Protein AF-0000000077495238 (afdb_homodimer)

Nearest PDB structures (foldseek):
  3nce-assembly1_A  TM=8.001E-01  e=3.849E-03  Homo sapiens
  3ncb-assembly1_A  TM=7.893E-01  e=9.617E-03  Homo sapiens
  3ncf-assembly1_A  TM=7.846E-01  e=1.007E-02  Homo sapiens
  3ncc-assembly1_A  TM=7.851E-01  e=1.325E-02  Homo sapiens
  1lki-assembly1_A  TM=7.209E-01  e=7.208E-02  Mus musculus

Structure (mmCIF, N/CA/C/O backbone):
data_AF-0000000077495238-model_v1
#
loop_
_entity.id
_entity.type
_entity.pdbx_description
1 polymer 'Hypp1913 protein'
#
loop_
_atom_site.group_PDB
_atom_site.id
_atom_site.type_symbol
_atom_site.label_atom_id
_atom_site.label_alt_id
_atom_site.label_comp_id
_atom_site.label_asym_id
_atom_site.label_entity_id
_atom_site.label_seq_id
_atom_site.pdbx_PDB_ins_code
_atom_site.Cartn_x
_atom_site.Cartn_y
_atom_site.Cartn_z
_atom_site.occupancy
_atom_site.B_iso_or_equiv
_atom_site.auth_seq_id
_atom_site.auth_comp_id
_atom_site.auth_asym_id
_atom_site.auth_atom_id
_atom_site.pdbx_PDB_model_num
ATOM 1 N N . MET A 1 1 ? 34.312 19.016 69.312 1 27.81 1 MET A N 1
ATOM 2 C CA . MET A 1 1 ? 33.688 20.344 69.438 1 27.81 1 MET A CA 1
ATOM 3 C C . MET A 1 1 ? 32.656 20.547 68.312 1 27.81 1 MET A C 1
ATOM 5 O O . MET A 1 1 ? 33.031 20.703 67.125 1 27.81 1 MET A O 1
ATOM 9 N N . MET A 1 2 ? 31.438 19.922 68.438 1 29.41 2 MET A N 1
ATOM 10 C CA . MET A 1 2 ? 30.234 19.672 67.688 1 29.41 2 MET A CA 1
ATOM 11 C C . MET A 1 2 ? 29.484 20.969 67.375 1 29.41 2 MET A C 1
ATOM 13 O O . MET A 1 2 ? 29.031 21.641 68.312 1 29.41 2 MET A O 1
ATOM 17 N N . VAL A 1 3 ? 29.859 21.781 66.312 1 31.69 3 VAL A N 1
ATOM 18 C CA . VAL A 1 3 ? 29.406 23.109 65.875 1 31.69 3 VAL A CA 1
ATOM 19 C C . VAL A 1 3 ? 27.906 23.109 65.625 1 31.69 3 VAL A C 1
ATOM 21 O O . VAL A 1 3 ? 27.406 22.406 64.75 1 31.69 3 VAL A O 1
ATOM 24 N N . GLU A 1 4 ? 27.078 23.219 66.688 1 33.56 4 GLU A N 1
ATOM 25 C CA . GLU A 1 4 ? 25.625 23.25 66.688 1 33.56 4 GLU A CA 1
ATOM 26 C C . GLU A 1 4 ? 25.109 24.469 65.938 1 33.56 4 GLU A C 1
ATOM 28 O O . GLU A 1 4 ? 25.312 25.609 66.375 1 33.56 4 GLU A O 1
ATOM 33 N N . MET A 1 5 ? 25.234 24.5 64.562 1 31.75 5 MET A N 1
ATOM 34 C CA . MET A 1 5 ? 24.781 25.625 63.75 1 31.75 5 MET A CA 1
ATOM 35 C C . MET A 1 5 ? 23.297 25.906 63.969 1 31.75 5 MET A C 1
ATOM 37 O O . MET A 1 5 ? 22.469 25.016 63.812 1 31.75 5 MET A O 1
ATOM 41 N N . ILE A 1 6 ? 22.953 26.766 64.938 1 35.47 6 ILE A N 1
ATOM 42 C CA . ILE A 1 6 ? 21.625 27.266 65.312 1 35.47 6 ILE A CA 1
ATOM 43 C C . ILE A 1 6 ? 21 27.969 64.125 1 35.47 6 ILE A C 1
ATOM 45 O O . ILE A 1 6 ? 21.531 28.969 63.594 1 35.47 6 ILE A O 1
ATOM 49 N N . GLY A 1 7 ? 20.406 27.219 63.156 1 30.25 7 GLY A N 1
ATOM 50 C CA . GLY A 1 7 ? 19.719 27.703 61.969 1 30.25 7 GLY A CA 1
ATOM 51 C C . GLY A 1 7 ? 18.562 28.641 62.281 1 30.25 7 GLY A C 1
ATOM 52 O O . GLY A 1 7 ? 17.625 28.25 63 1 30.25 7 GLY A O 1
ATOM 53 N N . PHE A 1 8 ? 18.812 29.969 62.406 1 31.28 8 PHE A N 1
ATOM 54 C CA . PHE A 1 8 ? 17.859 31.047 62.688 1 31.28 8 PHE A CA 1
ATOM 55 C C . PHE A 1 8 ? 16.781 31.109 61.625 1 31.28 8 PHE A C 1
ATOM 57 O O . PHE A 1 8 ? 17.078 31.328 60.469 1 31.28 8 PHE A O 1
ATOM 64 N N . ALA A 1 9 ? 15.609 30.406 61.812 1 30.98 9 ALA A N 1
ATOM 65 C CA . ALA A 1 9 ? 14.422 30.422 60.969 1 30.98 9 ALA A CA 1
ATOM 66 C C . ALA A 1 9 ? 13.727 31.781 61 1 30.98 9 ALA A C 1
ATOM 68 O O . ALA A 1 9 ? 13.18 32.188 62.031 1 30.98 9 ALA A O 1
ATOM 69 N N . VAL A 1 10 ? 14.25 32.812 60.312 1 31.95 10 VAL A N 1
ATOM 70 C CA . VAL A 1 10 ? 13.578 34.094 60.219 1 31.95 10 VAL A CA 1
ATOM 71 C C . VAL A 1 10 ? 12.188 33.938 59.625 1 31.95 10 VAL A C 1
ATOM 73 O O . VAL A 1 10 ? 12.047 33.469 58.5 1 31.95 10 VAL A O 1
ATOM 76 N N . MET A 1 11 ? 11.148 33.844 60.406 1 31.25 11 MET A N 1
ATOM 77 C CA . MET A 1 11 ? 9.734 33.844 60.062 1 31.25 11 MET A CA 1
ATOM 78 C C . MET A 1 11 ? 9.32 35.156 59.406 1 31.25 11 MET A C 1
ATOM 80 O O . MET A 1 11 ? 9.305 36.188 60.062 1 31.25 11 MET A O 1
ATOM 84 N N . PHE A 1 12 ? 9.703 35.406 58.125 1 30.3 12 PHE A N 1
ATOM 85 C CA . PHE A 1 12 ? 9.195 36.562 57.406 1 30.3 12 PHE A CA 1
ATOM 86 C C . PHE A 1 12 ? 7.672 36.594 57.406 1 30.3 12 PHE A C 1
ATOM 88 O O . PHE A 1 12 ? 7.035 35.656 56.906 1 30.3 12 PHE A O 1
ATOM 95 N N . LEU A 1 13 ? 7.082 37.25 58.375 1 31.36 13 LEU A N 1
ATOM 96 C CA . LEU A 1 13 ? 5.656 37.531 58.438 1 31.36 13 LEU A CA 1
ATOM 97 C C . LEU A 1 13 ? 5.215 38.375 57.219 1 31.36 13 LEU A C 1
ATOM 99 O O . LEU A 1 13 ? 5.504 39.562 57.156 1 31.36 13 LEU A O 1
ATOM 103 N N . LEU A 1 14 ? 5.266 37.781 56 1 31.92 14 LEU A N 1
ATOM 104 C CA . LEU A 1 14 ? 4.695 38.469 54.844 1 31.92 14 LEU A CA 1
ATOM 105 C C . LEU A 1 14 ? 3.232 38.844 55.094 1 31.92 14 LEU A C 1
ATOM 107 O O . LEU A 1 14 ? 2.402 37.938 55.312 1 31.92 14 LEU A O 1
ATOM 111 N N . THR A 1 15 ? 2.975 39.969 55.719 1 35.66 15 THR A N 1
ATOM 112 C CA . THR A 1 15 ? 1.635 40.562 55.781 1 35.66 15 THR A CA 1
ATOM 113 C C . THR A 1 15 ? 1.04 40.688 54.406 1 35.66 15 THR A C 1
ATOM 115 O O . THR A 1 15 ? 1.587 41.406 53.562 1 35.66 15 THR A O 1
ATOM 118 N N . LEU A 1 16 ? 0.363 39.688 53.875 1 32.47 16 LEU A N 1
ATOM 119 C CA . LEU A 1 16 ? -0.484 39.688 52.688 1 32.47 16 LEU A CA 1
ATOM 120 C C . LEU A 1 16 ? -1.543 40.781 52.812 1 32.47 16 LEU A C 1
ATOM 122 O O . LEU A 1 16 ? -2.471 40.688 53.594 1 32.47 16 LEU A O 1
ATOM 126 N N . HIS A 1 17 ? -1.098 42.062 52.75 1 37.94 17 HIS A N 1
ATOM 127 C CA . HIS A 1 17 ? -2.135 43.062 52.531 1 37.94 17 HIS A CA 1
ATOM 128 C C . HIS A 1 17 ? -3.072 42.656 51.375 1 37.94 17 HIS A C 1
ATOM 130 O O . HIS A 1 17 ? -2.619 42.219 50.312 1 37.94 17 HIS A O 1
ATOM 136 N N . GLY A 1 18 ? -4.285 42.25 51.625 1 33.03 18 GLY A N 1
ATOM 137 C CA . GLY A 1 18 ? -5.43 41.906 50.812 1 33.03 18 GLY A CA 1
ATOM 138 C C . GLY A 1 18 ? -5.758 43 49.781 1 33.03 18 GLY A C 1
ATOM 139 O O . GLY A 1 18 ? -6.332 44.031 50.125 1 33.03 18 GLY A O 1
ATOM 140 N N . CYS A 1 19 ? -4.832 43.438 48.938 1 37.56 19 CYS A N 1
ATOM 141 C CA . CYS A 1 19 ? -5.312 44.344 47.906 1 37.56 19 CYS A CA 1
ATOM 142 C C . CYS A 1 19 ? -6.559 43.781 47.219 1 37.56 19 CYS A C 1
ATOM 144 O O . CYS A 1 19 ? -6.539 42.688 46.719 1 37.56 19 CYS A O 1
ATOM 146 N N . SER A 1 20 ? -7.711 44.219 47.625 1 34.72 20 SER A N 1
ATOM 147 C CA . SER A 1 20 ? -8.969 44 46.906 1 34.72 20 SER A CA 1
ATOM 148 C C . SER A 1 20 ? -8.836 44.375 45.438 1 34.72 20 SER A C 1
ATOM 150 O O . SER A 1 20 ? -8.773 45.562 45.094 1 34.72 20 SER A O 1
ATOM 152 N N . ALA A 1 21 ? -7.887 43.75 44.688 1 41.25 21 ALA A N 1
ATOM 153 C CA . ALA A 1 21 ? -7.926 44 43.25 1 41.25 21 ALA A CA 1
ATOM 154 C C . ALA A 1 21 ? -9.367 44 42.75 1 41.25 21 ALA A C 1
ATOM 156 O O . ALA A 1 21 ? -10.156 43.125 43.094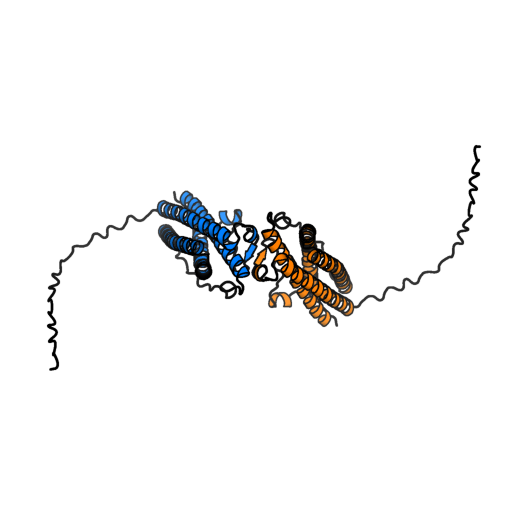 1 41.25 21 ALA A O 1
ATOM 157 N N . GLY A 1 22 ? -9.922 45.156 42.406 1 46.03 22 GLY A N 1
ATOM 158 C CA . GLY A 1 22 ? -11.188 45.312 41.719 1 46.03 22 GLY A CA 1
ATOM 159 C C . GLY A 1 22 ? -11.383 44.312 40.594 1 46.03 22 GLY A C 1
ATOM 160 O O . GLY A 1 22 ? -10.445 43.594 40.219 1 46.03 22 GLY A O 1
ATOM 161 N N . PRO A 1 23 ? -12.68 44.031 40.125 1 40.94 23 PRO A N 1
ATOM 162 C CA . PRO A 1 23 ? -12.953 43 39.094 1 40.94 23 PRO A CA 1
ATOM 163 C C . PRO A 1 23 ? -12.117 43.219 37.844 1 40.94 23 PRO A C 1
ATOM 165 O O . PRO A 1 23 ? -11.938 44.344 37.406 1 40.94 23 PRO A O 1
ATOM 168 N N . VAL A 1 24 ? -10.961 42.625 37.625 1 47.09 24 VAL A N 1
ATOM 169 C CA . VAL A 1 24 ? -10.336 42.594 36.312 1 47.09 24 VAL A CA 1
ATOM 170 C C . VAL A 1 24 ? -11.414 42.469 35.219 1 47.09 24 VAL A C 1
ATOM 172 O O . VAL A 1 24 ? -12.242 41.562 35.25 1 47.09 24 VAL A O 1
ATOM 175 N N . PRO A 1 25 ? -11.867 43.625 34.656 1 43.41 25 PRO A N 1
ATOM 176 C CA . PRO A 1 25 ? -12.797 43.375 33.562 1 43.41 25 PRO A CA 1
ATOM 177 C C . PRO A 1 25 ? -12.383 42.156 32.688 1 43.41 25 PRO A C 1
ATOM 179 O O . PRO A 1 25 ? -11.211 42.031 32.344 1 43.41 25 PRO A O 1
ATOM 182 N N . THR A 1 26 ? -12.953 41.031 32.906 1 42.41 26 THR A N 1
ATOM 183 C CA . THR A 1 26 ? -12.836 39.906 31.953 1 42.41 26 THR A CA 1
ATOM 184 C C . THR A 1 26 ? -12.914 40.438 30.516 1 42.41 26 THR A C 1
ATOM 186 O O . THR A 1 26 ? -14 40.75 30.031 1 42.41 26 THR A O 1
ATOM 189 N N . THR A 1 27 ? -12.234 41.469 30.109 1 43.16 27 THR A N 1
ATOM 190 C CA . THR A 1 27 ? -12.242 41.75 28.688 1 43.16 27 THR A CA 1
ATOM 191 C C . THR A 1 27 ? -12.328 40.469 27.859 1 43.16 27 THR A C 1
ATOM 193 O O . THR A 1 27 ? -11.414 39.656 27.906 1 43.16 27 THR A O 1
ATOM 196 N N . GLU A 1 28 ? -13.445 39.844 27.688 1 46.03 28 GLU A N 1
ATOM 197 C CA . GLU A 1 28 ? -13.711 38.719 26.797 1 46.03 28 GLU A CA 1
ATOM 198 C C . GLU A 1 28 ? -12.891 38.812 25.516 1 46.03 28 GLU A C 1
ATOM 200 O O . GLU A 1 28 ? -12.867 39.844 24.859 1 46.03 28 GLU A O 1
ATOM 205 N N . ALA A 1 29 ? -11.656 38.281 25.484 1 52.34 29 ALA A N 1
ATOM 206 C CA . ALA A 1 29 ? -10.93 38.188 24.219 1 52.34 29 ALA A CA 1
ATOM 207 C C . ALA A 1 29 ? -11.891 38.188 23.047 1 52.34 29 ALA A C 1
ATOM 209 O O . ALA A 1 29 ? -12.891 37.469 23.047 1 52.34 29 ALA A O 1
ATOM 210 N N . PRO A 1 30 ? -12.008 39.25 22.234 1 57.56 30 PRO A N 1
ATOM 211 C CA . PRO A 1 30 ? -12.961 39.281 21.125 1 57.56 30 PRO A CA 1
ATOM 212 C C . PRO A 1 30 ? -13.125 37.938 20.438 1 57.56 30 PRO A C 1
ATOM 214 O O . PRO A 1 30 ? -12.141 37.25 20.203 1 57.56 30 PRO A O 1
ATOM 217 N N . GLN A 1 31 ? -14.312 37.312 20.531 1 73.19 31 GLN A N 1
ATOM 218 C CA . GLN A 1 31 ? -14.68 36 19.984 1 73.19 31 GLN A CA 1
ATOM 219 C C . GLN A 1 31 ? -14.375 35.938 18.484 1 73.19 31 GLN A C 1
ATOM 221 O O . GLN A 1 31 ? -14.805 36.781 17.719 1 73.19 31 GLN A O 1
ATOM 226 N N . GLN A 1 32 ? -13.289 35.281 17.969 1 89.19 32 GLN A N 1
ATOM 227 C CA . GLN A 1 32 ? -12.961 35.094 16.562 1 89.19 32 GLN A CA 1
ATOM 228 C C . GLN A 1 32 ? -14.188 34.625 15.781 1 89.19 32 GLN A C 1
ATOM 230 O O . GLN A 1 32 ? -14.961 33.781 16.25 1 89.19 32 GLN A O 1
ATOM 235 N N . THR A 1 33 ? -14.477 35.344 14.68 1 95.44 33 THR A N 1
ATOM 236 C CA . THR A 1 33 ? -15.516 34.875 13.773 1 95.44 33 THR A CA 1
ATOM 237 C C . THR A 1 33 ? -15.117 33.531 13.125 1 95.44 33 THR A C 1
ATOM 239 O O . THR A 1 33 ? -13.938 33.188 13.109 1 95.44 33 THR A O 1
ATOM 242 N N . PRO A 1 34 ? -16.109 32.875 12.648 1 96.38 34 PRO A N 1
ATOM 243 C CA . PRO A 1 34 ? -15.781 31.641 11.938 1 96.38 34 PRO A CA 1
ATOM 244 C C . PRO A 1 34 ? -14.797 31.859 10.797 1 96.38 34 PRO A C 1
ATOM 246 O O . PRO A 1 34 ? -13.852 31.078 10.633 1 96.38 34 PRO A O 1
ATOM 249 N N . PHE A 1 35 ? -14.977 32.875 10.078 1 97.38 35 PHE A N 1
ATOM 250 C CA . PHE A 1 35 ? -14.078 33.188 8.977 1 97.38 35 PHE A CA 1
ATOM 251 C C . PHE A 1 35 ? -12.656 33.375 9.477 1 97.38 35 PHE A C 1
ATOM 253 O O . PHE A 1 35 ? -11.703 32.812 8.922 1 97.38 35 PHE A O 1
ATOM 260 N N . GLN A 1 36 ? -12.516 34.125 10.547 1 97.5 36 GLN A N 1
ATOM 261 C CA . GLN A 1 36 ? -11.195 34.438 11.102 1 97.5 36 GLN A CA 1
ATOM 262 C C . GLN A 1 36 ? -10.523 33.156 11.633 1 97.5 36 GLN A C 1
ATOM 264 O O . GLN A 1 36 ? -9.328 32.969 11.438 1 97.5 36 GLN A O 1
ATOM 269 N N . ALA A 1 37 ? -11.258 32.375 12.312 1 97.75 37 ALA A N 1
ATOM 270 C CA . ALA A 1 37 ? -10.734 31.141 12.867 1 97.75 37 ALA A CA 1
ATOM 271 C C . ALA A 1 37 ? -10.258 30.203 11.758 1 97.75 37 ALA A C 1
ATOM 273 O O . ALA A 1 37 ? -9.195 29.594 11.875 1 97.75 37 ALA A O 1
ATOM 274 N N . LEU A 1 38 ? -10.992 30.156 10.703 1 98.31 38 LEU A N 1
ATOM 275 C CA . LEU A 1 38 ? -10.664 29.297 9.578 1 98.31 38 LEU A CA 1
ATOM 276 C C . LEU A 1 38 ? -9.445 29.812 8.828 1 98.31 38 LEU A C 1
ATOM 278 O O . LEU A 1 38 ? -8.586 29.031 8.406 1 98.31 38 LEU A O 1
ATOM 282 N N . MET A 1 39 ? -9.383 31.078 8.695 1 98.38 39 MET A N 1
ATOM 283 C CA . MET A 1 39 ? -8.234 31.672 8.023 1 98.38 39 MET A CA 1
ATOM 284 C C . MET A 1 39 ? -6.953 31.469 8.828 1 98.38 39 MET A C 1
ATOM 286 O O . MET A 1 39 ? -5.883 31.25 8.258 1 98.38 39 MET A O 1
ATOM 290 N N . ASN A 1 40 ? -7.129 31.578 10.094 1 98.19 40 ASN A N 1
ATOM 291 C CA . ASN A 1 40 ? -5.98 31.297 10.945 1 98.19 40 ASN A CA 1
ATOM 292 C C . ASN A 1 40 ? -5.512 29.859 10.805 1 98.19 40 ASN A C 1
ATOM 294 O O . ASN A 1 40 ? -4.316 29.594 10.68 1 98.19 40 ASN A O 1
ATOM 298 N N . ALA A 1 41 ? -6.441 28.922 10.828 1 98.56 41 ALA A N 1
ATOM 299 C CA . ALA A 1 41 ? -6.113 27.516 10.656 1 98.56 41 ALA A CA 1
ATOM 300 C C . ALA A 1 41 ? -5.445 27.266 9.305 1 98.56 41 ALA A C 1
ATOM 302 O O . ALA A 1 41 ? -4.492 26.5 9.203 1 98.56 41 ALA A O 1
ATOM 303 N N . ARG A 1 42 ? -5.926 27.906 8.328 1 98.75 42 ARG A N 1
ATOM 304 C CA . ARG A 1 42 ? -5.363 27.797 6.988 1 98.75 42 ARG A CA 1
ATOM 305 C C . ARG A 1 42 ? -3.902 28.234 6.969 1 98.75 42 ARG A C 1
ATOM 307 O O . ARG A 1 42 ? -3.055 27.562 6.383 1 98.75 42 ARG A O 1
ATOM 314 N N . THR A 1 43 ? -3.67 29.328 7.59 1 98.75 43 THR A N 1
ATOM 315 C CA . THR A 1 43 ? -2.318 29.875 7.633 1 98.75 43 THR A CA 1
ATOM 316 C C . THR A 1 43 ? -1.379 28.938 8.383 1 98.75 43 THR A C 1
ATOM 318 O O . THR A 1 43 ? -0.249 28.703 7.949 1 98.75 43 THR A O 1
ATOM 321 N N . ILE A 1 44 ? -1.851 28.453 9.453 1 98.81 44 ILE A N 1
ATOM 322 C CA . ILE A 1 44 ? -1.043 27.531 10.242 1 98.81 44 ILE A CA 1
ATOM 323 C C . ILE A 1 44 ? -0.799 26.25 9.461 1 98.81 44 ILE A C 1
ATOM 325 O O . ILE A 1 44 ? 0.308 25.703 9.469 1 98.81 44 ILE A O 1
ATOM 329 N N . ALA A 1 45 ? -1.814 25.766 8.766 1 98.88 45 ALA A N 1
ATOM 330 C CA . ALA A 1 45 ? -1.658 24.562 7.953 1 98.88 45 ALA A CA 1
ATOM 331 C C . ALA A 1 45 ? -0.577 24.75 6.891 1 98.88 45 ALA A C 1
ATOM 333 O O . ALA A 1 45 ? 0.193 23.844 6.609 1 98.88 45 ALA A O 1
ATOM 334 N N . ALA A 1 46 ? -0.53 25.922 6.316 1 98.81 46 ALA A N 1
ATOM 335 C CA . ALA A 1 46 ? 0.498 26.219 5.32 1 98.81 46 ALA A CA 1
ATOM 336 C C . ALA A 1 46 ? 1.894 26.125 5.934 1 98.81 46 ALA A C 1
ATOM 338 O O . ALA A 1 46 ? 2.826 25.625 5.301 1 98.81 46 ALA A O 1
ATOM 339 N N . ARG A 1 47 ? 2.023 26.578 7.113 1 98.69 47 ARG A N 1
ATOM 340 C CA . ARG A 1 47 ? 3.311 26.516 7.801 1 98.69 47 ARG A CA 1
ATOM 341 C C . ARG A 1 47 ? 3.689 25.094 8.148 1 98.69 47 ARG A C 1
ATOM 343 O O . ARG A 1 47 ? 4.855 24.703 8.023 1 98.69 47 ARG A O 1
ATOM 350 N N . VAL A 1 48 ? 2.729 24.359 8.625 1 98.88 48 VAL A N 1
ATOM 351 C CA . VAL A 1 48 ? 2.984 22.969 8.945 1 98.88 48 VAL A CA 1
ATOM 352 C C . VAL A 1 48 ? 3.387 22.219 7.68 1 98.88 48 VAL A C 1
ATOM 354 O O . VAL A 1 48 ? 4.281 21.359 7.715 1 98.88 48 VAL A O 1
ATOM 357 N N . TYR A 1 49 ? 2.721 22.531 6.57 1 98.81 49 TYR A N 1
ATOM 358 C CA . TYR A 1 49 ? 3.051 21.891 5.301 1 98.81 49 TYR A CA 1
ATOM 359 C C . TYR A 1 49 ? 4.504 22.141 4.922 1 98.81 49 TYR A C 1
ATOM 361 O O . TYR A 1 49 ? 5.203 21.234 4.465 1 98.81 49 TYR A O 1
ATOM 369 N N . GLU A 1 50 ? 4.914 23.328 5.117 1 98.81 50 GLU A N 1
ATOM 370 C CA . GLU A 1 50 ? 6.297 23.688 4.805 1 98.81 50 GLU A CA 1
ATOM 371 C C . GLU A 1 50 ? 7.277 22.891 5.656 1 98.81 50 GLU A C 1
ATOM 373 O O . GLU A 1 50 ? 8.289 22.391 5.152 1 98.81 50 GLU A O 1
ATOM 378 N N . ARG A 1 51 ? 6.977 22.766 6.914 1 98.81 51 ARG A N 1
ATOM 379 C CA . ARG A 1 51 ? 7.848 22 7.809 1 98.81 51 ARG A CA 1
ATOM 380 C C . ARG A 1 51 ? 7.824 20.516 7.465 1 98.81 51 ARG A C 1
ATOM 382 O O . ARG A 1 51 ? 8.859 19.859 7.496 1 98.81 51 ARG A O 1
ATOM 389 N N . ALA A 1 52 ? 6.648 20.031 7.188 1 98.81 52 ALA A N 1
ATOM 390 C CA . ALA A 1 52 ? 6.516 18.625 6.812 1 98.81 52 ALA A CA 1
ATOM 391 C C . ALA A 1 52 ? 7.277 18.328 5.523 1 98.81 52 ALA A C 1
ATOM 393 O O . ALA A 1 52 ? 7.922 17.281 5.402 1 98.81 52 ALA A O 1
ATOM 394 N N . SER A 1 53 ? 7.188 19.25 4.582 1 98.75 53 SER A N 1
ATOM 395 C CA . SER A 1 53 ? 7.891 19.094 3.312 1 98.75 53 SER A CA 1
ATOM 396 C C . SER A 1 53 ? 9.398 19.094 3.512 1 98.75 53 SER A C 1
ATOM 398 O O . SER A 1 53 ? 10.117 18.297 2.896 1 98.75 53 SER A O 1
ATOM 400 N N . ASP A 1 54 ? 9.805 19.938 4.352 1 98.62 54 ASP A N 1
ATOM 401 C CA . ASP A 1 54 ? 11.227 20.016 4.664 1 98.62 54 ASP A CA 1
ATOM 402 C C . ASP A 1 54 ? 11.703 18.719 5.332 1 98.62 54 ASP A C 1
ATOM 404 O O . ASP A 1 54 ? 12.797 18.234 5.039 1 98.62 54 ASP A O 1
ATOM 408 N N . ALA A 1 55 ? 10.938 18.25 6.273 1 98.88 55 ALA A N 1
ATOM 409 C CA . ALA A 1 55 ? 11.273 16.984 6.949 1 98.88 55 ALA A CA 1
ATOM 410 C C . ALA A 1 55 ? 11.344 15.836 5.961 1 98.88 55 ALA A C 1
ATOM 412 O O . ALA A 1 55 ? 12.273 15.023 6.004 1 98.88 55 ALA A O 1
ATOM 413 N N . TYR A 1 56 ? 10.391 15.773 5.074 1 98.81 56 TYR A N 1
ATOM 414 C CA . TYR A 1 56 ? 10.344 14.727 4.066 1 98.81 56 TYR A CA 1
ATOM 415 C C . TYR A 1 56 ? 11.57 14.781 3.16 1 98.81 56 TYR A C 1
ATOM 417 O O . TYR A 1 56 ? 12.234 13.766 2.938 1 98.81 56 TYR A O 1
ATOM 425 N N . ASP A 1 57 ? 11.867 15.969 2.672 1 98.75 57 ASP A N 1
ATOM 426 C CA . ASP A 1 57 ? 12.984 16.141 1.747 1 98.75 57 ASP A CA 1
ATOM 427 C C . ASP A 1 57 ? 14.312 15.789 2.418 1 98.75 57 ASP A C 1
ATOM 429 O O . ASP A 1 57 ? 15.18 15.164 1.805 1 98.75 57 ASP A O 1
ATOM 433 N N . THR A 1 58 ? 14.422 16.219 3.604 1 98.88 58 THR A N 1
ATOM 434 C CA . THR A 1 58 ? 15.633 15.922 4.355 1 98.88 58 THR A CA 1
ATOM 435 C C . THR A 1 58 ? 15.773 14.422 4.586 1 98.88 58 THR A C 1
ATOM 437 O O . THR A 1 58 ? 16.859 13.867 4.473 1 98.88 58 THR A O 1
ATOM 440 N N . PHE A 1 59 ? 14.688 13.812 4.957 1 98.88 59 PHE A N 1
ATOM 441 C CA . PHE A 1 59 ? 14.695 12.375 5.168 1 98.88 59 PHE A CA 1
ATOM 442 C C . PHE A 1 59 ? 15.141 11.641 3.91 1 98.88 59 PHE A C 1
ATOM 444 O O . PHE A 1 59 ? 15.977 10.734 3.975 1 98.88 59 PHE A O 1
ATOM 451 N N . ILE A 1 60 ? 14.531 12.008 2.748 1 98.75 60 ILE A N 1
ATOM 452 C CA . ILE A 1 60 ? 14.867 11.367 1.48 1 98.75 60 ILE A CA 1
ATOM 453 C C . ILE A 1 60 ? 16.359 11.523 1.2 1 98.75 60 ILE A C 1
ATOM 455 O O . ILE A 1 60 ? 17.016 10.586 0.739 1 98.75 60 ILE A O 1
ATOM 459 N N . GLN A 1 61 ? 16.859 12.672 1.481 1 98.44 61 GLN A N 1
ATOM 460 C CA . GLN A 1 61 ? 18.281 12.93 1.261 1 98.44 61 GLN A CA 1
ATOM 461 C C . GLN A 1 61 ? 19.141 12.078 2.188 1 98.44 61 GLN A C 1
ATOM 463 O O . GLN A 1 61 ? 20.094 11.422 1.738 1 98.44 61 GLN A O 1
ATOM 468 N N . GLU A 1 62 ? 18.797 12.039 3.424 1 98.25 62 GLU A N 1
ATOM 469 C CA . GLU A 1 62 ? 19.641 11.359 4.402 1 98.25 62 GLU A CA 1
ATOM 470 C C . GLU A 1 62 ? 19.484 9.844 4.309 1 98.25 62 GLU A C 1
ATOM 472 O O . GLU A 1 62 ? 20.453 9.102 4.5 1 98.25 62 GLU A O 1
ATOM 477 N N . GLU A 1 63 ? 18.266 9.398 4.074 1 98.12 63 GLU A N 1
ATOM 478 C CA . GLU A 1 63 ? 17.984 7.969 4.113 1 98.12 63 GLU A CA 1
ATOM 479 C C . GLU A 1 63 ? 18.312 7.301 2.783 1 98.12 63 GLU A C 1
ATOM 481 O O . GLU A 1 63 ? 18.875 6.203 2.758 1 98.12 63 GLU A O 1
ATOM 486 N N . PHE A 1 64 ? 17.938 8.016 1.699 1 97.62 64 PHE A N 1
ATOM 487 C CA . PHE A 1 64 ? 18 7.348 0.406 1 97.62 64 PHE A CA 1
ATOM 488 C C . PHE A 1 64 ? 18.922 8.094 -0.548 1 97.62 64 PHE A C 1
ATOM 490 O O . PHE A 1 64 ? 18.906 7.855 -1.757 1 97.62 64 PHE A O 1
ATOM 497 N N . GLY A 1 65 ? 19.703 9.062 -0.05 1 97.25 65 GLY A N 1
ATOM 498 C CA . GLY A 1 65 ? 20.656 9.797 -0.881 1 97.25 65 GLY A CA 1
ATOM 499 C C . GLY A 1 65 ? 19.969 10.633 -1.948 1 97.25 65 GLY A C 1
ATOM 500 O O . GLY A 1 65 ? 20.5 10.781 -3.055 1 97.25 65 GLY A O 1
ATOM 501 N N . GLY A 1 66 ? 18.734 11.008 -1.702 1 97.81 66 GLY A N 1
ATOM 502 C CA . GLY A 1 66 ? 18.016 11.844 -2.643 1 97.81 66 GLY A CA 1
ATOM 503 C C . GLY A 1 66 ? 17.125 11.055 -3.582 1 97.81 66 GLY A C 1
ATOM 504 O O . GLY A 1 66 ? 16.391 11.633 -4.391 1 97.81 66 GLY A O 1
ATOM 505 N N . ASP A 1 67 ? 17.094 9.75 -3.453 1 97.56 67 ASP A N 1
ATOM 506 C CA . ASP A 1 67 ? 16.266 8.898 -4.312 1 97.56 67 ASP A CA 1
ATOM 507 C C . ASP A 1 67 ? 14.844 8.781 -3.768 1 97.56 67 ASP A C 1
ATOM 509 O O . ASP A 1 67 ? 14.562 7.898 -2.953 1 97.56 67 ASP A O 1
ATOM 513 N N . SER A 1 68 ? 13.969 9.469 -4.32 1 96.75 68 SER A N 1
ATOM 514 C CA . SER A 1 68 ? 12.586 9.492 -3.855 1 96.75 68 SER A CA 1
ATOM 515 C C . SER A 1 68 ? 11.797 8.305 -4.398 1 96.75 68 SER A C 1
ATOM 517 O O . SER A 1 68 ? 10.633 8.102 -4.043 1 96.75 68 SER A O 1
ATOM 519 N N . GLY A 1 69 ? 12.469 7.508 -5.191 1 96.94 69 GLY A N 1
ATOM 520 C CA . GLY A 1 69 ? 11.812 6.34 -5.758 1 96.94 69 GLY A CA 1
ATOM 521 C C . GLY A 1 69 ? 11.367 5.34 -4.707 1 96.94 69 GLY A C 1
ATOM 522 O O . GLY A 1 69 ? 10.406 4.602 -4.914 1 96.94 69 GLY A O 1
ATOM 523 N N . TYR A 1 70 ? 11.969 5.309 -3.582 1 97.56 70 TYR A N 1
ATOM 524 C CA . TYR A 1 70 ? 11.633 4.414 -2.482 1 97.56 70 TYR A CA 1
ATOM 525 C C . TYR A 1 70 ? 10.383 4.891 -1.755 1 97.56 70 TYR A C 1
ATOM 527 O O . TYR A 1 70 ? 9.883 4.207 -0.859 1 97.56 70 TYR A O 1
ATOM 535 N N . CYS A 1 71 ? 9.906 6.043 -2.232 1 97.56 71 CYS A N 1
ATOM 536 C CA . CYS A 1 71 ? 8.805 6.641 -1.488 1 97.56 71 CYS A CA 1
ATOM 537 C C . CYS A 1 71 ? 7.758 7.223 -2.434 1 97.56 71 CYS A C 1
ATOM 539 O O . CYS A 1 71 ? 7.125 8.234 -2.119 1 97.56 71 CYS A O 1
ATOM 541 N N . VAL A 1 72 ? 7.621 6.578 -3.539 1 96.12 72 VAL A N 1
ATOM 542 C CA . VAL A 1 72 ? 6.629 7.066 -4.488 1 96.12 72 VAL A CA 1
ATOM 543 C C . VAL A 1 72 ? 5.227 6.84 -3.926 1 96.12 72 VAL A C 1
ATOM 545 O O . VAL A 1 72 ? 5.043 6.059 -2.99 1 96.12 72 VAL A O 1
ATOM 548 N N . GLU A 1 73 ? 4.238 7.473 -4.473 1 93.56 73 GLU A N 1
ATOM 549 C CA . GLU A 1 73 ? 2.887 7.508 -3.918 1 93.56 73 GLU A CA 1
ATOM 550 C C . GLU A 1 73 ? 2.236 6.129 -3.961 1 93.56 73 GLU A C 1
ATOM 552 O O . GLU A 1 73 ? 1.362 5.82 -3.146 1 93.56 73 GLU A O 1
ATOM 557 N N . ASP A 1 74 ? 2.711 5.301 -4.793 1 94.44 74 ASP A N 1
ATOM 558 C CA . ASP A 1 74 ? 2.119 3.977 -4.973 1 94.44 74 ASP A CA 1
ATOM 559 C C . ASP A 1 74 ? 2.521 3.037 -3.84 1 94.44 74 ASP A C 1
ATOM 561 O O . ASP A 1 74 ? 1.847 2.037 -3.586 1 94.44 74 ASP A O 1
ATOM 565 N N . ILE A 1 75 ? 3.639 3.361 -3.227 1 96.12 75 ILE A N 1
ATOM 566 C CA . ILE A 1 75 ? 4.086 2.561 -2.09 1 96.12 75 ILE A CA 1
ATOM 567 C C . ILE A 1 75 ? 3.273 2.928 -0.85 1 96.12 75 ILE A C 1
ATOM 569 O O . ILE A 1 75 ? 3.211 4.098 -0.464 1 96.12 75 ILE A O 1
ATOM 573 N N . THR A 1 76 ? 2.666 1.981 -0.273 1 95 76 THR A N 1
ATOM 574 C CA . THR A 1 76 ? 1.889 2.227 0.936 1 95 76 THR A CA 1
ATOM 575 C C . THR A 1 76 ? 2.26 1.229 2.029 1 95 76 THR A C 1
ATOM 577 O O . THR A 1 76 ? 2.996 0.273 1.78 1 95 76 THR A O 1
ATOM 580 N N . TRP A 1 77 ? 1.842 1.575 3.174 1 93.81 77 TRP A N 1
ATOM 581 C CA . TRP A 1 77 ? 1.987 0.694 4.328 1 93.81 77 TRP A CA 1
ATOM 582 C C . TRP A 1 77 ? 0.63 0.175 4.793 1 93.81 77 TRP A C 1
ATOM 584 O O . TRP A 1 77 ? -0.307 0.954 4.984 1 93.81 77 TRP A O 1
ATOM 594 N N . ASP A 1 78 ? 0.438 -1.07 4.922 1 88.62 78 ASP A N 1
ATOM 595 C CA . ASP A 1 78 ? -0.829 -1.773 5.098 1 88.62 78 ASP A CA 1
ATOM 596 C C . ASP A 1 78 ? -1.656 -1.145 6.215 1 88.62 78 ASP A C 1
ATOM 598 O O . ASP A 1 78 ? -2.867 -0.963 6.074 1 88.62 78 ASP A O 1
ATOM 602 N N . GLU A 1 79 ? -1.134 -0.787 7.293 1 85.56 79 GLU A N 1
ATOM 603 C CA . GLU A 1 79 ? -1.891 -0.3 8.445 1 85.56 79 GLU A CA 1
ATOM 604 C C . GLU A 1 79 ? -2.168 1.195 8.328 1 85.56 79 GLU A C 1
ATOM 606 O O . GLU A 1 79 ? -2.996 1.737 9.062 1 85.56 79 GLU A O 1
ATOM 611 N N . LEU A 1 80 ? -1.528 1.78 7.34 1 88.88 80 LEU A N 1
ATOM 612 C CA . LEU A 1 80 ? -1.781 3.203 7.141 1 88.88 80 LEU A CA 1
ATOM 613 C C . LEU A 1 80 ? -2.945 3.422 6.184 1 88.88 80 LEU A C 1
ATOM 615 O O . LEU A 1 80 ? -3.078 2.705 5.188 1 88.88 80 LEU A O 1
ATOM 619 N N . PHE A 1 81 ? -3.801 4.207 6.535 1 85.19 81 PHE A N 1
ATOM 620 C CA . PHE A 1 81 ? -4.938 4.523 5.676 1 85.19 81 PHE A CA 1
ATOM 621 C C . PHE A 1 81 ? -4.543 5.531 4.602 1 85.19 81 PHE A C 1
ATOM 623 O O . PHE A 1 81 ? -3.561 6.254 4.754 1 85.19 81 PHE A O 1
ATOM 630 N N . SER A 1 82 ? -5.309 5.516 3.621 1 85.19 82 SER A N 1
ATOM 631 C CA . SER A 1 82 ? -5.07 6.5 2.568 1 85.19 82 SER A CA 1
ATOM 632 C C . SER A 1 82 ? -5.488 7.895 3.01 1 85.19 82 SER A C 1
ATOM 634 O O . SER A 1 82 ? -6.57 8.078 3.574 1 85.19 82 SER A O 1
ATOM 636 N N . VAL A 1 83 ? -4.598 8.742 2.77 1 91.81 83 VAL A N 1
ATOM 637 C CA . VAL A 1 83 ? -4.898 10.125 3.145 1 91.81 83 VAL A CA 1
ATOM 638 C C . VAL A 1 83 ? -5.477 10.875 1.947 1 91.81 83 VAL A C 1
ATOM 640 O O . VAL A 1 83 ? -5.922 12.016 2.078 1 91.81 83 VAL A O 1
ATOM 643 N N . ARG A 1 84 ? -5.484 10.172 0.895 1 88.38 84 ARG A N 1
ATOM 644 C CA . ARG A 1 84 ? -6.066 10.758 -0.309 1 88.38 84 ARG A CA 1
ATOM 645 C C . ARG A 1 84 ? -7.559 10.453 -0.402 1 88.38 84 ARG A C 1
ATOM 647 O O . ARG A 1 84 ? -7.988 9.336 -0.098 1 88.38 84 ARG A O 1
ATOM 654 N N . ILE A 1 85 ? -8.266 11.492 -0.688 1 89.69 85 ILE A N 1
ATOM 655 C CA . ILE A 1 85 ? -9.703 11.375 -0.898 1 89.69 85 ILE A CA 1
ATOM 656 C C . ILE A 1 85 ? -10.055 11.781 -2.328 1 89.69 85 ILE A C 1
ATOM 658 O O . ILE A 1 85 ? -9.617 12.828 -2.803 1 89.69 85 ILE A O 1
ATOM 662 N N . PRO A 1 86 ? -10.789 10.891 -2.949 1 90.38 86 PRO A N 1
ATOM 663 C CA . PRO A 1 86 ? -11.219 11.297 -4.289 1 90.38 86 PRO A CA 1
ATOM 664 C C . PRO A 1 86 ? -11.938 12.648 -4.289 1 90.38 86 PRO A C 1
ATOM 666 O O . PRO A 1 86 ? -12.688 12.953 -3.357 1 90.38 86 PRO A O 1
ATOM 669 N N . THR A 1 87 ? -11.758 13.32 -5.328 1 91.56 87 THR A N 1
ATOM 670 C CA . THR A 1 87 ? -12.219 14.703 -5.434 1 91.56 87 THR A CA 1
ATOM 671 C C . THR A 1 87 ? -13.719 14.789 -5.191 1 91.56 87 THR A C 1
ATOM 673 O O . THR A 1 87 ? -14.188 15.672 -4.477 1 91.56 87 THR A O 1
ATOM 676 N N . LEU A 1 88 ? -14.461 13.859 -5.785 1 93.12 88 LEU A N 1
ATOM 677 C CA . LEU A 1 88 ? -15.914 13.906 -5.645 1 93.12 88 LEU A CA 1
ATOM 678 C C . LEU A 1 88 ? -16.328 13.648 -4.199 1 93.12 88 LEU A C 1
ATOM 680 O O . LEU A 1 88 ? -17.25 14.297 -3.689 1 93.12 88 LEU A O 1
ATOM 684 N N . GLU A 1 89 ? -15.734 12.758 -3.609 1 94.12 89 GLU A N 1
ATOM 685 C CA . GLU A 1 89 ? -16 12.484 -2.201 1 94.12 89 GLU A CA 1
ATOM 686 C C . GLU A 1 89 ? -15.641 13.68 -1.328 1 94.12 89 GLU A C 1
ATOM 688 O O . GLU A 1 89 ? -16.391 14.047 -0.419 1 94.12 89 GLU A O 1
ATOM 693 N N . TRP A 1 90 ? -14.539 14.273 -1.593 1 94.19 90 TRP A N 1
ATOM 694 C CA . TRP A 1 90 ? -14.055 15.43 -0.839 1 94.19 90 TRP A CA 1
ATOM 695 C C . TRP A 1 90 ? -15.031 16.594 -0.938 1 94.19 90 TRP A C 1
ATOM 697 O O . TRP A 1 90 ? -15.32 17.25 0.062 1 94.19 90 TRP A O 1
ATOM 707 N N . ARG A 1 91 ? -15.547 16.781 -2.086 1 92.75 91 ARG A N 1
ATOM 708 C CA . ARG A 1 91 ? -16.469 17.891 -2.309 1 92.75 91 ARG A CA 1
ATOM 709 C C . ARG A 1 91 ? -17.781 17.672 -1.568 1 92.75 91 ARG A C 1
ATOM 711 O O . ARG A 1 91 ? -18.422 18.625 -1.12 1 92.75 91 ARG A O 1
ATOM 718 N N . ASN A 1 92 ? -18.125 16.453 -1.371 1 95.31 92 ASN A N 1
ATOM 719 C CA . ASN A 1 92 ? -19.438 16.141 -0.81 1 95.31 92 ASN A CA 1
ATOM 720 C C . ASN A 1 92 ? -19.375 16 0.708 1 95.31 92 ASN A C 1
ATOM 722 O O . ASN A 1 92 ? -20.406 15.805 1.358 1 95.31 92 ASN A O 1
ATOM 726 N N . LEU A 1 93 ? -18.25 16.125 1.247 1 95.56 93 LEU A N 1
ATOM 727 C CA . LEU A 1 93 ? -18.141 16.062 2.701 1 95.56 93 LEU A CA 1
ATOM 728 C C . LEU A 1 93 ? -18.859 17.234 3.352 1 95.56 93 LEU A C 1
ATOM 730 O O . LEU A 1 93 ? -18.719 18.375 2.898 1 95.56 93 LEU A O 1
ATOM 734 N N . GLY A 1 94 ? -19.625 16.906 4.395 1 96 94 GLY A N 1
ATOM 735 C CA . GLY A 1 94 ? -20.188 17.984 5.203 1 96 94 GLY A CA 1
ATOM 736 C C . GLY A 1 94 ? -19.125 18.781 5.934 1 96 94 GLY A C 1
ATOM 737 O O . GLY A 1 94 ? -18.031 18.281 6.199 1 96 94 GLY A O 1
ATOM 738 N N . ASP A 1 95 ? -19.469 20.031 6.289 1 96.44 95 ASP A N 1
ATOM 739 C CA . ASP A 1 95 ? -18.5 20.922 6.906 1 96.44 95 ASP A CA 1
ATOM 740 C C . ASP A 1 95 ? -17.984 20.344 8.227 1 96.44 95 ASP A C 1
ATOM 742 O O . ASP A 1 95 ? -16.781 20.344 8.477 1 96.44 95 ASP A O 1
ATOM 746 N N . GLU A 1 96 ? -18.875 19.859 9.023 1 95.44 96 GLU A N 1
ATOM 747 C CA . GLU A 1 96 ? -18.469 19.297 10.312 1 95.44 96 GLU A CA 1
ATOM 748 C C . GLU A 1 96 ? -17.688 18 10.133 1 95.44 96 GLU A C 1
ATOM 750 O O . GLU A 1 96 ? -16.672 17.781 10.812 1 95.44 96 GLU A O 1
ATOM 755 N N . GLU A 1 97 ? -18.125 17.203 9.227 1 94.25 97 GLU A N 1
ATOM 756 C CA . GLU A 1 97 ? -17.438 15.938 8.953 1 94.25 97 GLU A CA 1
ATOM 757 C C . GLU A 1 97 ? -16.031 16.172 8.453 1 94.25 97 GLU A C 1
ATOM 759 O O . GLU A 1 97 ? -15.102 15.438 8.805 1 94.25 97 GLU A O 1
ATOM 764 N N . ARG A 1 98 ? -15.891 17.172 7.688 1 95.31 98 ARG A N 1
ATOM 765 C CA . ARG A 1 98 ? -14.602 17.547 7.121 1 95.31 98 ARG A CA 1
ATOM 766 C C . ARG A 1 98 ? -13.586 17.859 8.219 1 95.31 98 ARG A C 1
ATOM 768 O O . ARG A 1 98 ? -12.484 17.312 8.227 1 95.31 98 ARG A O 1
ATOM 775 N N . LEU A 1 99 ? -13.969 18.609 9.141 1 95.19 99 LEU A N 1
ATOM 776 C CA . LEU A 1 99 ? -13.062 19 10.219 1 95.19 99 LEU A CA 1
ATOM 777 C C . LEU A 1 99 ? -12.82 17.844 11.18 1 95.19 99 LEU A C 1
ATOM 779 O O . LEU A 1 99 ? -11.711 17.672 11.688 1 95.19 99 LEU A O 1
ATOM 783 N N . GLN A 1 100 ? -13.82 17.062 11.367 1 92.81 100 GLN A N 1
ATOM 784 C CA . GLN A 1 100 ? -13.703 15.93 12.273 1 92.81 100 GLN A CA 1
ATOM 785 C C . GLN A 1 100 ? -12.75 14.883 11.703 1 92.81 100 GLN A C 1
ATOM 787 O O . GLN A 1 100 ? -11.906 14.344 12.43 1 92.81 100 GLN A O 1
ATOM 792 N N . ARG A 1 101 ? -12.906 14.617 10.461 1 92.75 101 ARG A N 1
ATOM 793 C CA . ARG A 1 101 ? -12.031 13.648 9.812 1 92.75 101 ARG A CA 1
ATOM 794 C C . ARG A 1 101 ? -10.586 14.141 9.789 1 92.75 101 ARG A C 1
ATOM 796 O O . ARG A 1 101 ? -9.664 13.367 10.023 1 92.75 101 ARG A O 1
ATOM 803 N N . LEU A 1 102 ? -10.477 15.398 9.477 1 95.62 102 LEU A N 1
ATOM 804 C CA . LEU A 1 102 ? -9.141 15.977 9.461 1 95.62 102 LEU A CA 1
ATOM 805 C C . LEU A 1 102 ? -8.484 15.867 10.836 1 95.62 102 LEU A C 1
ATOM 807 O O . LEU A 1 102 ? -7.328 15.453 10.953 1 95.62 102 LEU A O 1
ATOM 811 N N . ARG A 1 103 ? -9.156 16.234 11.828 1 94.81 103 ARG A N 1
ATOM 812 C CA . ARG A 1 103 ? -8.625 16.203 13.188 1 94.81 103 ARG A CA 1
ATOM 813 C C . ARG A 1 103 ? -8.25 14.781 13.586 1 94.81 103 ARG A C 1
ATOM 815 O O . ARG A 1 103 ? -7.18 14.547 14.141 1 94.81 103 ARG A O 1
ATOM 822 N N . ARG A 1 104 ? -9.117 13.938 13.344 1 92.44 104 ARG A N 1
ATOM 823 C CA . ARG A 1 104 ? -8.867 12.531 13.672 1 92.44 104 ARG A CA 1
ATOM 824 C C . ARG A 1 104 ? -7.617 12.023 12.969 1 92.44 104 ARG A C 1
ATOM 826 O O . ARG A 1 104 ? -6.766 11.383 13.586 1 92.44 104 ARG A O 1
ATOM 833 N N . ASP A 1 105 ? -7.574 12.242 11.68 1 93.62 105 ASP A N 1
ATOM 834 C CA . ASP A 1 105 ? -6.438 11.766 10.898 1 93.62 105 ASP A CA 1
ATOM 835 C C . ASP A 1 105 ? -5.133 12.375 11.398 1 93.62 105 ASP A C 1
ATOM 837 O O . ASP A 1 105 ? -4.117 11.68 11.508 1 93.62 105 ASP A O 1
ATOM 841 N N . LEU A 1 106 ? -5.195 13.625 11.688 1 96.06 106 LEU A N 1
ATOM 842 C CA . LEU A 1 106 ? -3.992 14.289 12.18 1 96.06 106 LEU A CA 1
ATOM 843 C C . LEU A 1 106 ? -3.582 13.742 13.539 1 96.06 106 LEU A C 1
ATOM 845 O O . LEU A 1 106 ? -2.391 13.625 13.836 1 96.06 106 LEU A O 1
ATOM 849 N N . GLN A 1 107 ? -4.504 13.438 14.328 1 93.25 107 GLN A N 1
ATOM 850 C CA . GLN A 1 107 ? -4.203 12.836 15.625 1 93.25 107 GLN A CA 1
ATOM 851 C C . GLN A 1 107 ? -3.5 11.492 15.453 1 93.25 107 GLN A C 1
ATOM 853 O O . GLN A 1 107 ? -2.564 11.18 16.188 1 93.25 107 GLN A O 1
ATOM 858 N N . LEU A 1 108 ? -3.975 10.742 14.578 1 92.25 108 LEU A N 1
ATOM 859 C CA . LEU A 1 108 ? -3.332 9.461 14.305 1 92.25 108 LEU A CA 1
ATOM 860 C C . LEU A 1 108 ? -1.904 9.664 13.812 1 92.25 108 LEU A C 1
ATOM 862 O O . LEU A 1 108 ? -0.997 8.922 14.203 1 92.25 108 LEU A O 1
ATOM 866 N N . PHE A 1 109 ? -1.737 10.641 13.016 1 94.69 109 PHE A N 1
ATOM 867 C CA . PHE A 1 109 ? -0.412 10.883 12.461 1 94.69 109 PHE A CA 1
ATOM 868 C C . PHE A 1 109 ? 0.539 11.414 13.523 1 94.69 109 PHE A C 1
ATOM 870 O O . PHE A 1 109 ? 1.759 11.297 13.391 1 94.69 109 PHE A O 1
ATOM 877 N N . GLU A 1 110 ? 0.026 12.008 14.555 1 93.5 110 GLU A N 1
ATOM 878 C CA . GLU A 1 110 ? 0.901 12.367 15.664 1 93.5 110 GLU A CA 1
ATOM 879 C C . GLU A 1 110 ? 1.599 11.133 16.23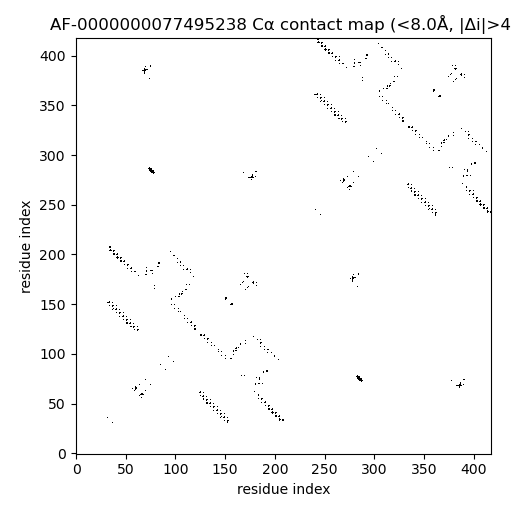4 1 93.5 110 GLU A C 1
ATOM 881 O O . GLU A 1 110 ? 2.791 11.18 16.547 1 93.5 110 GLU A O 1
ATOM 886 N N . LEU A 1 111 ? 0.83 10.125 16.328 1 91.94 111 LEU A N 1
ATOM 887 C CA . LEU A 1 111 ? 1.384 8.883 16.859 1 91.94 111 LEU A CA 1
ATOM 888 C C . LEU A 1 111 ? 2.457 8.328 15.93 1 91.94 111 LEU A C 1
ATOM 890 O O . LEU A 1 111 ? 3.508 7.871 16.391 1 91.94 111 LEU A O 1
ATOM 894 N N . PHE A 1 112 ? 2.205 8.359 14.656 1 94.06 112 PHE A N 1
ATOM 895 C CA . PHE A 1 112 ? 3.152 7.824 13.68 1 94.06 112 PHE A CA 1
ATOM 896 C C . PHE A 1 112 ? 4.426 8.664 13.648 1 94.06 112 PHE A C 1
ATOM 898 O O . PHE A 1 112 ? 5.527 8.125 13.531 1 94.06 112 PHE A O 1
ATOM 905 N N . LEU A 1 113 ? 4.207 9.922 13.727 1 96.31 113 LEU A N 1
ATOM 906 C CA . LEU A 1 113 ? 5.355 10.82 13.695 1 96.31 113 LEU A CA 1
ATOM 907 C C . LEU A 1 113 ? 6.238 10.617 14.922 1 96.31 113 LEU A C 1
ATOM 909 O O . LEU A 1 113 ? 7.461 10.758 14.836 1 96.31 113 LEU A O 1
ATOM 913 N N . ASP A 1 114 ? 5.648 10.312 15.992 1 94.56 114 ASP A N 1
ATOM 914 C CA . ASP A 1 114 ? 6.426 10 17.188 1 94.56 114 ASP A CA 1
ATOM 915 C C . ASP A 1 114 ? 7.352 8.805 16.953 1 94.56 114 ASP A C 1
ATOM 917 O O . ASP A 1 114 ? 8.5 8.797 17.406 1 94.56 114 ASP A O 1
ATOM 921 N N . GLU A 1 115 ? 6.801 7.805 16.312 1 94.88 115 GLU A N 1
ATOM 922 C CA . GLU A 1 115 ? 7.617 6.637 15.992 1 94.88 115 GLU A CA 1
ATOM 923 C C . GLU A 1 115 ? 8.75 6.996 15.031 1 94.88 115 GLU A C 1
ATOM 925 O O . GLU A 1 115 ? 9.867 6.504 15.172 1 94.88 115 GLU A O 1
ATOM 930 N N . VAL A 1 116 ? 8.422 7.793 14.055 1 97.12 116 VAL A N 1
ATOM 931 C CA . VAL A 1 116 ? 9.445 8.234 13.109 1 97.12 116 VAL A CA 1
ATOM 932 C C . VAL A 1 116 ? 10.539 8.992 13.859 1 97.12 116 VAL A C 1
ATOM 934 O O . VAL A 1 116 ? 11.727 8.789 13.609 1 97.12 116 VAL A O 1
ATOM 937 N N . LEU A 1 117 ? 10.109 9.898 14.703 1 97.44 117 LEU A N 1
ATOM 938 C CA . LEU A 1 117 ? 11.062 10.688 15.469 1 97.44 117 LEU A CA 1
ATOM 939 C C . LEU A 1 117 ? 11.992 9.789 16.281 1 97.44 117 LEU A C 1
ATOM 941 O O . LEU A 1 117 ? 13.203 10 16.297 1 97.44 117 LEU A O 1
ATOM 945 N N . LEU A 1 118 ? 11.461 8.789 16.953 1 95.62 118 LEU A N 1
ATOM 946 C CA . LEU A 1 118 ? 12.25 7.836 17.734 1 95.62 118 LEU A CA 1
ATOM 947 C C . LEU A 1 118 ? 13.258 7.121 16.844 1 95.62 118 LEU A C 1
ATOM 949 O O . LEU A 1 118 ? 14.43 6.969 17.219 1 95.62 118 LEU A O 1
ATOM 953 N N . ASP A 1 119 ? 12.82 6.738 15.703 1 96.81 119 ASP A N 1
ATOM 954 C CA . ASP A 1 119 ? 13.688 6.023 14.773 1 96.81 119 ASP A CA 1
ATOM 955 C C . ASP A 1 119 ? 14.844 6.91 14.305 1 96.81 119 ASP A C 1
ATOM 957 O O . ASP A 1 119 ? 15.984 6.457 14.234 1 96.81 119 ASP A O 1
ATOM 961 N N . GLU A 1 120 ? 14.477 8.117 14 1 97.44 120 GLU A N 1
ATOM 962 C CA . GLU A 1 120 ? 15.461 9 13.391 1 97.44 120 GLU A CA 1
ATOM 963 C C . GLU A 1 120 ? 16.438 9.539 14.43 1 97.44 120 GLU A C 1
ATOM 965 O O . GLU A 1 120 ? 17.609 9.805 14.109 1 97.44 120 GLU A O 1
ATOM 970 N N . GLN A 1 121 ? 16.016 9.672 15.609 1 95.88 121 GLN A N 1
ATOM 971 C CA . GLN A 1 121 ? 16.906 10.094 16.703 1 95.88 121 GLN A CA 1
ATOM 972 C C . GLN A 1 121 ? 17.953 9.023 17 1 95.88 121 GLN A C 1
ATOM 974 O O . GLN A 1 121 ? 19.078 9.336 17.375 1 95.88 121 GLN A O 1
ATOM 979 N N . ASP A 1 122 ? 17.625 7.766 16.828 1 91 122 ASP A N 1
ATOM 980 C CA . ASP A 1 122 ? 18.5 6.633 17.125 1 91 122 ASP A CA 1
ATOM 981 C C . ASP A 1 122 ? 19.453 6.332 15.969 1 91 122 ASP A C 1
ATOM 983 O O . ASP A 1 122 ? 20.438 5.613 16.141 1 91 122 ASP A O 1
ATOM 987 N N . LYS A 1 123 ? 19.172 6.945 14.891 1 93.69 123 LYS A N 1
ATOM 988 C CA . LYS A 1 123 ? 19.938 6.582 13.695 1 93.69 123 LYS A CA 1
ATOM 989 C C . LYS A 1 123 ? 21.094 7.543 13.477 1 93.69 123 LYS A C 1
ATOM 991 O O . LYS A 1 123 ? 20.906 8.758 13.391 1 93.69 123 LYS A O 1
ATOM 996 N N . GLU A 1 124 ? 22.203 6.93 13.406 1 92.25 124 GLU A N 1
ATOM 997 C CA . GLU A 1 124 ? 23.406 7.723 13.172 1 92.25 124 GLU A CA 1
ATOM 998 C C . GLU A 1 124 ? 23.312 8.508 11.867 1 92.25 124 GLU A C 1
ATOM 1000 O O . GLU A 1 124 ? 22.922 7.953 10.836 1 92.25 124 GLU A O 1
ATOM 1005 N N . GLY A 1 125 ? 23.578 9.836 11.867 1 93.5 125 GLY A N 1
ATOM 1006 C CA . GLY A 1 125 ? 23.609 10.656 10.664 1 93.5 125 GLY A CA 1
ATOM 1007 C C . GLY A 1 125 ? 22.25 11.219 10.305 1 93.5 125 GLY A C 1
ATOM 1008 O O . GLY A 1 125 ? 22.094 11.875 9.266 1 93.5 125 GLY A O 1
ATOM 1009 N N . HIS A 1 126 ? 21.328 10.945 11.102 1 96.31 126 HIS A N 1
ATOM 1010 C CA . HIS A 1 126 ? 19.984 11.383 10.758 1 96.31 126 HIS A CA 1
ATOM 1011 C C . HIS A 1 126 ? 19.5 12.461 11.719 1 96.31 126 HIS A C 1
ATOM 1013 O O . HIS A 1 126 ? 18.297 12.57 11.969 1 96.31 126 HIS A O 1
ATOM 1019 N N . THR A 1 127 ? 20.328 13.297 12.234 1 95.94 127 THR A N 1
ATOM 1020 C CA . THR A 1 127 ? 20.016 14.336 13.203 1 95.94 127 THR A CA 1
ATOM 1021 C C . THR A 1 127 ? 19.141 15.422 12.57 1 95.94 127 THR A C 1
ATOM 1023 O O . THR A 1 127 ? 18.234 15.945 13.219 1 95.94 127 THR A O 1
ATOM 1026 N N . ASP A 1 128 ? 19.469 15.766 11.336 1 98.12 128 ASP A N 1
ATOM 1027 C CA . ASP A 1 128 ? 18.688 16.812 10.68 1 98.12 128 ASP A CA 1
ATOM 1028 C C . ASP A 1 128 ? 17.234 16.375 10.492 1 98.12 128 ASP A C 1
ATOM 1030 O O . ASP A 1 128 ? 16.312 17.156 10.734 1 98.12 128 ASP A O 1
ATOM 1034 N N . THR A 1 129 ? 17.094 15.141 10.047 1 98.62 129 THR A N 1
ATOM 1035 C CA . THR A 1 129 ? 15.734 14.625 9.898 1 98.62 129 THR A CA 1
ATOM 1036 C C . THR A 1 129 ? 15 14.633 11.234 1 98.62 129 THR A C 1
ATOM 1038 O O . THR A 1 129 ? 13.852 15.078 11.312 1 98.62 129 THR 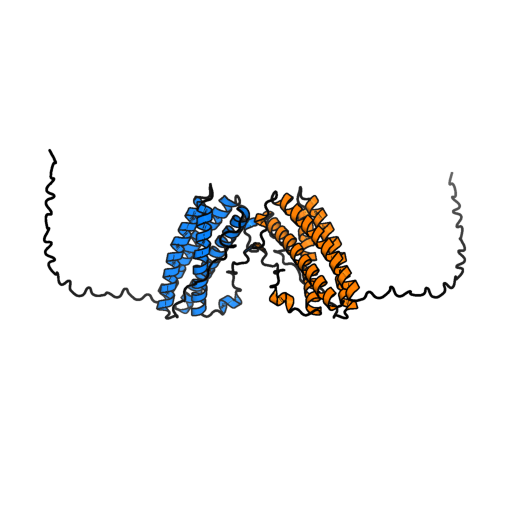A O 1
ATOM 1041 N N . ALA A 1 130 ? 15.609 14.188 12.266 1 98.62 130 ALA A N 1
ATOM 1042 C CA . ALA A 1 130 ? 14.992 14.148 13.586 1 98.62 130 ALA A CA 1
ATOM 1043 C C . ALA A 1 130 ? 14.547 15.539 14.031 1 98.62 130 ALA A C 1
ATOM 1045 O O . ALA A 1 130 ? 13.422 15.719 14.508 1 98.62 130 ALA A O 1
ATOM 1046 N N . ASN A 1 131 ? 15.383 16.469 13.812 1 98.44 131 ASN A N 1
ATOM 1047 C CA . ASN A 1 131 ? 15.07 17.844 14.188 1 98.44 131 ASN A CA 1
ATOM 1048 C C . ASN A 1 131 ? 13.875 18.375 13.398 1 98.44 131 ASN A C 1
ATOM 1050 O O . ASN A 1 131 ? 13.008 19.047 13.961 1 98.44 131 ASN A O 1
ATOM 1054 N N . LYS A 1 132 ? 13.922 18.109 12.164 1 98.75 132 LYS A N 1
ATOM 1055 C CA . LYS A 1 132 ? 12.859 18.625 11.305 1 98.75 132 LYS A CA 1
ATOM 1056 C C . LYS A 1 132 ? 11.523 17.953 11.617 1 98.75 132 LYS A C 1
ATOM 1058 O O . LYS A 1 132 ? 10.477 18.594 11.547 1 98.75 132 LYS A O 1
ATOM 1063 N N . VAL A 1 133 ? 11.555 16.672 11.898 1 98.81 133 VAL A N 1
ATOM 1064 C CA . VAL A 1 133 ? 10.336 15.977 12.289 1 98.81 133 VAL A CA 1
ATOM 1065 C C . VAL A 1 133 ? 9.812 16.547 13.602 1 98.81 133 VAL A C 1
ATOM 1067 O O . VAL A 1 133 ? 8.609 16.766 13.758 1 98.81 133 VAL A O 1
ATOM 1070 N N . GLU A 1 134 ? 10.68 16.781 14.508 1 98.31 134 GLU A N 1
ATOM 1071 C CA . GLU A 1 134 ? 10.289 17.391 15.773 1 98.31 134 GLU A CA 1
ATOM 1072 C C . GLU A 1 134 ? 9.648 18.75 15.555 1 98.31 134 GLU A C 1
ATOM 1074 O O . GLU A 1 134 ? 8.625 19.078 16.172 1 98.31 134 GLU A O 1
ATOM 1079 N N . GLU A 1 135 ? 10.219 19.5 14.75 1 98.31 135 GLU A N 1
ATOM 1080 C CA . GLU A 1 135 ? 9.672 20.828 14.445 1 98.31 135 GLU A CA 1
ATOM 1081 C C . GLU A 1 135 ? 8.289 20.719 13.812 1 98.31 135 GLU A C 1
ATOM 1083 O O . GLU A 1 135 ? 7.383 21.469 14.172 1 98.31 135 GLU A O 1
ATOM 1088 N N . ALA A 1 136 ? 8.188 19.828 12.859 1 98.5 136 ALA A N 1
ATOM 1089 C CA . ALA A 1 136 ? 6.891 19.625 12.219 1 98.5 136 ALA A CA 1
ATOM 1090 C C . ALA A 1 136 ? 5.832 19.219 13.234 1 98.5 136 ALA A C 1
ATOM 1092 O O . ALA A 1 136 ? 4.695 19.688 13.188 1 98.5 136 ALA A O 1
ATOM 1093 N N . THR A 1 137 ? 6.199 18.391 14.172 1 97.81 137 THR A N 1
ATOM 1094 C CA . THR A 1 137 ? 5.277 17.906 15.195 1 97.81 137 THR A CA 1
ATOM 1095 C C . THR A 1 137 ? 4.855 19.047 16.125 1 97.81 137 THR A C 1
ATOM 1097 O O . THR A 1 137 ? 3.695 19.125 16.531 1 97.81 137 THR A O 1
ATOM 1100 N N . ASN A 1 138 ? 5.773 19.875 16.438 1 97 138 ASN A N 1
ATOM 1101 C CA . ASN A 1 138 ? 5.453 21.047 17.266 1 97 138 ASN A CA 1
ATOM 1102 C C . ASN A 1 138 ? 4.457 21.969 16.562 1 97 138 ASN A C 1
ATOM 1104 O O . ASN A 1 138 ? 3.547 22.5 17.203 1 97 138 ASN A O 1
ATOM 1108 N N . HIS A 1 139 ? 4.68 22.125 15.359 1 97.62 139 HIS A N 1
ATOM 1109 C CA . HIS A 1 139 ? 3.758 22.969 14.602 1 97.62 139 HIS A CA 1
ATOM 1110 C C . HIS A 1 139 ? 2.408 22.281 14.422 1 97.62 139 HIS A C 1
ATOM 1112 O O . HIS A 1 139 ? 1.372 22.953 14.352 1 97.62 139 HIS A O 1
ATOM 1118 N N . LEU A 1 140 ? 2.445 20.984 14.328 1 98.25 140 LEU A N 1
ATOM 1119 C CA . LEU A 1 140 ? 1.198 20.234 14.25 1 98.25 140 LEU A CA 1
ATOM 1120 C C . LEU A 1 140 ? 0.334 20.5 15.477 1 98.25 140 LEU A C 1
ATOM 1122 O O . LEU A 1 140 ? -0.89 20.594 15.375 1 98.25 140 LEU A O 1
ATOM 1126 N N . ASP A 1 141 ? 0.947 20.641 16.656 1 96.62 141 ASP A N 1
ATOM 1127 C CA . ASP A 1 141 ? 0.221 20.969 17.875 1 96.62 141 ASP A CA 1
ATOM 1128 C C . ASP A 1 141 ? -0.54 22.281 17.734 1 96.62 141 ASP A C 1
ATOM 1130 O O . ASP A 1 141 ? -1.674 22.406 18.203 1 96.62 141 ASP A O 1
ATOM 1134 N N . THR A 1 142 ? 0.118 23.188 17.125 1 97.75 142 THR A N 1
ATOM 1135 C CA . THR A 1 142 ? -0.505 24.5 16.906 1 97.75 142 THR A CA 1
ATOM 1136 C C . THR A 1 142 ? -1.693 24.375 15.961 1 97.75 142 THR A C 1
ATOM 1138 O O . THR A 1 142 ? -2.719 25.031 16.141 1 97.75 142 THR A O 1
ATOM 1141 N N . LEU A 1 143 ? -1.547 23.531 14.977 1 98.44 143 LEU A N 1
ATOM 1142 C CA . LEU A 1 143 ? -2.639 23.328 14.031 1 98.44 143 LEU A CA 1
ATOM 1143 C C . LEU A 1 143 ? -3.824 22.656 14.711 1 98.44 143 LEU A C 1
ATOM 1145 O O . LEU A 1 143 ? -4.977 23.031 14.477 1 98.44 143 LEU A O 1
ATOM 1149 N N . MET A 1 144 ? -3.523 21.719 15.523 1 96.31 144 MET A N 1
ATOM 1150 C CA . MET A 1 144 ? -4.578 21.016 16.25 1 96.31 144 MET A CA 1
ATOM 1151 C C . MET A 1 144 ? -5.355 21.984 17.141 1 96.31 144 MET A C 1
ATOM 1153 O O . MET A 1 144 ? -6.582 21.891 17.234 1 96.31 144 MET A O 1
ATOM 1157 N N . ALA A 1 145 ? -4.656 22.844 17.719 1 95.88 145 ALA A N 1
ATOM 1158 C CA . ALA A 1 145 ? -5.309 23.875 18.531 1 95.88 145 ALA A CA 1
ATOM 1159 C C . ALA A 1 145 ? -6.176 24.781 17.672 1 95.88 145 ALA A C 1
ATOM 1161 O O . ALA A 1 145 ? -7.281 25.156 18.078 1 95.88 145 ALA A O 1
ATOM 1162 N N . ALA A 1 146 ? -5.652 25.125 16.531 1 97.19 146 ALA A N 1
ATOM 1163 C CA . ALA A 1 146 ? -6.41 25.984 15.625 1 97.19 146 ALA A CA 1
ATOM 1164 C C . ALA A 1 146 ? -7.68 25.281 15.141 1 97.19 146 ALA A C 1
ATOM 1166 O O . ALA A 1 146 ? -8.727 25.922 14.992 1 97.19 146 ALA A O 1
ATOM 1167 N N . ILE A 1 147 ? -7.625 24.031 14.891 1 96.81 147 ILE A N 1
ATOM 1168 C CA . ILE A 1 147 ? -8.781 23.25 14.461 1 96.81 147 ILE A CA 1
ATOM 1169 C C . ILE A 1 147 ? -9.828 23.219 15.57 1 96.81 147 ILE A C 1
ATOM 1171 O O . ILE A 1 147 ? -11.023 23.344 15.312 1 96.81 147 ILE A O 1
ATOM 1175 N N . ALA A 1 148 ? -9.344 23.094 16.766 1 93.88 148 ALA A N 1
ATOM 1176 C CA . ALA A 1 148 ? -10.25 23.094 17.906 1 93.88 148 ALA A CA 1
ATOM 1177 C C . ALA A 1 148 ? -10.992 24.422 18.031 1 93.88 148 ALA A C 1
ATOM 1179 O O . ALA A 1 148 ? -12.195 24.438 18.297 1 93.88 148 ALA A O 1
ATOM 1180 N N . VAL A 1 149 ? -10.312 25.5 17.875 1 95.38 149 VAL A N 1
ATOM 1181 C CA . VAL A 1 149 ? -10.914 26.828 17.922 1 95.38 149 VAL A CA 1
ATOM 1182 C C . VAL A 1 149 ? -11.961 26.969 16.812 1 95.38 149 VAL A C 1
ATOM 1184 O O . VAL A 1 149 ? -13.062 27.453 17.047 1 95.38 149 VAL A O 1
ATOM 1187 N N . ALA A 1 150 ? -11.57 26.5 15.594 1 96.31 150 ALA A N 1
ATOM 1188 C CA . ALA A 1 150 ? -12.508 26.578 14.477 1 96.31 150 ALA A CA 1
ATOM 1189 C C . ALA A 1 150 ? -13.758 25.75 14.75 1 96.31 150 ALA A C 1
ATOM 1191 O O . ALA A 1 150 ? -14.875 26.188 14.469 1 96.31 150 ALA A O 1
ATOM 1192 N N . ASN A 1 151 ? -13.547 24.625 15.25 1 95 151 ASN A N 1
ATOM 1193 C CA . ASN A 1 151 ? -14.664 23.766 15.617 1 95 151 ASN A CA 1
ATOM 1194 C C . ASN A 1 151 ? -15.602 24.453 16.609 1 95 151 ASN A C 1
ATOM 1196 O O . ASN A 1 151 ? -16.828 24.391 16.453 1 95 151 ASN A O 1
ATOM 1200 N N . ASP A 1 152 ? -15.062 25.078 17.547 1 94.12 152 ASP A N 1
ATOM 1201 C CA . ASP A 1 152 ? -15.836 25.734 18.594 1 94.12 152 ASP A CA 1
ATOM 1202 C C . ASP A 1 152 ? -16.625 26.922 18.031 1 94.12 152 ASP A C 1
ATOM 1204 O O . ASP A 1 152 ? -17.828 27.047 18.297 1 94.12 152 ASP A O 1
ATOM 1208 N N . VAL A 1 153 ? -16 27.703 17.281 1 95.31 153 VAL A N 1
ATOM 1209 C CA . VAL A 1 153 ? -16.625 28.922 16.781 1 95.31 153 VAL A CA 1
ATOM 1210 C C . VAL A 1 153 ? -17.719 28.578 15.789 1 95.31 153 VAL A C 1
ATOM 1212 O O . VAL A 1 153 ? -18.703 29.297 15.648 1 95.31 153 VAL A O 1
ATOM 1215 N N . LEU A 1 154 ? -17.578 27.453 15.148 1 95.56 154 LEU A N 1
ATOM 1216 C CA . LEU A 1 154 ? -18.562 27.016 14.172 1 95.56 154 LEU A CA 1
ATOM 1217 C C . LEU A 1 154 ? -19.703 26.266 14.852 1 95.56 154 LEU A C 1
ATOM 1219 O O . LEU A 1 154 ? -20.734 25.984 14.227 1 95.56 154 LEU A O 1
ATOM 1223 N N . GLY A 1 155 ? -19.516 25.953 16.109 1 94.25 155 GLY A N 1
ATOM 1224 C CA . GLY A 1 155 ? -20.547 25.266 16.875 1 94.25 155 GLY A CA 1
ATOM 1225 C C . GLY A 1 155 ? -20.656 23.797 16.547 1 94.25 155 GLY A C 1
ATOM 1226 O O . GLY A 1 155 ? -21.734 23.203 16.656 1 94.25 155 GLY A O 1
ATOM 1227 N N . PHE A 1 156 ? -19.562 23.25 16.094 1 93.81 156 PHE A N 1
ATOM 1228 C CA . PHE A 1 156 ? -19.562 21.828 15.758 1 93.81 156 PHE A CA 1
ATOM 1229 C C . PHE A 1 156 ? -19.375 20.969 17 1 93.81 156 PHE A C 1
ATOM 1231 O O . PHE A 1 156 ? -18.969 21.484 18.062 1 93.81 156 PHE A O 1
ATOM 1238 N N . THR A 1 157 ? -19.734 19.75 16.891 1 89.5 157 THR A N 1
ATOM 1239 C CA . THR A 1 157 ? -19.609 18.828 18.016 1 89.5 157 THR A CA 1
ATOM 1240 C C . THR A 1 157 ? -18.141 18.609 18.359 1 89.5 157 THR A C 1
ATOM 1242 O O . THR A 1 157 ? -17.297 18.469 17.469 1 89.5 157 THR A O 1
ATOM 1245 N N . ALA A 1 158 ? -17.859 18.547 19.562 1 81.38 158 ALA A N 1
ATOM 1246 C CA . ALA A 1 158 ? -16.484 18.281 20.016 1 81.38 158 ALA A CA 1
ATOM 1247 C C . ALA A 1 158 ? -16.016 16.906 19.547 1 81.38 158 ALA A C 1
ATOM 1249 O O . ALA A 1 158 ? -16.734 15.914 19.672 1 81.38 158 ALA A O 1
ATOM 1250 N N . PRO A 1 159 ? -14.859 16.953 19.047 1 74.81 159 PRO A N 1
ATOM 1251 C CA . PRO A 1 159 ? -14.375 15.656 18.531 1 74.81 159 PRO A CA 1
ATOM 1252 C C . PRO A 1 159 ? -14.016 14.688 19.656 1 74.81 159 PRO A C 1
ATOM 1254 O O . PRO A 1 159 ? -13.68 15.109 20.766 1 74.81 159 PRO A O 1
ATOM 1257 N N . THR A 1 160 ? -14.172 13.453 19.281 1 78.62 160 THR A N 1
ATOM 1258 C CA . THR A 1 160 ? -13.688 12.414 20.188 1 78.62 160 THR A CA 1
ATOM 1259 C C . THR A 1 160 ? -12.227 12.078 19.891 1 78.62 160 THR A C 1
ATOM 1261 O O . THR A 1 160 ? -11.82 12.016 18.734 1 78.62 160 THR A O 1
ATOM 1264 N N . ASP A 1 161 ? -11.477 11.945 20.922 1 76.94 161 ASP A N 1
ATOM 1265 C CA . ASP A 1 161 ? -10.062 11.641 20.734 1 76.94 161 ASP A CA 1
ATOM 1266 C C . ASP A 1 161 ? -9.867 10.211 20.234 1 76.94 161 ASP A C 1
ATOM 1268 O O . ASP A 1 161 ? -10.656 9.32 20.547 1 76.94 161 ASP A O 1
ATOM 1272 N N . VAL A 1 162 ? -8.875 10.18 19.406 1 74.88 162 VAL A N 1
ATOM 1273 C CA . VAL A 1 162 ? -8.5 8.875 18.859 1 74.88 162 VAL A CA 1
ATOM 1274 C C . VAL A 1 162 ? -7.832 8.039 19.969 1 74.88 162 VAL A C 1
ATOM 1276 O O . VAL A 1 162 ? -6.949 8.523 20.672 1 74.88 162 VAL A O 1
ATOM 1279 N N . THR A 1 163 ? -8.367 6.914 20.094 1 71.75 163 THR A N 1
ATOM 1280 C CA . THR A 1 163 ? -7.773 5.984 21.047 1 71.75 163 THR A CA 1
ATOM 1281 C C . THR A 1 163 ? -7.113 4.816 20.312 1 71.75 163 THR A C 1
ATOM 1283 O O . THR A 1 163 ? -6.699 3.838 20.953 1 71.75 163 THR A O 1
ATOM 1286 N N . GLU A 1 164 ? -6.961 5.035 19.125 1 69.94 164 GLU A N 1
ATOM 1287 C CA . GLU A 1 164 ? -6.375 3.947 18.359 1 69.94 164 GLU A CA 1
ATOM 1288 C C . GLU A 1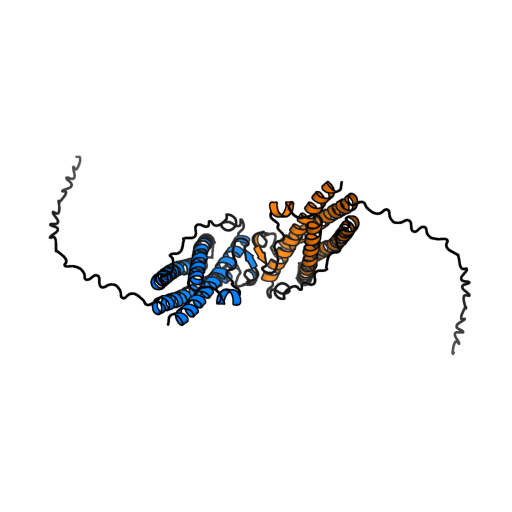 164 ? -4.902 3.744 18.703 1 69.94 164 GLU A C 1
ATOM 1290 O O . GLU A 1 164 ? -4.18 4.711 18.938 1 69.94 164 GLU A O 1
ATOM 1295 N N . ILE A 1 165 ? -4.578 2.51 18.812 1 71.5 165 ILE A N 1
ATOM 1296 C CA . ILE A 1 165 ? -3.201 2.131 19.109 1 71.5 165 ILE A CA 1
ATOM 1297 C C . ILE A 1 165 ? -2.508 1.65 17.844 1 71.5 165 ILE A C 1
ATOM 1299 O O . ILE A 1 165 ? -3.109 0.948 17.031 1 71.5 165 ILE A O 1
ATOM 1303 N N . MET A 1 166 ? -1.392 2.109 17.672 1 79.62 166 MET A N 1
ATOM 1304 C CA . MET A 1 166 ? -0.557 1.649 16.562 1 79.62 166 MET A CA 1
ATOM 1305 C C . MET A 1 166 ? -0.197 0.177 16.719 1 79.62 166 MET A C 1
ATOM 1307 O O . MET A 1 166 ? 0.111 -0.27 17.828 1 79.62 166 MET A O 1
ATOM 1311 N N . SER A 1 167 ? -0.291 -0.503 15.734 1 79.31 167 SER A N 1
ATOM 1312 C CA . SER A 1 167 ? 0.114 -1.904 15.773 1 79.31 167 SER A CA 1
ATOM 1313 C C . SER A 1 167 ? 1.615 -2.039 16.016 1 79.31 167 SER A C 1
ATOM 1315 O O . SER A 1 167 ? 2.369 -1.084 15.812 1 79.31 167 SER A O 1
ATOM 1317 N N . THR A 1 168 ? 1.913 -3.207 16.391 1 79 168 THR A N 1
ATOM 1318 C CA . THR A 1 168 ? 3.324 -3.5 16.625 1 79 168 THR A CA 1
ATOM 1319 C C . THR A 1 168 ? 4.117 -3.387 15.32 1 79 168 THR A C 1
ATOM 1321 O O . THR A 1 168 ? 5.238 -2.873 15.312 1 79 168 THR A O 1
ATOM 1324 N N . SER A 1 169 ? 3.529 -3.807 14.227 1 77.56 169 SER A N 1
ATOM 1325 C CA . SER A 1 169 ? 4.242 -3.791 12.953 1 77.56 169 SER A CA 1
ATOM 1326 C C . SER A 1 169 ? 4.488 -2.363 12.477 1 77.56 169 SER A C 1
ATOM 1328 O O . SER A 1 169 ? 5.504 -2.084 11.844 1 77.56 169 SER A O 1
ATOM 1330 N N . LEU A 1 170 ? 3.615 -1.66 12.797 1 84.44 170 LEU A N 1
ATOM 1331 C CA . LEU A 1 170 ? 3.795 -0.26 12.422 1 84.44 170 LEU A CA 1
ATOM 1332 C C . LEU A 1 170 ? 4.789 0.425 13.359 1 84.44 170 LEU A C 1
ATOM 1334 O O . LEU A 1 170 ? 5.555 1.289 12.922 1 84.44 170 LEU A O 1
ATOM 1338 N N . ARG A 1 171 ? 4.789 -0.026 14.578 1 86.06 171 ARG A N 1
ATOM 1339 C CA . ARG A 1 171 ? 5.699 0.591 15.539 1 86.06 171 ARG A CA 1
ATOM 1340 C C . ARG A 1 171 ? 7.129 0.103 15.336 1 86.06 171 ARG A C 1
ATOM 1342 O O . ARG A 1 171 ? 8.078 0.888 15.406 1 86.06 171 ARG A O 1
ATOM 1349 N N . ASP A 1 172 ? 7.219 -1.218 15.023 1 88.56 172 ASP A N 1
ATOM 1350 C CA . ASP A 1 172 ? 8.531 -1.819 14.836 1 88.56 172 ASP A CA 1
ATOM 1351 C C . ASP A 1 172 ? 8.516 -2.846 13.703 1 88.56 172 ASP A C 1
ATOM 1353 O O . ASP A 1 172 ? 8.344 -4.043 13.945 1 88.56 172 ASP A O 1
ATOM 1357 N N . PRO A 1 173 ? 8.906 -2.393 12.531 1 88.25 173 PRO A N 1
ATOM 1358 C CA . PRO A 1 173 ? 8.852 -3.301 11.383 1 88.25 173 PRO A CA 1
ATOM 1359 C C . PRO A 1 173 ? 9.984 -4.328 11.391 1 88.25 173 PRO A C 1
ATOM 1361 O O . PRO A 1 173 ? 9.992 -5.242 10.562 1 88.25 173 PRO A O 1
ATOM 1364 N N . GLY A 1 174 ? 10.914 -4.27 12.258 1 86.06 174 GLY A N 1
ATOM 1365 C CA . GLY A 1 174 ? 11.867 -5.34 12.477 1 86.06 174 GLY A CA 1
ATOM 1366 C C . GLY A 1 174 ? 13.219 -5.078 11.828 1 86.06 174 GLY A C 1
ATOM 1367 O O . GLY A 1 174 ? 14.25 -5.535 12.328 1 86.06 174 GLY A O 1
ATOM 1368 N N . THR A 1 175 ? 13.234 -4.438 10.625 1 93.06 175 THR A N 1
ATOM 1369 C CA . THR A 1 175 ? 14.508 -4.164 9.961 1 93.06 175 THR A CA 1
ATOM 1370 C C . THR A 1 175 ? 14.664 -2.67 9.695 1 93.06 175 THR A C 1
ATOM 1372 O O . THR A 1 175 ? 13.68 -1.933 9.656 1 93.06 175 THR A O 1
ATOM 1375 N N . GLU A 1 176 ? 15.898 -2.246 9.5 1 94.5 176 GLU A N 1
ATOM 1376 C CA . GLU A 1 176 ? 16.188 -0.842 9.211 1 94.5 176 GLU A CA 1
ATOM 1377 C C . GLU A 1 176 ? 15.57 -0.415 7.883 1 94.5 176 GLU A C 1
ATOM 1379 O O . GLU A 1 176 ? 15.078 0.708 7.75 1 94.5 176 GLU A O 1
ATOM 1384 N N . SER A 1 177 ? 15.664 -1.304 6.918 1 96.88 177 SER A N 1
ATOM 1385 C CA . SER A 1 177 ? 15.133 -0.969 5.602 1 96.88 177 SER A CA 1
ATOM 1386 C C . SER A 1 177 ? 13.609 -0.859 5.633 1 96.88 177 SER A C 1
ATOM 1388 O O . SER A 1 177 ? 13.039 0.046 5.027 1 96.88 177 SER A O 1
ATOM 1390 N N . ALA A 1 178 ? 12.977 -1.713 6.34 1 96.81 178 ALA A N 1
ATOM 1391 C CA . ALA A 1 178 ? 11.531 -1.618 6.504 1 96.81 178 ALA A CA 1
ATOM 1392 C C . ALA A 1 178 ? 11.141 -0.336 7.234 1 96.81 178 ALA A C 1
ATOM 1394 O O . ALA A 1 178 ? 10.172 0.333 6.859 1 96.81 178 ALA A O 1
ATOM 1395 N N . ARG A 1 179 ? 11.883 -0.025 8.203 1 96.44 179 ARG A N 1
ATOM 1396 C CA . ARG A 1 179 ? 11.648 1.203 8.961 1 96.44 179 ARG A CA 1
ATOM 1397 C C . ARG A 1 179 ? 11.797 2.43 8.062 1 96.44 179 ARG A C 1
ATOM 1399 O O . ARG A 1 179 ? 11.039 3.391 8.188 1 96.44 179 ARG A O 1
ATOM 1406 N N . ALA A 1 180 ? 12.758 2.334 7.246 1 97.69 180 ALA A N 1
ATOM 1407 C CA . ALA A 1 180 ? 12.992 3.455 6.34 1 97.69 180 ALA A CA 1
ATOM 1408 C C . ALA A 1 180 ? 11.797 3.674 5.418 1 97.69 180 ALA A C 1
ATOM 1410 O O . ALA A 1 180 ? 11.383 4.812 5.188 1 97.69 180 ALA A O 1
ATOM 1411 N N . ILE A 1 181 ? 11.273 2.59 4.891 1 98.06 181 ILE A N 1
ATOM 1412 C CA . ILE A 1 181 ? 10.125 2.709 3.998 1 98.06 181 ILE A CA 1
ATOM 1413 C C . ILE A 1 181 ? 8.914 3.193 4.785 1 98.06 181 ILE A C 1
ATOM 1415 O O . ILE A 1 181 ? 8.195 4.09 4.34 1 98.06 181 ILE A O 1
ATOM 1419 N N . ARG A 1 182 ? 8.672 2.664 5.93 1 97.38 182 ARG A N 1
ATOM 1420 C CA . ARG A 1 182 ? 7.562 3.094 6.777 1 97.38 182 ARG A CA 1
ATOM 1421 C C . ARG A 1 182 ? 7.656 4.582 7.09 1 97.38 182 ARG A C 1
ATOM 1423 O O . ARG A 1 182 ? 6.676 5.316 6.949 1 97.38 182 ARG A O 1
ATOM 1430 N N . ASP A 1 183 ? 8.828 4.961 7.504 1 98.19 183 ASP A N 1
ATOM 1431 C CA . ASP A 1 183 ? 9.031 6.355 7.883 1 98.19 183 ASP A CA 1
ATOM 1432 C C . ASP A 1 183 ? 8.797 7.289 6.699 1 98.19 183 ASP A C 1
ATOM 1434 O O . ASP A 1 183 ? 8.219 8.367 6.852 1 98.19 183 ASP A O 1
ATOM 1438 N N . CYS A 1 184 ? 9.266 6.891 5.586 1 98 184 CYS A N 1
ATOM 1439 C CA . CYS A 1 184 ? 9.062 7.703 4.395 1 98 184 CYS A CA 1
ATOM 1440 C C . CYS A 1 184 ? 7.582 7.859 4.078 1 98 184 CYS A C 1
ATOM 1442 O O . CYS A 1 184 ? 7.113 8.961 3.803 1 98 184 CYS A O 1
ATOM 1444 N N . VAL A 1 185 ? 6.895 6.766 4.094 1 97.69 185 VAL A N 1
ATOM 1445 C CA . VAL A 1 185 ? 5.469 6.773 3.785 1 97.69 185 VAL A CA 1
ATOM 1446 C C . VAL A 1 185 ? 4.727 7.656 4.785 1 97.69 185 VAL A C 1
ATOM 1448 O O . VAL A 1 185 ? 3.848 8.43 4.406 1 97.69 185 VAL A O 1
ATOM 1451 N N . VAL A 1 186 ? 5.078 7.555 6.023 1 97.69 186 VAL A N 1
ATOM 1452 C CA . VAL A 1 186 ? 4.441 8.352 7.07 1 97.69 186 VAL A CA 1
ATOM 1453 C C . VAL A 1 186 ? 4.68 9.836 6.805 1 97.69 186 VAL A C 1
ATOM 1455 O O . VAL A 1 186 ? 3.742 10.641 6.844 1 97.69 186 VAL A O 1
ATOM 1458 N N . LEU A 1 187 ? 5.879 10.172 6.539 1 98.75 187 LEU A N 1
ATOM 1459 C CA . LEU A 1 187 ? 6.203 11.578 6.312 1 98.75 187 LEU A CA 1
ATOM 1460 C C . LEU A 1 187 ? 5.512 12.094 5.055 1 98.75 187 LEU A C 1
ATOM 1462 O O . LEU A 1 187 ? 4.984 13.211 5.051 1 98.75 187 LEU A O 1
ATOM 1466 N N . ARG A 1 188 ? 5.527 11.312 4.051 1 98.5 188 ARG A N 1
ATOM 1467 C CA . ARG A 1 188 ? 4.867 11.688 2.805 1 98.5 188 ARG A CA 1
ATOM 1468 C C . ARG A 1 188 ? 3.371 11.898 3.02 1 98.5 188 ARG A C 1
ATOM 1470 O O . ARG A 1 188 ? 2.811 12.898 2.568 1 98.5 188 ARG A O 1
ATOM 1477 N N . ASP A 1 189 ? 2.758 10.938 3.695 1 98.06 189 ASP A N 1
ATOM 1478 C CA . ASP A 1 189 ? 1.31 10.992 3.875 1 98.06 189 ASP A CA 1
ATOM 1479 C C . ASP A 1 189 ? 0.918 12.094 4.859 1 98.06 189 ASP A C 1
ATOM 1481 O O . ASP A 1 189 ? -0.148 12.695 4.73 1 98.06 189 ASP A O 1
ATOM 1485 N N . PHE A 1 190 ? 1.827 12.359 5.789 1 98.5 190 PHE A N 1
ATOM 1486 C CA . PHE A 1 190 ? 1.585 13.484 6.684 1 98.5 190 PHE A CA 1
ATOM 1487 C C . PHE A 1 190 ? 1.525 14.789 5.902 1 98.5 190 PHE A C 1
ATOM 1489 O O . PHE A 1 190 ? 0.601 15.586 6.086 1 98.5 190 PHE A O 1
ATOM 1496 N N . LYS A 1 191 ? 2.441 14.961 5.102 1 98.38 191 LYS A N 1
ATOM 1497 C CA . LYS A 1 191 ? 2.471 16.141 4.234 1 98.38 191 LYS A CA 1
ATOM 1498 C C . LYS A 1 191 ? 1.187 16.25 3.418 1 98.38 191 LYS A C 1
ATOM 1500 O O . LYS A 1 191 ? 0.588 17.328 3.334 1 98.38 191 LYS A O 1
ATOM 1505 N N . THR A 1 192 ? 0.785 15.203 2.869 1 97.88 192 THR A N 1
ATOM 1506 C CA . THR A 1 192 ? -0.417 15.148 2.045 1 97.88 192 THR A CA 1
ATOM 1507 C C . THR A 1 192 ? -1.656 15.469 2.873 1 97.88 192 THR A C 1
ATOM 1509 O O . THR A 1 192 ? -2.555 16.172 2.406 1 97.88 192 THR A O 1
ATOM 1512 N N . LEU A 1 193 ? -1.707 14.938 4.023 1 98.06 193 LEU A N 1
ATOM 1513 C CA . LEU A 1 193 ? -2.836 15.172 4.918 1 98.06 193 LEU A CA 1
ATOM 1514 C C . LEU A 1 193 ? -2.936 16.656 5.293 1 98.06 193 LEU A C 1
ATOM 1516 O O . LEU A 1 193 ? -4.031 17.219 5.324 1 98.06 193 LEU A O 1
ATOM 1520 N N . VAL A 1 194 ? -1.814 17.25 5.578 1 98.69 194 VAL A N 1
ATOM 1521 C CA . VAL A 1 194 ? -1.796 18.672 5.938 1 98.69 194 VAL A CA 1
ATOM 1522 C C . VAL A 1 194 ? -2.258 19.5 4.746 1 98.69 194 VAL A C 1
ATOM 1524 O O . VAL A 1 194 ? -2.982 20.484 4.914 1 98.69 194 VAL A O 1
ATOM 1527 N N . GLU A 1 195 ? -1.82 19.125 3.611 1 97.94 195 GLU A N 1
ATOM 1528 C CA . GLU A 1 195 ? -2.273 19.797 2.404 1 97.94 195 GLU A CA 1
ATOM 1529 C C . GLU A 1 195 ? -3.789 19.703 2.252 1 97.94 195 GLU A C 1
ATOM 1531 O O . GLU A 1 195 ? -4.438 20.672 1.835 1 97.94 195 GLU A O 1
ATOM 1536 N N . ARG A 1 196 ? -4.277 18.578 2.49 1 97.25 196 ARG A N 1
ATOM 1537 C CA . ARG A 1 196 ? -5.727 18.422 2.465 1 97.25 196 ARG A CA 1
ATOM 1538 C C . ARG A 1 196 ? -6.395 19.359 3.467 1 97.25 196 ARG A C 1
ATOM 1540 O O . ARG A 1 196 ? -7.414 19.984 3.16 1 97.25 196 ARG A O 1
ATOM 1547 N N . GLY A 1 197 ? -5.844 19.422 4.648 1 98 197 GLY A N 1
ATOM 1548 C CA . GLY A 1 197 ? -6.352 20.359 5.637 1 98 197 GLY A CA 1
ATOM 1549 C C . GLY A 1 197 ? -6.367 21.797 5.152 1 98 197 GLY A C 1
ATOM 1550 O O . GLY A 1 197 ? -7.348 22.516 5.348 1 98 197 GLY A O 1
ATOM 1551 N N . HIS A 1 198 ? -5.277 22.141 4.57 1 98.56 198 HIS A N 1
ATOM 1552 C CA . HIS A 1 198 ? -5.188 23.484 4.016 1 98.56 198 HIS A CA 1
ATOM 1553 C C . HIS A 1 198 ? -6.324 23.75 3.031 1 98.56 198 HIS A C 1
ATOM 1555 O O . HIS A 1 198 ? -6.949 24.812 3.072 1 98.56 198 HIS A O 1
ATOM 1561 N N . ARG A 1 199 ? -6.586 22.828 2.201 1 97 199 ARG A N 1
ATOM 1562 C CA . ARG A 1 199 ? -7.668 22.938 1.234 1 97 199 ARG A CA 1
ATOM 1563 C C . ARG A 1 199 ? -9.023 23 1.935 1 97 199 ARG A C 1
ATOM 1565 O O . ARG A 1 199 ? -9.906 23.766 1.521 1 97 199 ARG A O 1
ATOM 1572 N N . ASP A 1 200 ? -9.172 22.172 2.904 1 97.88 200 ASP A N 1
ATOM 1573 C CA . ASP A 1 200 ? -10.414 22.172 3.672 1 97.88 200 ASP A CA 1
ATOM 1574 C C . ASP A 1 200 ? -10.688 23.547 4.281 1 97.88 200 ASP A C 1
ATOM 1576 O O . ASP A 1 200 ? -11.805 24.047 4.195 1 97.88 200 ASP A O 1
ATOM 1580 N N . PHE A 1 201 ? -9.719 24.156 4.852 1 98.5 201 PHE A N 1
ATOM 1581 C CA . PHE A 1 201 ? -9.875 25.469 5.477 1 98.5 201 PHE A CA 1
ATOM 1582 C C . PHE A 1 201 ? -10.18 26.531 4.43 1 98.5 201 PHE A C 1
ATOM 1584 O O . PHE A 1 201 ? -10.953 27.453 4.688 1 98.5 201 PHE A O 1
ATOM 1591 N N . THR A 1 202 ? -9.531 26.391 3.312 1 97.75 202 THR A N 1
ATOM 1592 C CA . THR A 1 202 ? -9.797 27.312 2.219 1 97.75 202 THR A CA 1
ATOM 1593 C C . THR A 1 202 ? -11.258 27.234 1.791 1 97.75 202 THR A C 1
ATOM 1595 O O . THR A 1 202 ? -11.922 28.266 1.647 1 97.75 202 THR A O 1
ATOM 1598 N N . LEU A 1 203 ? -11.711 26.078 1.625 1 97.38 203 LEU A N 1
ATOM 1599 C CA . LEU A 1 203 ? -13.102 25.875 1.227 1 97.38 203 LEU A CA 1
ATOM 1600 C C . LEU A 1 203 ? -14.055 26.422 2.277 1 97.38 203 LEU A C 1
ATOM 1602 O O . LEU A 1 203 ? -14.992 27.156 1.948 1 97.38 203 LEU A O 1
ATOM 1606 N N . LEU A 1 204 ? -13.836 26.078 3.496 1 97.56 204 LEU A N 1
ATOM 1607 C CA . LEU A 1 204 ? -14.727 26.484 4.578 1 97.56 204 LEU A CA 1
ATOM 1608 C C . LEU A 1 204 ? -14.68 28 4.777 1 97.56 204 LEU A C 1
ATOM 1610 O O . LEU A 1 204 ? -15.703 28.609 5.094 1 97.56 204 LEU A O 1
ATOM 1614 N N . SER A 1 205 ? -13.492 28.547 4.656 1 97.12 205 SER A N 1
ATOM 1615 C CA . SER A 1 205 ? -13.383 29.984 4.836 1 97.12 205 SER A CA 1
ATOM 1616 C C . SER A 1 205 ? -14.211 30.75 3.801 1 97.12 205 SER A C 1
ATOM 1618 O O . SER A 1 205 ? -14.75 31.812 4.09 1 97.12 205 SER A O 1
ATOM 1620 N N . ARG A 1 206 ? -14.312 30.219 2.645 1 96.06 206 ARG A N 1
ATOM 1621 C CA . ARG A 1 206 ? -15.133 30.828 1.607 1 96.06 206 ARG A CA 1
ATOM 1622 C C . ARG A 1 206 ? -16.625 30.719 1.947 1 96.06 206 ARG A C 1
ATOM 1624 O O . ARG A 1 206 ? -17.406 31.625 1.648 1 96.06 206 ARG A O 1
ATOM 1631 N N . ARG A 1 207 ? -16.984 29.719 2.605 1 95.69 207 ARG A N 1
ATOM 1632 C CA . ARG A 1 207 ? -18.391 29.469 2.941 1 95.69 207 ARG A CA 1
ATOM 1633 C C . ARG A 1 207 ? -18.828 30.328 4.113 1 95.69 207 ARG A C 1
ATOM 1635 O O . ARG A 1 207 ? -20.016 30.625 4.258 1 95.69 207 ARG A O 1
ATOM 1642 N N . TYR A 1 208 ? -17.938 30.672 4.926 1 94.19 208 TYR A N 1
ATOM 1643 C CA . TYR A 1 208 ? -18.297 31.391 6.137 1 94.19 208 TYR A CA 1
ATOM 1644 C C . TYR A 1 208 ? -17.797 32.844 6.082 1 94.19 208 TYR A C 1
ATOM 1646 O O . TYR A 1 208 ? -17.594 33.469 7.121 1 94.19 208 TYR A O 1
ATOM 1654 N N . SER A 1 209 ? -17.469 33.25 4.891 1 87.56 209 SER A N 1
ATOM 1655 C CA . SER A 1 209 ? -17.062 34.625 4.707 1 87.56 209 SER A CA 1
ATOM 1656 C C . SER A 1 209 ? -18.25 35.594 4.797 1 87.56 209 SER A C 1
ATOM 1658 O O . SER A 1 209 ? -19.391 35.188 4.512 1 87.56 209 SER A O 1
ATOM 1660 N N . MET B 1 1 ? 30.188 -23.906 -73.312 1 28.53 1 MET B N 1
ATOM 1661 C CA . MET B 1 1 ? 29.672 -25.266 -73.312 1 28.53 1 MET B CA 1
ATOM 1662 C C . MET B 1 1 ? 28.484 -25.406 -72.375 1 28.53 1 MET B C 1
ATOM 1664 O O . MET B 1 1 ? 28.625 -25.219 -71.125 1 28.53 1 MET B O 1
ATOM 1668 N N . MET B 1 2 ? 27.25 -25.078 -72.875 1 31.5 2 MET B N 1
ATOM 1669 C CA . MET B 1 2 ? 25.875 -24.875 -72.438 1 31.5 2 MET B CA 1
ATOM 1670 C C . MET B 1 2 ? 25.234 -26.188 -72 1 31.5 2 MET B C 1
ATOM 1672 O O . MET B 1 2 ? 24.953 -27.062 -72.812 1 31.5 2 MET B O 1
ATOM 1676 N N . VAL B 1 3 ? 25.766 -26.812 -70.812 1 33.28 3 VAL B N 1
ATOM 1677 C CA . VAL B 1 3 ? 25.328 -28.094 -70.312 1 33.28 3 VAL B CA 1
ATOM 1678 C C . VAL B 1 3 ? 23.828 -28.062 -70.062 1 33.28 3 VAL B C 1
ATOM 1680 O O . VAL B 1 3 ? 23.344 -27.203 -69.312 1 33.28 3 VAL B O 1
ATOM 1683 N N . GLU B 1 4 ? 23.016 -28.438 -71.062 1 33.66 4 GLU B N 1
ATOM 1684 C CA . GLU B 1 4 ? 21.562 -28.609 -71.062 1 33.66 4 GLU B CA 1
ATOM 1685 C C . GLU B 1 4 ? 21.109 -29.578 -70 1 33.66 4 GLU B C 1
ATOM 1687 O O . GLU B 1 4 ? 21.453 -30.75 -70 1 33.66 4 GLU B O 1
ATOM 1692 N N . MET B 1 5 ? 21.062 -29.125 -68.688 1 29.88 5 MET B N 1
ATOM 1693 C CA . MET B 1 5 ? 20.625 -29.875 -67.5 1 29.88 5 MET B CA 1
ATOM 1694 C C . MET B 1 5 ? 19.203 -30.391 -67.688 1 29.88 5 MET B C 1
ATOM 1696 O O . MET B 1 5 ? 18.281 -29.594 -67.875 1 29.88 5 MET B O 1
ATOM 1700 N N . ILE B 1 6 ? 19.016 -31.5 -68.438 1 34.69 6 ILE B N 1
ATOM 1701 C CA . ILE B 1 6 ? 17.75 -32.188 -68.688 1 34.69 6 ILE B CA 1
ATOM 1702 C C . ILE B 1 6 ? 17.141 -32.594 -67.312 1 34.69 6 ILE B C 1
ATOM 1704 O O . ILE B 1 6 ? 17.734 -33.344 -66.562 1 34.69 6 ILE B O 1
ATOM 1708 N N . GLY B 1 7 ? 16.453 -31.672 -66.625 1 29.52 7 GLY B N 1
ATOM 1709 C CA . GLY B 1 7 ? 15.734 -31.844 -65.375 1 29.52 7 GLY B CA 1
ATOM 1710 C C . GLY B 1 7 ? 14.664 -32.906 -65.438 1 29.52 7 GLY B C 1
ATOM 1711 O O . GLY B 1 7 ? 13.703 -32.812 -66.25 1 29.52 7 GLY B O 1
ATOM 1712 N N . PHE B 1 8 ? 15.062 -34.219 -65.375 1 31.36 8 PHE B N 1
ATOM 1713 C CA . PHE B 1 8 ? 14.172 -35.344 -65.375 1 31.36 8 PHE B CA 1
ATOM 1714 C C . PHE B 1 8 ? 13.133 -35.281 -64.25 1 31.36 8 PHE B C 1
ATOM 1716 O O . PHE B 1 8 ? 13.484 -35.156 -63.094 1 31.36 8 PHE B O 1
ATOM 1723 N N . ALA B 1 9 ? 11.883 -34.75 -64.562 1 31.16 9 ALA B N 1
ATOM 1724 C CA . ALA B 1 9 ? 10.695 -34.688 -63.719 1 31.16 9 ALA B CA 1
ATOM 1725 C C . ALA B 1 9 ? 10.156 -36.062 -63.375 1 31.16 9 ALA B C 1
ATOM 1727 O O . ALA B 1 9 ? 9.625 -36.75 -64.25 1 31.16 9 ALA B O 1
ATOM 1728 N N . VAL B 1 10 ? 10.867 -36.812 -62.5 1 32.16 10 VAL B N 1
ATOM 1729 C CA . VAL B 1 10 ? 10.312 -38.125 -62.094 1 32.16 10 VAL B CA 1
ATOM 1730 C C . VAL B 1 10 ? 8.953 -37.906 -61.469 1 32.16 10 VAL B C 1
ATOM 1732 O O . VAL B 1 10 ? 8.836 -37.219 -60.438 1 32.16 10 VAL B O 1
ATOM 1735 N N . MET B 1 11 ? 7.871 -37.969 -62.219 1 30.23 11 MET B N 1
ATOM 1736 C CA . MET B 1 11 ? 6.496 -37.969 -61.719 1 30.23 11 MET B CA 1
ATOM 1737 C C . MET B 1 11 ? 6.227 -39.188 -60.844 1 30.23 11 MET B C 1
ATOM 1739 O O . MET B 1 11 ? 6.227 -40.312 -61.312 1 30.23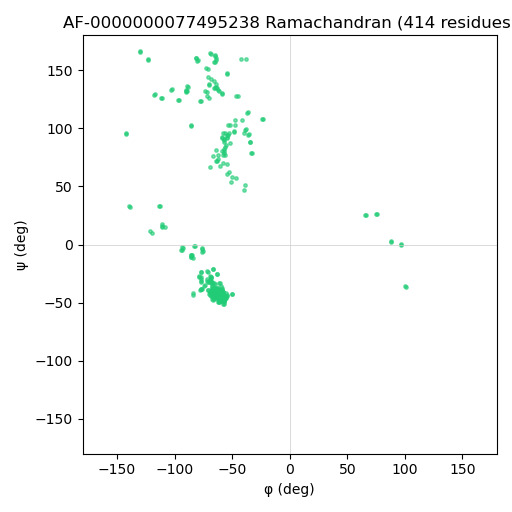 11 MET B O 1
ATOM 1743 N N . PHE B 1 12 ? 6.723 -39.156 -59.562 1 29.86 12 PHE B N 1
ATOM 1744 C CA . PHE B 1 12 ? 6.348 -40.188 -58.625 1 29.86 12 PHE B CA 1
ATOM 1745 C C . PHE B 1 12 ? 4.832 -40.312 -58.5 1 29.86 12 PHE B C 1
ATOM 1747 O O . PHE B 1 12 ? 4.156 -39.344 -58.156 1 29.86 12 PHE B O 1
ATOM 1754 N N . LEU B 1 13 ? 4.254 -41.188 -59.281 1 31.8 13 LEU B N 1
ATOM 1755 C CA . LEU B 1 13 ? 2.861 -41.594 -59.156 1 31.8 13 LEU B CA 1
ATOM 1756 C C . LEU B 1 13 ? 2.59 -42.156 -57.781 1 31.8 13 LEU B C 1
ATOM 1758 O O . LEU B 1 13 ? 3.018 -43.281 -57.469 1 31.8 13 LEU B O 1
ATOM 1762 N N . LEU B 1 14 ? 2.6 -41.312 -56.719 1 30.59 14 LEU B N 1
ATOM 1763 C CA . LEU B 1 14 ? 2.148 -41.75 -55.406 1 30.59 14 LEU B CA 1
ATOM 1764 C C . LEU B 1 14 ? 0.723 -42.281 -55.5 1 30.59 14 LEU B C 1
ATOM 1766 O O . LEU B 1 14 ? -0.208 -41.562 -55.812 1 30.59 14 LEU B O 1
ATOM 1770 N N . THR B 1 15 ? 0.558 -43.562 -55.875 1 35.12 15 THR B N 1
ATOM 1771 C CA . THR B 1 15 ? -0.718 -44.25 -55.688 1 35.12 15 THR B CA 1
ATOM 1772 C C . THR B 1 15 ? -1.184 -44.125 -54.25 1 35.12 15 THR B C 1
ATOM 1774 O O . THR B 1 15 ? -0.473 -44.562 -53.344 1 35.12 15 THR B O 1
ATOM 1777 N N . LEU B 1 16 ? -2.057 -43.156 -53.938 1 32.66 16 LEU B N 1
ATOM 1778 C CA . LEU B 1 16 ? -2.844 -43 -52.719 1 32.66 16 LEU B CA 1
ATOM 1779 C C . LEU B 1 16 ? -3.664 -44.25 -52.438 1 32.66 16 LEU B C 1
ATOM 1781 O O . LEU B 1 16 ? -4.664 -44.531 -53.125 1 32.66 16 LEU B O 1
ATOM 1785 N N . HIS B 1 17 ? -3.004 -45.406 -52.25 1 37.81 17 HIS B N 1
ATOM 1786 C CA . HIS B 1 17 ? -3.857 -46.438 -51.688 1 37.81 17 HIS B CA 1
ATOM 1787 C C . HIS B 1 17 ? -4.652 -45.938 -50.5 1 37.81 17 HIS B C 1
ATOM 1789 O O . HIS B 1 17 ? -4.086 -45.344 -49.562 1 37.81 17 HIS B O 1
ATOM 1795 N N . GLY B 1 18 ? -5.93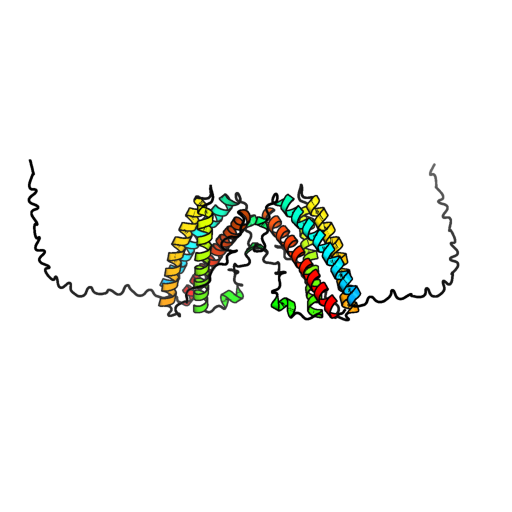4 -45.625 -50.594 1 32.31 18 GLY B N 1
ATOM 1796 C CA . GLY B 1 18 ? -6.957 -45.312 -49.625 1 32.31 18 GLY B CA 1
ATOM 1797 C C . GLY B 1 18 ? -6.988 -46.281 -48.469 1 32.31 18 GLY B C 1
ATOM 1798 O O . GLY B 1 18 ? -7.465 -47.406 -48.594 1 32.31 18 GLY B O 1
ATOM 1799 N N . CYS B 1 19 ? -5.934 -46.5 -47.719 1 37.09 19 CYS B N 1
ATOM 1800 C CA . CYS B 1 19 ? -6.121 -47.281 -46.5 1 37.09 19 CYS B CA 1
ATOM 1801 C C . CYS B 1 19 ? -7.312 -46.75 -45.719 1 37.09 19 CYS B C 1
ATOM 1803 O O . CYS B 1 19 ? -7.344 -45.594 -45.312 1 37.09 19 CYS B O 1
ATOM 1805 N N . SER B 1 20 ? -8.461 -47.344 -45.875 1 35.09 20 SER B N 1
ATOM 1806 C CA . SER B 1 20 ? -9.602 -47.125 -45 1 35.09 20 SER B CA 1
ATOM 1807 C C . SER B 1 20 ? -9.203 -47.344 -43.531 1 35.09 20 SER B C 1
ATOM 1809 O O . SER B 1 20 ? -8.914 -48.469 -43.094 1 35.09 20 SER B O 1
ATOM 1811 N N . ALA B 1 21 ? -8.273 -46.531 -43 1 41.06 21 ALA B N 1
ATOM 1812 C CA . ALA B 1 21 ? -8.078 -46.562 -41.562 1 41.06 21 ALA B CA 1
ATOM 1813 C C . ALA B 1 21 ? -9.406 -46.719 -40.812 1 41.06 21 ALA B C 1
ATOM 1815 O O . ALA B 1 21 ? -10.359 -45.969 -41.125 1 41.06 21 ALA B O 1
ATOM 1816 N N . GLY B 1 22 ? -9.766 -47.906 -40.375 1 45.75 22 GLY B N 1
ATOM 1817 C CA . GLY B 1 22 ? -10.891 -48.125 -39.469 1 45.75 22 GLY B CA 1
ATOM 1818 C C . GLY B 1 22 ? -11.031 -47.062 -38.406 1 45.75 22 GLY B C 1
ATOM 1819 O O . GLY B 1 22 ? -10.125 -46.25 -38.219 1 45.75 22 GLY B O 1
ATOM 1820 N N . PRO B 1 23 ? -12.242 -46.875 -37.75 1 41.31 23 PRO B N 1
ATOM 1821 C CA . PRO B 1 23 ? -12.469 -45.812 -36.75 1 41.31 23 PRO B CA 1
ATOM 1822 C C . PRO B 1 23 ? -11.438 -45.844 -35.625 1 41.31 23 PRO B C 1
ATOM 1824 O O . PRO B 1 23 ? -11.055 -46.938 -35.156 1 41.31 23 PRO B O 1
ATOM 1827 N N . VAL B 1 24 ? -10.352 -45.125 -35.625 1 48.03 24 VAL B N 1
ATOM 1828 C CA . VAL B 1 24 ? -9.547 -44.938 -34.438 1 48.03 24 VAL B CA 1
ATOM 1829 C C . VAL B 1 24 ? -10.453 -44.875 -33.219 1 48.03 24 VAL B C 1
ATOM 1831 O O . VAL B 1 24 ? -11.375 -44.062 -33.156 1 48.03 24 VAL B O 1
ATOM 1834 N N . PRO B 1 25 ? -10.688 -46 -32.5 1 43.75 25 PRO B N 1
ATOM 1835 C CA . PRO B 1 25 ? -11.461 -45.781 -31.266 1 43.75 25 PRO B CA 1
ATOM 1836 C C . PRO B 1 25 ? -11.055 -44.5 -30.531 1 43.75 25 PRO B C 1
ATOM 1838 O O . PRO B 1 25 ? -9.859 -44.25 -30.359 1 43.75 25 PRO B O 1
ATOM 1841 N N . THR B 1 26 ? -11.734 -43.406 -30.719 1 43 26 THR B N 1
ATOM 1842 C CA . THR B 1 26 ? -11.594 -42.281 -29.828 1 43 26 THR B CA 1
ATOM 1843 C C . THR B 1 26 ? -11.469 -42.75 -28.375 1 43 26 THR B C 1
ATOM 1845 O O . THR B 1 26 ? -12.453 -43.156 -27.75 1 43 26 THR B O 1
ATOM 1848 N N . THR B 1 27 ? -10.609 -43.656 -28.031 1 42.94 27 THR B N 1
ATOM 1849 C CA . THR B 1 27 ? -10.422 -43.875 -26.609 1 42.94 27 THR B CA 1
ATOM 1850 C C . THR B 1 27 ? -10.57 -42.594 -25.812 1 42.94 27 THR B C 1
ATOM 1852 O O . THR B 1 27 ? -9.773 -41.656 -25.969 1 42.94 27 THR B O 1
ATOM 1855 N N . GLU B 1 28 ? -11.711 -42.094 -25.516 1 46.41 28 GLU B N 1
ATOM 1856 C CA . GLU B 1 28 ? -12.008 -41 -24.625 1 46.41 28 GLU B CA 1
ATOM 1857 C C . GLU B 1 28 ? -11.039 -40.969 -23.438 1 46.41 28 GLU B C 1
ATOM 1859 O O . GLU B 1 28 ? -10.828 -41.969 -22.781 1 46.41 28 GLU B O 1
ATOM 1864 N N . ALA B 1 29 ? -9.867 -40.281 -23.547 1 52.44 29 ALA B N 1
ATOM 1865 C CA . ALA B 1 29 ? -9.023 -40.094 -22.375 1 52.44 29 ALA B CA 1
ATOM 1866 C C . ALA B 1 29 ? -9.836 -40.188 -21.094 1 52.44 29 ALA B C 1
ATOM 1868 O O . ALA B 1 29 ? -10.922 -39.594 -21 1 52.44 29 ALA B O 1
ATOM 1869 N N . PRO B 1 30 ? -9.742 -41.25 -20.266 1 57.03 30 PRO B N 1
ATOM 1870 C CA . PRO B 1 30 ? -10.555 -41.375 -19.062 1 57.03 30 PRO B CA 1
ATOM 1871 C C . PRO B 1 30 ? -10.781 -40.031 -18.344 1 57.03 30 PRO B C 1
ATOM 1873 O O . PRO B 1 30 ? -9.859 -39.25 -18.219 1 57.03 30 PRO B O 1
ATOM 1876 N N . GLN B 1 31 ? -12.023 -39.5 -18.297 1 73.56 31 GLN B N 1
ATOM 1877 C CA . GLN B 1 31 ? -12.469 -38.25 -17.703 1 73.56 31 GLN B CA 1
ATOM 1878 C C . GLN B 1 31 ? -11.992 -38.156 -16.25 1 73.56 31 GLN B C 1
ATOM 1880 O O . GLN B 1 31 ? -12.219 -39.062 -15.445 1 73.56 31 GLN B O 1
ATOM 1885 N N . GLN B 1 32 ? -10.93 -37.375 -15.875 1 89.06 32 GLN B N 1
ATOM 1886 C CA . GLN B 1 32 ? -10.461 -37.125 -14.516 1 89.06 32 GLN B CA 1
ATOM 1887 C C . GLN B 1 32 ? -11.617 -36.812 -13.57 1 89.06 32 GLN B C 1
ATOM 1889 O O . GLN B 1 32 ? -12.555 -36.094 -13.938 1 89.06 32 GLN B O 1
ATOM 1894 N N . THR B 1 33 ? -11.664 -37.562 -12.43 1 95.44 33 THR B N 1
ATOM 1895 C CA . THR B 1 33 ? -12.625 -37.219 -11.383 1 95.44 33 THR B CA 1
ATOM 1896 C C . THR B 1 33 ? -12.312 -35.844 -10.789 1 95.44 33 THR B C 1
ATOM 1898 O O . THR B 1 33 ? -11.188 -35.344 -10.914 1 95.44 33 THR B O 1
ATOM 1901 N N . PRO B 1 34 ? -13.328 -35.312 -10.195 1 96.31 34 PRO B N 1
ATOM 1902 C CA . PRO B 1 34 ? -13.07 -34.031 -9.516 1 96.31 34 PRO B CA 1
ATOM 1903 C C . PRO B 1 34 ? -11.914 -34.125 -8.516 1 96.31 34 PRO B C 1
ATOM 1905 O O . PRO B 1 34 ? -11.07 -33.219 -8.469 1 96.31 34 PRO B O 1
ATOM 1908 N N . PHE B 1 35 ? -11.875 -35.125 -7.785 1 97.38 35 PHE B N 1
ATOM 1909 C CA . PHE B 1 35 ? -10.805 -35.312 -6.809 1 97.38 35 PHE B CA 1
ATOM 1910 C C . PHE B 1 35 ? -9.445 -35.344 -7.492 1 97.38 35 PHE B C 1
ATOM 1912 O O . PHE B 1 35 ? -8.508 -34.688 -7.059 1 97.38 35 PHE B O 1
ATOM 1919 N N . GLN B 1 36 ? -9.352 -36.094 -8.578 1 97.5 36 GLN B N 1
ATOM 1920 C CA . GLN B 1 36 ? -8.086 -36.219 -9.297 1 97.5 36 GLN B CA 1
ATOM 1921 C C . GLN B 1 36 ? -7.652 -34.875 -9.898 1 97.5 36 GLN B C 1
ATOM 1923 O O . GLN B 1 36 ? -6.473 -34.531 -9.852 1 97.5 36 GLN B O 1
ATOM 1928 N N . ALA B 1 37 ? -8.555 -34.188 -10.469 1 97.75 37 ALA B N 1
ATOM 1929 C CA . ALA B 1 37 ? -8.266 -32.906 -11.07 1 97.75 37 ALA B CA 1
ATOM 1930 C C . ALA B 1 37 ? -7.77 -31.906 -10.016 1 97.75 37 ALA B C 1
ATOM 1932 O O . ALA B 1 37 ? -6.809 -31.172 -10.258 1 97.75 37 ALA B O 1
ATOM 1933 N N . LEU B 1 38 ? -8.367 -31.953 -8.883 1 98.31 38 LEU B N 1
ATOM 1934 C CA . LEU B 1 38 ? -8.008 -31.047 -7.801 1 98.31 38 LEU B CA 1
ATOM 1935 C C . LEU B 1 38 ? -6.645 -31.406 -7.215 1 98.31 38 LEU B C 1
ATOM 1937 O O . LEU B 1 38 ? -5.84 -30.531 -6.91 1 98.31 38 LEU B O 1
ATOM 1941 N N . MET B 1 39 ? -6.395 -32.656 -7.102 1 98.31 39 MET B N 1
ATOM 1942 C CA . MET B 1 39 ? -5.102 -33.094 -6.582 1 98.31 39 MET B CA 1
ATOM 1943 C C . MET B 1 39 ? -3.977 -32.75 -7.543 1 98.31 39 MET B C 1
ATOM 1945 O O . MET B 1 39 ? -2.877 -32.375 -7.113 1 98.31 39 MET B O 1
ATOM 1949 N N . ASN B 1 40 ? -4.305 -32.875 -8.789 1 98.19 40 ASN B N 1
ATOM 1950 C CA . ASN B 1 40 ? -3.32 -32.469 -9.781 1 98.19 40 ASN B CA 1
ATOM 1951 C C . ASN B 1 40 ? -3.021 -30.969 -9.688 1 98.19 40 ASN B C 1
ATOM 1953 O O . ASN B 1 40 ? -1.858 -30.562 -9.695 1 98.19 40 ASN B O 1
ATOM 1957 N N . ALA B 1 41 ? -4.062 -30.172 -9.578 1 98.56 41 ALA B N 1
ATOM 1958 C CA . ALA B 1 41 ? -3.893 -28.719 -9.43 1 98.56 41 ALA B CA 1
ATOM 1959 C C . ALA B 1 41 ? -3.094 -28.391 -8.172 1 98.56 41 ALA B C 1
ATOM 1961 O O . ALA B 1 41 ? -2.236 -27.5 -8.195 1 98.56 41 ALA B O 1
ATOM 1962 N N . ARG B 1 42 ? -3.352 -29.062 -7.156 1 98.75 42 ARG B N 1
ATOM 1963 C CA . ARG B 1 42 ? -2.635 -28.875 -5.898 1 98.75 42 ARG B CA 1
ATOM 1964 C C . ARG B 1 42 ? -1.142 -29.125 -6.078 1 98.75 42 ARG B C 1
ATOM 1966 O O . ARG B 1 42 ? -0.314 -28.359 -5.598 1 98.75 42 ARG B O 1
ATOM 1973 N N . THR B 1 43 ? -0.851 -30.203 -6.734 1 98.75 43 THR B N 1
ATOM 1974 C CA . THR B 1 43 ? 0.54 -30.578 -6.965 1 98.75 43 THR B CA 1
ATOM 1975 C C . THR B 1 43 ? 1.248 -29.531 -7.82 1 98.75 43 THR B C 1
ATOM 1977 O O . THR B 1 43 ? 2.387 -29.141 -7.531 1 98.75 43 THR B O 1
ATOM 1980 N N . ILE B 1 44 ? 0.583 -29.125 -8.797 1 98.81 44 ILE B N 1
ATOM 1981 C CA . ILE B 1 44 ? 1.158 -28.109 -9.68 1 98.81 44 ILE B CA 1
ATOM 1982 C C . ILE B 1 44 ? 1.34 -26.797 -8.914 1 98.81 44 ILE B C 1
ATOM 1984 O O . ILE B 1 44 ? 2.361 -26.125 -9.062 1 98.81 44 ILE B O 1
ATOM 1988 N N . ALA B 1 45 ? 0.372 -26.438 -8.102 1 98.88 45 ALA B N 1
ATOM 1989 C CA . ALA B 1 45 ? 0.48 -25.219 -7.301 1 98.88 45 ALA B CA 1
ATOM 1990 C C . ALA B 1 45 ? 1.707 -25.266 -6.395 1 98.88 45 ALA B C 1
ATOM 1992 O O . ALA B 1 45 ? 2.391 -24.266 -6.211 1 98.88 45 ALA B O 1
ATOM 1993 N N . ALA B 1 46 ? 1.978 -26.422 -5.824 1 98.81 46 ALA B N 1
ATOM 1994 C CA . ALA B 1 46 ? 3.154 -26.578 -4.977 1 98.81 46 ALA B CA 1
ATOM 1995 C C . ALA B 1 46 ? 4.438 -26.312 -5.762 1 98.81 46 ALA B C 1
ATOM 1997 O O . ALA B 1 46 ? 5.375 -25.703 -5.254 1 98.81 46 ALA B O 1
ATOM 1998 N N . ARG B 1 47 ? 4.469 -26.75 -6.977 1 98.69 47 ARG B N 1
ATOM 1999 C CA . ARG B 1 47 ? 5.637 -26.547 -7.824 1 98.69 47 ARG B CA 1
ATOM 2000 C C . ARG B 1 47 ? 5.785 -25.078 -8.203 1 98.69 47 ARG B C 1
ATOM 2002 O O . ARG B 1 47 ? 6.895 -24.531 -8.227 1 98.69 47 ARG B O 1
ATOM 2009 N N . VAL B 1 48 ? 4.684 -24.484 -8.523 1 98.88 48 VAL B N 1
ATOM 2010 C CA . VAL B 1 48 ? 4.715 -23.062 -8.859 1 98.88 48 VAL B CA 1
ATOM 2011 C C . VAL B 1 48 ? 5.184 -22.25 -7.652 1 98.88 48 VAL B C 1
ATOM 2013 O O . VAL B 1 48 ? 5.953 -21.297 -7.793 1 98.88 48 VAL B O 1
ATOM 2016 N N . TYR B 1 49 ? 4.719 -22.641 -6.477 1 98.81 49 TYR B N 1
ATOM 2017 C CA . TYR B 1 49 ? 5.129 -21.953 -5.254 1 98.81 49 TYR B CA 1
ATOM 2018 C C . TYR B 1 49 ? 6.641 -22.031 -5.07 1 98.81 49 TYR B C 1
ATOM 2020 O O . TYR B 1 49 ? 7.277 -21.047 -4.699 1 98.81 49 TYR B O 1
ATOM 2028 N N . GLU B 1 50 ? 7.168 -23.156 -5.32 1 98.81 50 GLU B N 1
ATOM 2029 C CA . GLU B 1 50 ? 8.609 -23.328 -5.195 1 98.81 50 GLU B CA 1
ATOM 2030 C C . GLU B 1 50 ? 9.367 -22.422 -6.156 1 98.81 50 GLU B C 1
ATOM 2032 O O . GLU B 1 50 ? 10.367 -21.812 -5.781 1 98.81 50 GLU B O 1
ATOM 2037 N N . ARG B 1 51 ? 8.898 -22.344 -7.359 1 98.81 51 ARG B N 1
ATOM 2038 C CA . ARG B 1 51 ? 9.539 -21.484 -8.352 1 98.81 51 ARG B CA 1
ATOM 2039 C C . ARG B 1 51 ? 9.375 -20.016 -7.996 1 98.81 51 ARG B C 1
ATOM 2041 O O . ARG B 1 51 ? 10.312 -19.219 -8.148 1 98.81 51 ARG B O 1
ATOM 2048 N N . ALA B 1 52 ? 8.195 -19.672 -7.551 1 98.81 52 ALA B N 1
ATOM 2049 C CA . ALA B 1 52 ? 7.938 -18.297 -7.145 1 98.81 52 ALA B CA 1
ATOM 2050 C C . ALA B 1 52 ? 8.82 -17.906 -5.965 1 98.81 52 ALA B C 1
ATOM 2052 O O . ALA B 1 52 ? 9.344 -16.781 -5.922 1 98.81 52 ALA B O 1
ATOM 2053 N N . SER B 1 53 ? 8.969 -18.812 -5.027 1 98.75 53 SER B N 1
ATOM 2054 C CA . SER B 1 53 ? 9.797 -18.578 -3.857 1 98.75 53 SER B CA 1
ATOM 2055 C C . SER B 1 53 ? 11.258 -18.391 -4.25 1 98.75 53 SER B C 1
ATOM 2057 O O . SER B 1 53 ? 11.945 -17.5 -3.727 1 98.75 53 SER B O 1
ATOM 2059 N N . ASP B 1 54 ? 11.648 -19.172 -5.152 1 98.69 54 ASP B N 1
ATOM 2060 C CA . ASP B 1 54 ? 13.016 -19.078 -5.652 1 98.69 54 ASP B CA 1
ATOM 2061 C C . ASP B 1 54 ? 13.234 -17.734 -6.363 1 98.69 54 ASP B C 1
ATOM 2063 O O . ASP B 1 54 ? 14.289 -17.109 -6.207 1 98.69 54 ASP B O 1
ATOM 2067 N N . ALA B 1 55 ? 12.305 -17.359 -7.184 1 98.88 55 ALA B N 1
ATOM 2068 C CA . ALA B 1 55 ? 12.383 -16.078 -7.883 1 98.88 55 ALA B CA 1
ATOM 2069 C C . ALA B 1 55 ? 12.43 -14.922 -6.898 1 98.88 55 ALA B C 1
ATOM 2071 O O . ALA B 1 55 ? 13.242 -14 -7.055 1 98.88 55 ALA B O 1
ATOM 2072 N N . TYR B 1 56 ? 11.609 -14.977 -5.902 1 98.81 56 TYR B N 1
ATOM 2073 C CA . TYR B 1 56 ? 11.562 -13.938 -4.883 1 98.81 56 TYR B CA 1
ATOM 2074 C C . TYR B 1 56 ? 12.891 -13.828 -4.141 1 98.81 56 TYR B C 1
ATOM 2076 O O . TYR B 1 56 ? 13.438 -12.734 -3.998 1 98.81 56 TYR B O 1
ATOM 2084 N N . ASP B 1 57 ? 13.406 -14.961 -3.707 1 98.75 57 ASP B N 1
ATOM 2085 C CA . ASP B 1 57 ? 14.648 -14.977 -2.936 1 98.75 57 ASP B CA 1
ATOM 2086 C C . ASP B 1 57 ? 15.82 -14.469 -3.768 1 98.75 57 ASP B C 1
ATOM 2088 O O . ASP B 1 57 ? 16.672 -13.734 -3.268 1 98.75 57 ASP B O 1
ATOM 2092 N N . THR B 1 58 ? 15.82 -14.898 -4.965 1 98.88 58 THR B N 1
ATOM 2093 C CA . THR B 1 58 ? 16.875 -14.453 -5.863 1 98.88 58 THR B CA 1
ATOM 2094 C C . THR B 1 58 ? 16.797 -12.945 -6.098 1 98.88 58 THR B C 1
ATOM 2096 O O . THR B 1 58 ? 17.828 -12.258 -6.117 1 98.88 58 THR B O 1
ATOM 2099 N N . PHE B 1 59 ? 15.594 -12.484 -6.312 1 98.88 59 PHE B N 1
ATOM 2100 C CA . PHE B 1 59 ? 15.391 -11.055 -6.508 1 98.88 59 PHE B CA 1
ATOM 2101 C C . PHE B 1 59 ? 15.906 -10.266 -5.312 1 98.88 59 PHE B C 1
ATOM 2103 O O . PHE B 1 59 ? 16.609 -9.266 -5.477 1 98.88 59 PHE B O 1
ATOM 2110 N N . ILE B 1 60 ? 15.516 -10.703 -4.094 1 98.75 60 ILE B N 1
ATOM 2111 C CA . ILE B 1 60 ? 15.93 -10.016 -2.873 1 98.75 60 ILE B CA 1
ATOM 2112 C C . ILE B 1 60 ? 17.453 -9.977 -2.791 1 98.75 60 ILE B C 1
ATOM 2114 O O . ILE B 1 60 ? 18.031 -8.961 -2.412 1 98.75 60 ILE B O 1
ATOM 2118 N N . GLN B 1 61 ? 18.062 -11.055 -3.146 1 98.44 61 GLN B N 1
ATOM 2119 C CA . GLN B 1 61 ? 19.516 -11.133 -3.115 1 98.44 61 GLN B CA 1
ATOM 2120 C C . GLN B 1 61 ? 20.141 -10.188 -4.141 1 98.44 61 GLN B C 1
ATOM 2122 O O . GLN B 1 61 ? 21.047 -9.414 -3.811 1 98.44 61 GLN B O 1
ATOM 2127 N N . GLU B 1 62 ? 19.641 -10.195 -5.324 1 98.31 62 GLU B N 1
ATOM 2128 C CA . GLU B 1 62 ? 20.25 -9.422 -6.398 1 98.31 62 GLU B CA 1
ATOM 2129 C C . GLU B 1 62 ? 19.922 -7.934 -6.262 1 98.31 62 GLU B C 1
ATOM 2131 O O . GLU B 1 62 ? 20.75 -7.082 -6.574 1 98.31 62 GLU B O 1
ATOM 2136 N N . GLU B 1 63 ? 18.703 -7.648 -5.859 1 98.12 63 GLU B N 1
ATOM 2137 C CA . GLU B 1 63 ? 18.234 -6.262 -5.848 1 98.12 63 GLU B CA 1
ATOM 2138 C C . GLU B 1 63 ? 18.656 -5.551 -4.566 1 98.12 63 GLU B C 1
ATOM 2140 O O . GLU B 1 63 ? 19.078 -4.395 -4.602 1 98.12 63 GLU B O 1
ATOM 2145 N N . PHE B 1 64 ? 18.5 -6.293 -3.441 1 97.69 64 PHE B N 1
ATOM 2146 C CA . PHE B 1 64 ? 18.641 -5.609 -2.162 1 97.69 64 PHE B CA 1
ATOM 2147 C C . PHE B 1 64 ? 19.781 -6.219 -1.344 1 97.69 64 PHE B C 1
ATOM 2149 O O . PHE B 1 64 ? 19.891 -5.973 -0.141 1 97.69 64 PHE B O 1
ATOM 2156 N N . GLY B 1 65 ? 20.594 -7.098 -1.956 1 97.25 65 GLY B N 1
ATOM 2157 C CA . GLY B 1 65 ? 21.734 -7.699 -1.265 1 97.25 65 GLY B CA 1
ATOM 2158 C C . GLY B 1 65 ? 21.312 -8.609 -0.124 1 97.25 65 GLY B C 1
ATOM 2159 O O . GLY B 1 65 ? 22 -8.688 0.898 1 97.25 65 GLY B O 1
ATOM 2160 N N . GLY B 1 66 ? 20.109 -9.141 -0.207 1 97.75 66 GLY B N 1
ATOM 2161 C CA . GLY B 1 66 ? 19.625 -10.055 0.815 1 97.75 66 GLY B CA 1
ATOM 2162 C C . GLY B 1 66 ? 18.766 -9.375 1.87 1 97.75 66 GLY B C 1
ATOM 2163 O O . GLY B 1 66 ? 18.234 -10.039 2.764 1 97.75 66 GLY B O 1
ATOM 2164 N N . ASP B 1 67 ? 18.562 -8.086 1.753 1 97.56 67 ASP B N 1
ATOM 2165 C CA . ASP B 1 67 ? 17.766 -7.344 2.721 1 97.56 67 ASP B CA 1
ATOM 2166 C C . ASP B 1 67 ? 16.281 -7.406 2.367 1 97.56 67 ASP B C 1
ATOM 2168 O O . ASP B 1 67 ? 15.781 -6.578 1.6 1 97.56 67 ASP B O 1
ATOM 2172 N N . SER B 1 68 ? 15.57 -8.195 3.031 1 96.81 68 SER B N 1
ATOM 2173 C CA . SER B 1 68 ? 14.148 -8.391 2.75 1 96.81 68 SER B CA 1
ATOM 2174 C C . SER B 1 68 ? 13.297 -7.309 3.404 1 96.81 68 SER B C 1
ATOM 2176 O O . SER B 1 68 ? 12.078 -7.27 3.215 1 96.81 68 SER B O 1
ATOM 2178 N N . GLY B 1 69 ? 13.961 -6.434 4.098 1 96.94 69 GLY B N 1
ATOM 2179 C CA . GLY B 1 69 ? 13.242 -5.352 4.754 1 96.94 69 GLY B CA 1
ATOM 2180 C C . GLY B 1 69 ? 12.539 -4.426 3.779 1 96.94 69 GLY B C 1
ATOM 2181 O O . GLY B 1 69 ? 11.523 -3.812 4.121 1 96.94 69 GLY B O 1
ATOM 2182 N N . TYR B 1 70 ? 12.984 -4.324 2.596 1 97.56 70 TYR B N 1
ATOM 2183 C CA . TYR B 1 70 ? 12.398 -3.486 1.558 1 97.56 70 TYR B CA 1
ATOM 2184 C C . TYR B 1 70 ? 11.125 -4.121 0.998 1 97.56 70 TYR B C 1
ATOM 2186 O O . TYR B 1 70 ? 10.43 -3.512 0.185 1 97.56 70 TYR B O 1
ATOM 2194 N N . CYS B 1 71 ? 10.875 -5.328 1.511 1 97.56 71 CYS B N 1
ATOM 2195 C CA . CYS B 1 71 ? 9.773 -6.07 0.91 1 97.56 71 CYS B CA 1
ATOM 2196 C C . CYS B 1 71 ? 8.938 -6.766 1.979 1 97.56 71 CYS B C 1
ATOM 2198 O O . CYS B 1 71 ? 8.398 -7.852 1.742 1 97.56 71 CYS B O 1
ATOM 2200 N N . VAL B 1 72 ? 8.867 -6.129 3.107 1 96.12 72 VAL B N 1
ATOM 2201 C CA . VAL B 1 72 ? 8.07 -6.73 4.172 1 96.12 72 VAL B CA 1
ATOM 2202 C C . VAL B 1 72 ? 6.59 -6.688 3.801 1 96.12 72 VAL B C 1
ATOM 2204 O O . VAL B 1 72 ? 6.191 -5.945 2.904 1 96.12 72 VAL B O 1
ATOM 2207 N N . GLU B 1 73 ? 5.762 -7.441 4.465 1 93.56 73 GLU B N 1
ATOM 2208 C CA . GLU B 1 73 ? 4.367 -7.652 4.09 1 93.56 73 GLU B CA 1
ATOM 2209 C C . GLU B 1 73 ? 3.559 -6.367 4.23 1 93.56 73 GLU B C 1
ATOM 2211 O O . GLU B 1 73 ? 2.549 -6.184 3.551 1 93.56 73 GLU B O 1
ATOM 2216 N N . ASP B 1 74 ? 4.043 -5.477 5 1 94.5 74 ASP B N 1
ATOM 2217 C CA . ASP B 1 74 ? 3.322 -4.238 5.266 1 94.5 74 ASP B CA 1
ATOM 2218 C C . ASP B 1 74 ? 3.447 -3.268 4.094 1 94.5 74 ASP B C 1
ATOM 2220 O O . ASP B 1 74 ? 2.625 -2.361 3.939 1 94.5 74 ASP B O 1
ATOM 2224 N N . ILE B 1 75 ? 4.5 -3.453 3.328 1 96.19 75 ILE B N 1
ATOM 2225 C CA . ILE B 1 75 ? 4.691 -2.611 2.152 1 96.19 75 ILE B CA 1
ATOM 2226 C C . ILE B 1 75 ? 3.777 -3.09 1.024 1 96.19 75 ILE B C 1
ATOM 2228 O O . ILE B 1 75 ? 3.811 -4.266 0.647 1 96.19 75 ILE B O 1
ATOM 2232 N N . THR B 1 76 ? 2.988 -2.234 0.541 1 95.06 76 THR B N 1
ATOM 2233 C CA . THR B 1 76 ? 2.105 -2.59 -0.563 1 95.06 76 THR B CA 1
ATOM 2234 C C . THR B 1 76 ? 2.197 -1.56 -1.685 1 95.06 76 THR B C 1
ATOM 2236 O O . THR B 1 76 ? 2.83 -0.514 -1.522 1 95.06 76 THR B O 1
ATOM 2239 N N . TRP B 1 77 ? 1.669 -1.951 -2.768 1 93.81 77 TRP B N 1
ATOM 2240 C CA . TRP B 1 77 ? 1.549 -1.066 -3.922 1 93.81 77 TRP B CA 1
ATOM 2241 C C . TRP B 1 77 ? 0.089 -0.721 -4.195 1 93.81 77 TRP B C 1
ATOM 2243 O O . TRP B 1 77 ? -0.762 -1.61 -4.266 1 93.81 77 TRP B O 1
ATOM 2253 N N . ASP B 1 78 ? -0.269 0.484 -4.285 1 88.62 78 ASP B N 1
ATOM 2254 C CA . ASP B 1 78 ? -1.626 1.023 -4.281 1 88.62 78 ASP B CA 1
ATOM 2255 C C . ASP B 1 78 ? -2.512 0.289 -5.289 1 88.62 78 ASP B C 1
ATOM 2257 O O . ASP B 1 78 ? -3.658 -0.044 -4.984 1 88.62 78 ASP B O 1
ATOM 2261 N N . GLU B 1 79 ? -2.092 -0.008 -6.422 1 85.56 79 GLU B N 1
ATOM 2262 C CA . GLU B 1 79 ? -2.926 -0.593 -7.469 1 85.56 79 GLU B CA 1
ATOM 2263 C C . GLU B 1 79 ? -3.002 -2.111 -7.328 1 85.56 79 GLU B C 1
ATOM 2265 O O . GLU B 1 79 ? -3.844 -2.756 -7.957 1 85.56 79 GLU B O 1
ATOM 2270 N N . LEU B 1 80 ? -2.162 -2.602 -6.426 1 88.75 80 LEU B N 1
ATOM 2271 C CA . LEU B 1 80 ? -2.211 -4.043 -6.207 1 88.75 80 LEU B CA 1
ATOM 2272 C C . LEU B 1 80 ? -3.209 -4.395 -5.109 1 88.75 80 LEU B C 1
ATOM 2274 O O . LEU B 1 80 ? -3.307 -3.688 -4.105 1 88.75 80 LEU B O 1
ATOM 2278 N N . PHE B 1 81 ? -3.992 -5.301 -5.359 1 85.25 81 PHE B N 1
ATOM 2279 C CA . PHE B 1 81 ? -4.961 -5.75 -4.367 1 85.25 81 PHE B CA 1
ATOM 2280 C C . PHE B 1 81 ? -4.309 -6.695 -3.363 1 85.25 81 PHE B C 1
ATOM 2282 O O . PHE B 1 81 ? -3.264 -7.285 -3.646 1 85.25 81 PHE B O 1
ATOM 2289 N N . SER B 1 82 ? -4.922 -6.758 -2.287 1 85.56 82 SER B N 1
ATOM 2290 C CA . SER B 1 82 ? -4.426 -7.695 -1.286 1 85.56 82 SER B CA 1
ATOM 2291 C C . SER B 1 82 ? -4.719 -9.141 -1.687 1 85.56 82 SER B C 1
ATOM 2293 O O . SER B 1 82 ? -5.836 -9.461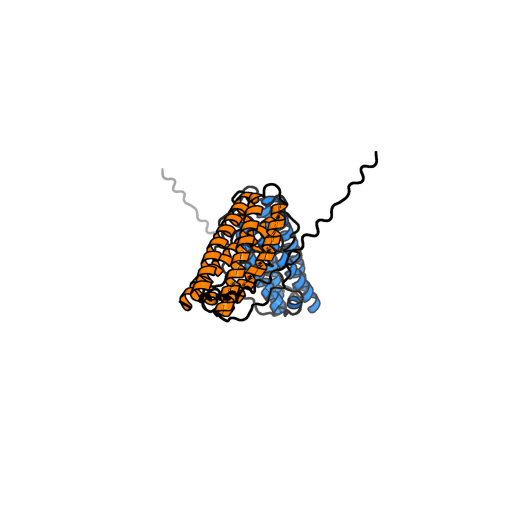 -2.096 1 85.56 82 SER B O 1
ATOM 2295 N N . VAL B 1 83 ? -3.717 -9.875 -1.594 1 92 83 VAL B N 1
ATOM 2296 C CA . VAL B 1 83 ? -3.883 -11.281 -1.94 1 92 83 VAL B CA 1
ATOM 2297 C C . VAL B 1 83 ? -4.199 -12.086 -0.685 1 92 83 VAL B C 1
ATOM 2299 O O . VAL B 1 83 ? -4.504 -13.281 -0.767 1 92 83 VAL B O 1
ATOM 2302 N N . ARG B 1 84 ? -4.148 -11.391 0.39 1 88.44 84 ARG B N 1
ATOM 2303 C CA . ARG B 1 84 ? -4.484 -12.039 1.652 1 88.44 84 ARG B CA 1
ATOM 2304 C C . ARG B 1 84 ? -5.98 -11.922 1.943 1 88.44 84 ARG B C 1
ATOM 2306 O O . ARG B 1 84 ? -6.586 -10.875 1.711 1 88.44 84 ARG B O 1
ATOM 2313 N N . ILE B 1 85 ? -6.516 -13.047 2.297 1 89.69 85 ILE B N 1
ATOM 2314 C CA . ILE B 1 85 ? -7.918 -13.109 2.691 1 89.69 85 ILE B CA 1
ATOM 2315 C C . ILE B 1 85 ? -8.023 -13.555 4.148 1 89.69 85 ILE B C 1
ATOM 2317 O O . ILE B 1 85 ? -7.395 -14.539 4.555 1 89.69 85 ILE B O 1
ATOM 2321 N N . PRO B 1 86 ? -8.789 -12.766 4.875 1 90.31 86 PRO B N 1
ATOM 2322 C CA . PRO B 1 86 ? -8.984 -13.219 6.254 1 90.31 86 PRO B CA 1
ATOM 2323 C C . PRO B 1 86 ? -9.523 -14.648 6.332 1 90.31 86 PRO B C 1
ATOM 2325 O O . PRO B 1 86 ? -10.336 -15.055 5.496 1 90.31 86 PRO B O 1
ATOM 2328 N N . THR B 1 87 ? -9.117 -15.289 7.316 1 91.44 87 THR B N 1
ATOM 2329 C CA . THR B 1 87 ? -9.383 -16.719 7.465 1 91.44 87 THR B CA 1
ATOM 2330 C C . THR B 1 87 ? -10.883 -16.984 7.418 1 91.44 87 THR B C 1
ATOM 2332 O O . THR B 1 87 ? -11.32 -17.922 6.746 1 91.44 87 THR B O 1
ATOM 2335 N N . LEU B 1 88 ? -11.648 -16.156 8.125 1 92.94 88 LEU B N 1
ATOM 2336 C CA . LEU B 1 88 ? -13.086 -16.375 8.18 1 92.94 88 LEU B CA 1
ATOM 2337 C C . LEU B 1 88 ? -13.719 -16.188 6.805 1 92.94 88 LEU B C 1
ATOM 2339 O O . LEU B 1 88 ? -14.602 -16.953 6.41 1 92.94 88 LEU B O 1
ATOM 2343 N N . GLU B 1 89 ? -13.328 -15.242 6.148 1 94.12 89 GLU B N 1
ATOM 2344 C CA . GLU B 1 89 ? -13.82 -15.008 4.789 1 94.12 89 GLU B CA 1
ATOM 2345 C C . GLU B 1 89 ? -13.414 -16.156 3.859 1 94.12 89 GLU B C 1
ATOM 2347 O O . GLU B 1 89 ? -14.219 -16.609 3.051 1 94.12 89 GLU B O 1
ATOM 2352 N N . TRP B 1 90 ? -12.227 -16.594 3.971 1 94.06 90 TRP B N 1
ATOM 2353 C CA . TRP B 1 90 ? -11.695 -17.672 3.145 1 94.06 90 TRP B CA 1
ATOM 2354 C C . TRP B 1 90 ? -12.492 -18.953 3.354 1 94.06 90 TRP B C 1
ATOM 2356 O O . TRP B 1 90 ? -12.828 -19.656 2.391 1 94.06 90 TRP B O 1
ATOM 2366 N N . ARG B 1 91 ? -12.828 -19.203 4.566 1 92.62 91 ARG B N 1
ATOM 2367 C CA . ARG B 1 91 ? -13.562 -20.422 4.891 1 92.62 91 ARG B CA 1
ATOM 2368 C C . ARG B 1 91 ? -14.984 -20.375 4.328 1 92.62 91 ARG B C 1
ATOM 2370 O O . ARG B 1 91 ? -15.539 -21.406 3.953 1 92.62 91 ARG B O 1
ATOM 2377 N N . ASN B 1 92 ? -15.508 -19.219 4.195 1 95.19 92 ASN B N 1
ATOM 2378 C CA . ASN B 1 92 ? -16.906 -19.078 3.82 1 95.19 92 ASN B CA 1
ATOM 2379 C C . ASN B 1 92 ? -17.078 -18.938 2.311 1 95.19 92 ASN B C 1
ATOM 2381 O O . ASN B 1 92 ? -18.203 -18.875 1.806 1 95.19 92 ASN B O 1
ATOM 2385 N N . LEU B 1 93 ? -16.016 -18.906 1.626 1 95.56 93 LEU B N 1
ATOM 2386 C CA . LEU B 1 93 ? -16.109 -18.828 0.172 1 95.56 93 LEU B CA 1
ATOM 2387 C C . LEU B 1 93 ? -16.75 -20.094 -0.397 1 95.56 93 LEU B C 1
ATOM 2389 O O . LEU B 1 93 ? -16.422 -21.203 0.029 1 95.56 93 LEU B O 1
ATOM 2393 N N . GLY B 1 94 ? -17.688 -19.875 -1.325 1 95.94 94 GLY B N 1
ATOM 2394 C CA . GLY B 1 94 ? -18.203 -21.016 -2.068 1 95.94 94 GLY B CA 1
ATOM 2395 C C . GLY B 1 94 ? -17.156 -21.688 -2.938 1 95.94 94 GLY B C 1
ATOM 2396 O O . GLY B 1 94 ? -16.172 -21.047 -3.326 1 95.94 94 GLY B O 1
ATOM 2397 N N . ASP B 1 95 ? -17.375 -22.953 -3.271 1 96.31 95 ASP B N 1
ATOM 2398 C CA . ASP B 1 95 ? -16.391 -23.719 -4.02 1 96.31 95 ASP B CA 1
ATOM 2399 C C . ASP B 1 95 ? -16.125 -23.094 -5.387 1 96.31 95 ASP B C 1
ATOM 2401 O O . ASP B 1 95 ? -14.969 -22.922 -5.781 1 96.31 95 ASP B O 1
ATOM 2405 N N . GLU B 1 96 ? -17.156 -22.734 -6.055 1 95.38 96 GLU B N 1
ATOM 2406 C CA . GLU B 1 96 ? -17 -22.141 -7.375 1 95.38 96 GLU B CA 1
ATOM 2407 C C . GLU B 1 96 ? -16.375 -20.75 -7.281 1 95.38 96 GLU B C 1
ATOM 2409 O O . GLU B 1 96 ? -15.5 -20.406 -8.086 1 95.38 96 GLU B O 1
ATOM 2414 N N . GLU B 1 97 ? -16.797 -20 -6.32 1 94.19 97 GLU B N 1
ATOM 2415 C CA . GLU B 1 97 ? -16.266 -18.656 -6.125 1 94.19 97 GLU B CA 1
ATOM 2416 C C . GLU B 1 97 ? -14.766 -18.703 -5.812 1 94.19 97 GLU B C 1
ATOM 2418 O O . GLU B 1 97 ? -14 -17.859 -6.277 1 94.19 97 GLU B O 1
ATOM 2423 N N . ARG B 1 98 ? -14.406 -19.672 -5.082 1 95.25 98 ARG B N 1
ATOM 2424 C CA . ARG B 1 98 ? -13.016 -19.891 -4.691 1 95.25 98 ARG B CA 1
ATOM 2425 C C . ARG B 1 98 ? -12.125 -20.078 -5.918 1 95.25 98 ARG B C 1
ATOM 2427 O O . ARG B 1 98 ? -11.102 -19.391 -6.059 1 95.25 98 ARG B O 1
ATOM 2434 N N . LEU B 1 99 ? -12.523 -20.859 -6.789 1 95.12 99 LEU B N 1
ATOM 2435 C CA . LEU B 1 99 ? -11.719 -21.141 -7.977 1 95.12 99 LEU B CA 1
ATOM 2436 C C . LEU B 1 99 ? -11.758 -19.969 -8.945 1 95.12 99 LEU B C 1
ATOM 2438 O O . LEU B 1 99 ? -10.75 -19.656 -9.586 1 95.12 99 LEU B O 1
ATOM 2442 N N . GLN B 1 100 ? -12.852 -19.344 -9.008 1 92.81 100 GLN B N 1
ATOM 2443 C CA . GLN B 1 100 ? -13 -18.203 -9.898 1 92.81 100 GLN B CA 1
ATOM 2444 C C . GLN B 1 100 ? -12.117 -17.031 -9.445 1 92.81 100 GLN B C 1
ATOM 2446 O O . GLN B 1 100 ? -11.453 -16.406 -10.266 1 92.81 100 GLN B O 1
ATOM 2451 N N . ARG B 1 101 ? -12.156 -16.781 -8.195 1 92.75 101 ARG B N 1
ATOM 2452 C CA . ARG B 1 101 ? -11.328 -15.711 -7.648 1 92.75 101 ARG B CA 1
ATOM 2453 C C . ARG B 1 101 ? -9.852 -16.016 -7.828 1 92.75 101 ARG B C 1
ATOM 2455 O O . ARG B 1 101 ? -9.062 -15.141 -8.18 1 92.75 101 ARG B O 1
ATOM 2462 N N . LEU B 1 102 ? -9.531 -17.25 -7.547 1 95.56 102 LEU B N 1
ATOM 2463 C CA . LEU B 1 102 ? -8.141 -17.656 -7.711 1 95.56 102 LEU B CA 1
ATOM 2464 C C . LEU B 1 102 ? -7.691 -17.484 -9.156 1 95.56 102 LEU B C 1
ATOM 2466 O O . LEU B 1 102 ? -6.621 -16.922 -9.414 1 95.56 102 LEU B O 1
ATOM 2470 N N . ARG B 1 103 ? -8.445 -17.922 -10.055 1 94.75 103 ARG B N 1
ATOM 2471 C CA . ARG B 1 103 ? -8.109 -17.828 -11.469 1 94.75 103 ARG B CA 1
ATOM 2472 C C . ARG B 1 103 ? -7.965 -16.359 -11.898 1 94.75 103 ARG B C 1
ATOM 2474 O O . ARG B 1 103 ? -7.008 -16 -12.586 1 94.75 103 ARG B O 1
ATOM 2481 N N . ARG B 1 104 ? -8.891 -15.648 -11.539 1 92.44 104 ARG B N 1
ATOM 2482 C CA . ARG B 1 104 ? -8.859 -14.234 -11.875 1 92.44 104 ARG B CA 1
ATOM 2483 C C . ARG B 1 104 ? -7.602 -13.562 -11.336 1 92.44 104 ARG B C 1
ATOM 2485 O O . ARG B 1 104 ? -6.926 -12.82 -12.047 1 92.44 104 ARG B O 1
ATOM 2492 N N . ASP B 1 105 ? -7.359 -13.766 -10.062 1 93.62 105 ASP B N 1
ATOM 2493 C CA . ASP B 1 105 ? -6.199 -13.148 -9.422 1 93.62 105 ASP B CA 1
ATOM 2494 C C . ASP B 1 105 ? -4.902 -13.586 -10.102 1 93.62 105 ASP B C 1
ATOM 2496 O O . ASP B 1 105 ? -4.008 -12.773 -10.328 1 93.62 105 ASP B O 1
ATOM 2500 N N . LEU B 1 106 ? -4.848 -14.836 -10.414 1 96 106 LEU B N 1
ATOM 2501 C CA . LEU B 1 106 ? -3.645 -15.344 -11.062 1 96 106 LEU B CA 1
ATOM 2502 C C . LEU B 1 106 ? -3.49 -14.758 -12.461 1 96 106 LEU B C 1
ATOM 2504 O O . LEU B 1 106 ? -2.371 -14.492 -12.906 1 96 106 LEU B O 1
ATOM 2508 N N . GLN B 1 107 ? -4.543 -14.57 -13.102 1 93.19 107 GLN B N 1
ATOM 2509 C CA . GLN B 1 107 ? -4.492 -13.945 -14.422 1 93.19 107 GLN B CA 1
ATOM 2510 C C . GLN B 1 107 ? -3.947 -12.523 -14.336 1 93.19 107 GLN B C 1
ATOM 2512 O O . GLN B 1 107 ? -3.162 -12.102 -15.188 1 93.19 107 GLN B O 1
ATOM 2517 N N . LEU B 1 108 ? -4.395 -11.844 -13.398 1 92.25 108 LEU B N 1
ATOM 2518 C CA . LEU B 1 108 ? -3.891 -10.492 -13.195 1 92.25 108 LEU B CA 1
ATOM 2519 C C . LEU B 1 108 ? -2.396 -10.508 -12.891 1 92.25 108 LEU B C 1
ATOM 2521 O O . LEU B 1 108 ? -1.648 -9.664 -13.391 1 92.25 108 LEU B O 1
ATOM 2525 N N . PHE B 1 109 ? -2.006 -11.461 -12.133 1 94.69 109 PHE B N 1
ATOM 2526 C CA . PHE B 1 109 ? -0.599 -11.523 -11.758 1 94.69 109 PHE B CA 1
ATOM 2527 C C . PHE B 1 109 ? 0.262 -11.938 -12.945 1 94.69 109 PHE B C 1
ATOM 2529 O O . PHE B 1 109 ? 1.466 -11.672 -12.969 1 94.69 109 PHE B O 1
ATOM 2536 N N . GLU B 1 110 ? -0.305 -12.594 -13.906 1 93.44 110 GLU B N 1
ATOM 2537 C CA . GLU B 1 110 ? 0.453 -12.852 -15.133 1 93.44 110 GLU B CA 1
ATOM 2538 C C . GLU B 1 110 ? 0.914 -11.539 -15.773 1 93.44 110 GLU B C 1
ATOM 2540 O O . GLU B 1 110 ? 2.053 -11.438 -16.234 1 93.44 110 GLU B O 1
ATOM 2545 N N . LEU B 1 111 ? 0.021 -10.656 -15.75 1 92 111 LEU B N 1
ATOM 2546 C CA . LEU B 1 111 ? 0.344 -9.352 -16.328 1 92 111 LEU B CA 1
ATOM 2547 C C . LEU B 1 111 ? 1.451 -8.664 -15.539 1 92 111 LEU B C 1
ATOM 2549 O O . LEU B 1 111 ? 2.369 -8.086 -16.125 1 92 111 LEU B O 1
ATOM 2553 N N . PHE B 1 112 ? 1.371 -8.711 -14.25 1 94 112 PHE B N 1
ATOM 2554 C CA . PHE B 1 112 ? 2.363 -8.055 -13.406 1 94 112 PHE B CA 1
ATOM 2555 C C . PHE B 1 112 ? 3.725 -8.727 -13.547 1 94 112 PHE B C 1
ATOM 2557 O O . PHE B 1 112 ? 4.754 -8.047 -13.57 1 94 112 PHE B O 1
ATOM 2564 N N . LEU B 1 113 ? 3.664 -10.016 -13.617 1 96.31 113 LEU B N 1
ATOM 2565 C CA . LEU B 1 113 ? 4.91 -10.766 -13.742 1 96.31 113 LEU B CA 1
ATOM 2566 C C . LEU B 1 113 ? 5.59 -10.461 -15.07 1 96.31 113 LEU B C 1
ATOM 2568 O O . LEU B 1 113 ? 6.82 -10.445 -15.156 1 96.31 113 LEU B O 1
ATOM 2572 N N . ASP B 1 114 ? 4.816 -10.219 -16.047 1 94.62 114 ASP B N 1
ATOM 2573 C CA . ASP B 1 114 ? 5.387 -9.82 -17.344 1 94.62 114 ASP B CA 1
ATOM 2574 C C . ASP B 1 114 ? 6.18 -8.523 -17.203 1 94.62 114 ASP B C 1
ATOM 2576 O O . ASP B 1 114 ? 7.25 -8.383 -17.797 1 94.62 114 ASP B O 1
ATOM 2580 N N . GLU B 1 115 ? 5.613 -7.602 -16.5 1 94.94 115 GLU B N 1
ATOM 2581 C CA . GLU B 1 115 ? 6.312 -6.336 -16.281 1 94.94 115 GLU B CA 1
ATOM 2582 C C . GLU B 1 115 ? 7.594 -6.547 -15.477 1 94.94 115 GLU B C 1
ATOM 2584 O O . GLU B 1 115 ? 8.617 -5.922 -15.758 1 94.94 115 GLU B O 1
ATOM 2589 N N . VAL B 1 116 ? 7.496 -7.367 -14.469 1 97.06 116 VAL B N 1
ATOM 2590 C CA . VAL B 1 116 ? 8.68 -7.672 -13.672 1 97.06 116 VAL B CA 1
ATOM 2591 C C . VAL B 1 116 ? 9.75 -8.297 -14.562 1 97.06 116 VAL B C 1
ATOM 2593 O O . VAL B 1 116 ? 10.93 -7.941 -14.461 1 97.06 116 VAL B O 1
ATOM 2596 N N . LEU B 1 117 ? 9.328 -9.242 -15.352 1 97.5 117 LEU B N 1
ATOM 2597 C CA . LEU B 1 117 ? 10.273 -9.914 -16.25 1 97.5 117 LEU B CA 1
ATOM 2598 C C . LEU B 1 117 ? 10.969 -8.914 -17.156 1 97.5 117 LEU B C 1
ATOM 2600 O O . LEU B 1 117 ? 12.188 -8.961 -17.328 1 97.5 117 LEU B O 1
ATOM 2604 N N . LEU B 1 118 ? 10.234 -8 -17.75 1 95.69 118 LEU B N 1
ATOM 2605 C CA . LEU B 1 118 ? 10.797 -6.965 -18.609 1 95.69 118 LEU B CA 1
ATOM 2606 C C . LEU B 1 118 ? 11.812 -6.121 -17.844 1 95.69 118 LEU B C 1
ATOM 2608 O O . LEU B 1 118 ? 12.898 -5.832 -18.359 1 95.69 118 LEU B O 1
ATOM 2612 N N . ASP B 1 119 ? 11.477 -5.773 -16.672 1 96.88 119 ASP B N 1
ATOM 2613 C CA . ASP B 1 119 ? 12.359 -4.949 -15.844 1 96.88 119 ASP B CA 1
ATOM 2614 C C . ASP B 1 119 ? 13.664 -5.68 -15.547 1 96.88 119 ASP B C 1
ATOM 2616 O O . ASP B 1 119 ? 14.75 -5.09 -15.625 1 96.88 119 ASP B O 1
ATOM 2620 N N . GLU B 1 120 ? 13.508 -6.934 -15.195 1 97.5 120 GLU B N 1
ATOM 2621 C CA . GLU B 1 120 ? 14.672 -7.684 -14.719 1 97.5 120 GLU B CA 1
ATOM 2622 C C . GLU B 1 120 ? 15.57 -8.102 -15.883 1 97.5 120 GLU B C 1
ATOM 2624 O O . GLU B 1 120 ? 16.781 -8.219 -15.719 1 97.5 120 GLU B O 1
ATOM 2629 N N . GLN B 1 121 ? 15.016 -8.273 -17.016 1 96 121 GLN B N 1
ATOM 2630 C CA . GLN B 1 121 ? 15.789 -8.586 -18.203 1 96 121 GLN B CA 1
ATOM 2631 C C . GLN B 1 121 ? 16.641 -7.398 -18.641 1 96 121 GLN B C 1
ATOM 2633 O O . GLN B 1 121 ? 17.75 -7.574 -19.156 1 96 121 GLN B O 1
ATOM 2638 N N . ASP B 1 122 ? 16.203 -6.199 -18.406 1 91.25 122 ASP B N 1
ATOM 2639 C CA . ASP B 1 122 ? 16.859 -4.969 -18.812 1 91.25 122 ASP B CA 1
ATOM 2640 C C . ASP B 1 122 ? 17.906 -4.535 -17.781 1 91.25 122 ASP B C 1
ATOM 2642 O O . ASP B 1 122 ? 18.75 -3.684 -18.062 1 91.25 122 ASP B O 1
ATOM 2646 N N . LYS B 1 123 ? 17.859 -5.172 -16.688 1 93.88 123 LYS B N 1
ATOM 2647 C CA . LYS B 1 123 ? 18.719 -4.707 -15.594 1 93.88 123 LYS B CA 1
ATOM 2648 C C . LYS B 1 123 ? 20.016 -5.504 -15.523 1 93.88 123 LYS B C 1
ATOM 2650 O O . LYS B 1 123 ? 19.984 -6.734 -15.414 1 93.88 123 LYS B O 1
ATOM 2655 N N . GLU B 1 124 ? 21.047 -4.762 -15.586 1 92.38 124 GLU B N 1
ATOM 2656 C CA . GLU B 1 124 ? 22.359 -5.395 -15.508 1 92.38 124 GLU B CA 1
ATOM 2657 C C . GLU B 1 124 ? 22.516 -6.168 -14.203 1 92.38 124 GLU B C 1
ATOM 2659 O O . GLU B 1 124 ? 22.188 -5.656 -13.133 1 92.38 124 GLU B O 1
ATOM 2664 N N . GLY B 1 125 ? 22.953 -7.453 -14.234 1 93.81 125 GLY B N 1
ATOM 2665 C CA . GLY B 1 125 ? 23.234 -8.25 -13.047 1 93.81 125 GLY B CA 1
ATOM 2666 C C . GLY B 1 125 ? 22.016 -8.977 -12.516 1 93.81 125 GLY B C 1
ATOM 2667 O O . GLY B 1 125 ? 22.078 -9.625 -11.469 1 93.81 125 GLY B O 1
ATOM 2668 N N . HIS B 1 126 ? 20.984 -8.828 -13.211 1 96.5 126 HIS B N 1
ATOM 2669 C CA . HIS B 1 126 ? 19.75 -9.43 -12.703 1 96.5 126 HIS B CA 1
ATOM 2670 C C . HIS B 1 126 ? 19.281 -10.57 -13.609 1 96.5 126 HIS B C 1
ATOM 2672 O O . HIS B 1 126 ? 18.078 -10.836 -13.711 1 96.5 126 HIS B O 1
ATOM 2678 N N . THR B 1 127 ? 20.156 -11.305 -14.219 1 96.12 127 THR B N 1
ATOM 2679 C CA . THR B 1 127 ? 19.844 -12.383 -15.156 1 96.12 127 THR B CA 1
ATOM 2680 C C . THR B 1 127 ? 19.203 -13.562 -14.438 1 96.12 127 THR B C 1
ATOM 2682 O O . THR B 1 127 ? 18.297 -14.203 -14.969 1 96.12 127 THR B O 1
ATOM 2685 N N . ASP B 1 128 ? 19.734 -13.859 -13.266 1 98.19 128 ASP B N 1
ATOM 2686 C CA . ASP B 1 128 ? 19.172 -14.992 -12.531 1 98.19 128 ASP B CA 1
ATOM 2687 C C . ASP B 1 128 ? 17.719 -14.734 -12.156 1 98.19 128 ASP B C 1
ATOM 2689 O O . ASP B 1 128 ? 16.875 -15.625 -12.289 1 98.19 128 ASP B O 1
ATOM 2693 N N . THR B 1 129 ? 17.469 -13.516 -11.68 1 98.62 129 THR B N 1
ATOM 2694 C CA . THR B 1 129 ? 16.094 -13.172 -11.352 1 98.62 129 THR B CA 1
ATOM 2695 C C . THR B 1 129 ? 15.203 -13.289 -12.586 1 98.62 129 THR B C 1
ATOM 2697 O O . THR B 1 129 ? 14.117 -13.875 -12.523 1 98.62 129 THR B O 1
ATOM 2700 N N . ALA B 1 130 ? 15.625 -12.781 -13.68 1 98.62 130 ALA B N 1
ATOM 2701 C CA . ALA B 1 130 ? 14.836 -12.828 -14.914 1 98.62 130 ALA B CA 1
ATOM 2702 C C . ALA B 1 130 ? 14.523 -14.266 -15.305 1 98.62 130 ALA B C 1
ATOM 2704 O O . ALA B 1 130 ? 13.375 -14.586 -15.633 1 98.62 130 ALA B O 1
ATOM 2705 N N . ASN B 1 131 ? 15.484 -15.07 -15.211 1 98.5 131 ASN B N 1
ATOM 2706 C CA . ASN B 1 131 ? 15.297 -16.469 -15.562 1 98.5 131 ASN B CA 1
ATOM 2707 C C . ASN B 1 131 ? 14.297 -17.156 -14.641 1 98.5 131 ASN B C 1
ATOM 2709 O O . ASN B 1 131 ? 13.445 -17.922 -15.094 1 98.5 131 ASN B O 1
ATOM 2713 N N . LYS B 1 132 ? 14.469 -16.891 -13.406 1 98.75 132 LYS B N 1
ATOM 2714 C CA . LYS B 1 132 ? 13.602 -17.531 -12.422 1 98.75 132 LYS B CA 1
ATOM 2715 C C . LYS B 1 132 ? 12.164 -17.031 -12.555 1 98.75 132 LYS B C 1
ATOM 2717 O O . LYS B 1 132 ? 11.219 -17.797 -12.352 1 98.75 132 LYS B O 1
ATOM 2722 N N . VAL B 1 133 ? 11.992 -15.758 -12.836 1 98.81 133 VAL B N 1
ATOM 2723 C CA . VAL B 1 133 ? 10.656 -15.219 -13.055 1 98.81 133 VAL B CA 1
ATOM 2724 C C . VAL B 1 133 ? 10.039 -15.859 -14.297 1 98.81 133 VAL B C 1
ATOM 2726 O O . VAL B 1 133 ? 8.859 -16.219 -14.297 1 98.81 133 VAL B O 1
ATOM 2729 N N . GLU B 1 134 ? 10.805 -16 -15.289 1 98.31 134 GLU B N 1
ATOM 2730 C CA . GLU B 1 134 ? 10.328 -16.656 -16.5 1 98.31 134 GLU B CA 1
ATOM 2731 C C . GLU B 1 134 ? 9.898 -18.094 -16.219 1 98.31 134 GLU B C 1
ATOM 2733 O O . GLU B 1 134 ? 8.852 -18.531 -16.688 1 98.31 134 GLU B O 1
ATOM 2738 N N . GLU B 1 135 ? 10.664 -18.75 -15.523 1 98.31 135 GLU B N 1
ATOM 2739 C CA . GLU B 1 135 ? 10.336 -20.125 -15.164 1 98.31 135 GLU B CA 1
ATOM 2740 C C . GLU B 1 135 ? 9.039 -20.188 -14.359 1 98.31 135 GLU B C 1
ATOM 2742 O O . GLU B 1 135 ? 8.195 -21.047 -14.609 1 98.31 135 GLU B O 1
ATOM 2747 N N . ALA B 1 136 ? 8.953 -19.328 -13.383 1 98.5 136 ALA B N 1
ATOM 2748 C CA . ALA B 1 136 ? 7.734 -19.297 -12.57 1 98.5 136 ALA B CA 1
ATOM 2749 C C . ALA B 1 136 ? 6.508 -19.016 -13.438 1 98.5 136 ALA B C 1
ATOM 2751 O O . ALA B 1 136 ? 5.457 -19.641 -13.25 1 98.5 136 ALA B O 1
ATOM 2752 N N . THR B 1 137 ? 6.641 -18.141 -14.414 1 97.81 137 THR B N 1
ATOM 2753 C CA . THR B 1 137 ? 5.543 -17.781 -15.297 1 97.81 137 THR B CA 1
ATOM 2754 C C . THR B 1 137 ? 5.148 -18.969 -16.172 1 97.81 137 THR B C 1
ATOM 2756 O O . THR B 1 137 ? 3.963 -19.203 -16.422 1 97.81 137 THR B O 1
ATOM 2759 N N . ASN B 1 138 ? 6.121 -19.688 -16.609 1 97 138 ASN B N 1
ATOM 2760 C CA . ASN B 1 138 ? 5.84 -20.891 -17.391 1 97 138 ASN B CA 1
ATOM 2761 C C . ASN B 1 138 ? 5.066 -21.922 -16.594 1 97 138 ASN B C 1
ATOM 2763 O O . ASN B 1 138 ? 4.148 -22.562 -17.109 1 97 138 ASN B O 1
ATOM 2767 N N . HIS B 1 139 ? 5.461 -22.062 -15.422 1 97.62 139 HIS B N 1
ATOM 2768 C CA . HIS B 1 139 ? 4.758 -23 -14.555 1 97.62 139 HIS B CA 1
ATOM 2769 C C . HIS B 1 139 ? 3.369 -22.484 -14.195 1 97.62 139 HIS B C 1
ATOM 2771 O O . HIS B 1 139 ? 2.443 -23.281 -14 1 97.62 139 HIS B O 1
ATOM 2777 N N . LEU B 1 140 ? 3.254 -21.188 -14.109 1 98.25 140 LEU B N 1
ATOM 2778 C CA . LEU B 1 140 ? 1.943 -20.594 -13.859 1 98.25 140 LEU B CA 1
ATOM 2779 C C . LEU B 1 140 ? 0.964 -20.969 -14.969 1 98.25 140 LEU B C 1
ATOM 2781 O O . LEU B 1 140 ? -0.212 -21.219 -14.703 1 98.25 140 LEU B O 1
ATOM 2785 N N . ASP B 1 141 ? 1.437 -21.062 -16.188 1 96.62 141 ASP B N 1
ATOM 2786 C CA . ASP B 1 141 ? 0.603 -21.469 -17.312 1 96.62 141 ASP B CA 1
ATOM 2787 C C . ASP B 1 141 ? 0.039 -22.875 -17.078 1 96.62 141 ASP B C 1
ATOM 2789 O O . ASP B 1 141 ? -1.124 -23.141 -17.406 1 96.62 141 ASP B O 1
ATOM 2793 N N . THR B 1 142 ? 0.874 -23.688 -16.609 1 97.75 142 THR B N 1
ATOM 2794 C CA . THR B 1 142 ? 0.454 -25.062 -16.328 1 97.75 142 THR B CA 1
ATOM 2795 C C . THR B 1 142 ? -0.607 -25.078 -15.234 1 97.75 142 THR B C 1
ATOM 2797 O O . THR B 1 142 ? -1.558 -25.859 -15.297 1 97.75 142 THR B O 1
ATOM 2800 N N . LEU B 1 143 ? -0.438 -24.234 -14.242 1 98.44 143 LEU B N 1
ATOM 2801 C CA . LEU B 1 143 ? -1.417 -24.141 -13.164 1 98.44 143 LEU B CA 1
ATOM 2802 C C . LEU B 1 143 ? -2.756 -23.625 -13.688 1 98.44 143 LEU B C 1
ATOM 2804 O O . LEU B 1 143 ? -3.811 -24.156 -13.312 1 98.44 143 LEU B O 1
ATOM 2808 N N . MET B 1 144 ? -2.693 -22.672 -14.516 1 96.25 144 MET B N 1
ATOM 2809 C CA . MET B 1 144 ? -3.914 -22.109 -15.094 1 96.25 144 MET B CA 1
ATOM 2810 C C . MET B 1 144 ? -4.672 -23.156 -15.891 1 96.25 144 MET B C 1
ATOM 2812 O O . MET B 1 144 ? -5.898 -23.234 -15.82 1 96.25 144 MET B O 1
ATOM 2816 N N . ALA B 1 145 ? -3.93 -23.938 -16.562 1 95.88 145 ALA B N 1
ATOM 2817 C CA . ALA B 1 145 ? -4.551 -25.047 -17.297 1 95.88 145 ALA B CA 1
ATOM 2818 C C . ALA B 1 145 ? -5.176 -26.062 -16.344 1 95.88 145 ALA B C 1
ATOM 2820 O O . ALA B 1 145 ? -6.27 -26.562 -16.609 1 95.88 145 ALA B O 1
ATOM 2821 N N . ALA B 1 146 ? -4.48 -26.328 -15.289 1 97.19 146 ALA B N 1
ATOM 2822 C CA . ALA B 1 146 ? -5 -27.281 -14.297 1 97.19 146 ALA B CA 1
ATOM 2823 C C . ALA B 1 146 ? -6.277 -26.734 -13.648 1 97.19 146 ALA B C 1
ATOM 2825 O O . ALA B 1 146 ? -7.207 -27.5 -13.383 1 97.19 146 ALA B O 1
ATOM 2826 N N . ILE B 1 147 ? -6.352 -25.484 -13.383 1 96.81 147 ILE B N 1
ATOM 2827 C CA . ILE B 1 147 ? -7.527 -24.844 -12.805 1 96.81 147 ILE B CA 1
ATOM 2828 C C . ILE B 1 147 ? -8.703 -24.953 -13.773 1 96.81 147 ILE B C 1
ATOM 2830 O O . ILE B 1 147 ? -9.836 -25.234 -13.359 1 96.81 147 ILE B O 1
ATOM 2834 N N . ALA B 1 148 ? -8.406 -24.781 -15.008 1 93.88 148 ALA B N 1
ATOM 2835 C CA . ALA B 1 148 ? -9.445 -24.891 -16.031 1 93.88 148 ALA B CA 1
ATOM 2836 C C . ALA B 1 148 ? -10.023 -26.297 -16.062 1 93.88 148 ALA B C 1
ATOM 2838 O O . ALA B 1 148 ? -11.242 -26.469 -16.172 1 93.88 148 ALA B O 1
ATOM 2839 N N . VAL B 1 149 ? -9.188 -27.281 -16.031 1 95.31 149 VAL B N 1
ATOM 2840 C CA . VAL B 1 149 ? -9.625 -28.672 -16.016 1 95.31 149 VAL B CA 1
ATOM 2841 C C . VAL B 1 149 ? -10.492 -28.938 -14.789 1 95.31 149 VAL B C 1
ATOM 2843 O O . VAL B 1 149 ? -11.547 -29.562 -14.883 1 95.31 149 VAL B O 1
ATOM 2846 N N . ALA B 1 150 ? -10.023 -28.438 -13.617 1 96.25 150 ALA B N 1
ATOM 2847 C CA . ALA B 1 150 ? -10.789 -28.625 -12.383 1 96.25 150 ALA B CA 1
ATOM 2848 C C . ALA B 1 150 ? -12.156 -27.953 -12.492 1 96.25 150 ALA B C 1
ATOM 2850 O O . ALA B 1 150 ? -13.164 -28.531 -12.086 1 96.25 150 ALA B O 1
ATOM 2851 N N . ASN B 1 151 ? -12.156 -26.812 -13.016 1 94.94 151 ASN B N 1
ATOM 2852 C CA . ASN B 1 151 ? -13.414 -26.094 -13.227 1 94.94 151 ASN B CA 1
ATOM 2853 C C . ASN B 1 151 ? -14.375 -26.906 -14.094 1 94.94 151 ASN B C 1
ATOM 2855 O O . ASN B 1 151 ? -15.562 -27 -13.789 1 94.94 151 ASN B O 1
ATOM 2859 N N . ASP B 1 152 ? -13.875 -27.453 -15.094 1 94 152 ASP B N 1
ATOM 2860 C CA . ASP B 1 152 ? -14.68 -28.203 -16.047 1 94 152 ASP B CA 1
ATOM 2861 C C . ASP B 1 152 ? -15.242 -29.469 -15.406 1 94 152 ASP B C 1
ATOM 2863 O O . ASP B 1 152 ? -16.438 -29.75 -15.508 1 94 152 ASP B O 1
ATOM 2867 N N . VAL B 1 153 ? -14.43 -30.172 -14.758 1 95.25 153 VAL B N 1
ATOM 2868 C CA . VAL B 1 153 ? -14.828 -31.469 -14.188 1 95.25 153 VAL B CA 1
ATOM 2869 C C . VAL B 1 153 ? -15.828 -31.234 -13.062 1 95.25 153 VAL B C 1
ATOM 2871 O O . VAL B 1 153 ? -16.703 -32.094 -12.812 1 95.25 153 VAL B O 1
ATOM 2874 N N . LEU B 1 154 ? -15.75 -30.109 -12.414 1 95.5 154 LEU B N 1
ATOM 2875 C CA . LEU B 1 154 ? -16.656 -29.797 -11.312 1 95.5 154 LEU B CA 1
ATOM 2876 C C . LEU B 1 154 ? -17.953 -29.188 -11.836 1 95.5 154 LEU B C 1
ATOM 2878 O O . LEU B 1 154 ? -18.922 -29.047 -11.086 1 95.5 154 LEU B O 1
ATOM 2882 N N . GLY B 1 155 ? -17.969 -28.875 -13.094 1 94.19 155 GLY B N 1
ATOM 2883 C CA . GLY B 1 155 ? -19.156 -28.328 -13.711 1 94.19 155 GLY B CA 1
ATOM 2884 C C . GLY B 1 155 ? -19.406 -26.875 -13.352 1 94.19 155 GLY B C 1
ATOM 2885 O O . GLY B 1 155 ? -20.562 -26.422 -13.305 1 94.19 155 GLY B O 1
ATOM 2886 N N . PHE B 1 156 ? -18.344 -26.188 -13.023 1 93.75 156 PHE B N 1
ATOM 2887 C CA . PHE B 1 156 ? -18.484 -24.781 -12.664 1 93.75 156 PHE B CA 1
ATOM 2888 C C . PHE B 1 156 ? -18.562 -23.906 -13.914 1 93.75 156 PHE B C 1
ATOM 2890 O O . PHE B 1 156 ? -18.234 -24.359 -15.016 1 93.75 156 PHE B O 1
ATOM 2897 N N . THR B 1 157 ? -19.062 -22.75 -13.734 1 89.31 157 THR B N 1
ATOM 2898 C CA . THR B 1 157 ? -19.203 -21.797 -14.836 1 89.31 157 THR B CA 1
ATOM 2899 C C . THR B 1 157 ? -17.828 -21.406 -15.375 1 89.31 157 THR B C 1
ATOM 2901 O O . THR B 1 157 ? -16.891 -21.156 -14.602 1 89.31 157 THR B O 1
ATOM 2904 N N . ALA B 1 158 ? -17.719 -21.328 -16.609 1 81.19 158 ALA B N 1
ATOM 2905 C CA . ALA B 1 158 ? -16.469 -20.891 -17.234 1 81.19 158 ALA B CA 1
ATOM 2906 C C . ALA B 1 158 ? -16.109 -19.469 -16.812 1 81.19 158 ALA B C 1
ATOM 2908 O O . ALA B 1 158 ? -16.953 -18.578 -16.828 1 81.19 158 ALA B O 1
ATOM 2909 N N . PRO B 1 159 ? -14.891 -19.344 -16.438 1 74.75 159 PRO B N 1
ATOM 2910 C CA . PRO B 1 159 ? -14.516 -18.016 -15.984 1 74.75 159 PRO B CA 1
ATOM 2911 C C . PRO B 1 159 ? -14.438 -17 -17.125 1 74.75 159 PRO B C 1
ATOM 2913 O O . PRO B 1 159 ? -14.211 -17.375 -18.281 1 74.75 159 PRO B O 1
ATOM 2916 N N . THR B 1 160 ? -14.703 -15.805 -16.734 1 78.44 160 THR B N 1
ATOM 2917 C CA . THR B 1 160 ? -14.484 -14.711 -17.672 1 78.44 160 THR B CA 1
ATOM 2918 C C . THR B 1 160 ? -13.055 -14.195 -17.578 1 78.44 160 THR B C 1
ATOM 2920 O O . THR B 1 160 ? -12.508 -14.062 -16.484 1 78.44 160 THR B O 1
ATOM 2923 N N . ASP B 1 161 ? -12.469 -13.984 -18.719 1 76.38 161 ASP B N 1
ATOM 2924 C CA . ASP B 1 161 ? -11.094 -13.5 -18.734 1 76.38 161 ASP B CA 1
ATOM 2925 C C . ASP B 1 161 ? -11.008 -12.062 -18.219 1 76.38 161 ASP B C 1
ATOM 2927 O O . ASP B 1 161 ? -11.945 -11.281 -18.406 1 76.38 161 ASP B O 1
ATOM 2931 N N . VAL B 1 162 ? -9.93 -11.898 -17.516 1 74.44 162 VAL B N 1
ATOM 2932 C CA . VAL B 1 162 ? -9.648 -10.555 -17.031 1 74.44 162 VAL B CA 1
ATOM 2933 C C . VAL B 1 162 ? -9.258 -9.648 -18.188 1 74.44 162 VAL B C 1
ATOM 2935 O O . VAL B 1 162 ? -8.422 -10.016 -19.016 1 74.44 162 VAL B O 1
ATOM 2938 N N . THR B 1 163 ? -9.961 -8.609 -18.25 1 71.5 163 THR B N 1
ATOM 2939 C CA . THR B 1 163 ? -9.625 -7.613 -19.25 1 71.5 163 THR B CA 1
ATOM 2940 C C . THR B 1 163 ? -9.023 -6.371 -18.609 1 71.5 163 THR B C 1
ATOM 2942 O O . THR B 1 163 ? -8.812 -5.355 -19.281 1 71.5 163 THR B O 1
ATOM 2945 N N . GLU B 1 164 ? -8.672 -6.559 -17.453 1 70.06 164 GLU B N 1
ATOM 2946 C CA . GLU B 1 164 ? -8.117 -5.406 -16.75 1 70.06 164 GLU B CA 1
ATOM 2947 C C . GLU B 1 164 ? -6.746 -5.023 -17.297 1 70.06 164 GLU B C 1
ATOM 2949 O O . GLU B 1 164 ? -5.949 -5.898 -17.641 1 70.06 164 GLU B O 1
ATOM 2954 N N . ILE B 1 165 ? -6.578 -3.76 -17.438 1 71.5 165 ILE B N 1
ATOM 2955 C CA . ILE B 1 165 ? -5.312 -3.219 -17.922 1 71.5 165 ILE B CA 1
ATOM 2956 C C . ILE B 1 165 ? -4.516 -2.65 -16.75 1 71.5 165 ILE B C 1
ATOM 2958 O O . ILE B 1 165 ? -5.082 -2.02 -15.852 1 71.5 165 ILE B O 1
ATOM 2962 N N . MET B 1 166 ? -3.338 -2.992 -16.734 1 79.19 166 MET B N 1
ATOM 2963 C CA . MET B 1 166 ? -2.426 -2.436 -15.742 1 79.19 166 MET B CA 1
ATOM 2964 C C . MET B 1 166 ? -2.275 -0.929 -15.93 1 79.19 166 MET B C 1
ATOM 2966 O O . MET B 1 166 ? -2.18 -0.442 -17.062 1 79.19 166 MET B O 1
ATOM 2970 N N . SER B 1 167 ? -2.34 -0.248 -14.891 1 78.5 167 SER B N 1
ATOM 2971 C CA . SER B 1 167 ? -2.123 1.193 -14.969 1 78.5 167 SER B CA 1
ATOM 2972 C C . SER B 1 167 ? -0.695 1.516 -15.391 1 78.5 167 SER B C 1
ATOM 2974 O O . SER B 1 167 ? 0.191 0.662 -15.312 1 78.5 167 SER B O 1
ATOM 2976 N N . THR B 1 168 ? -0.58 2.699 -15.805 1 78.56 168 THR B N 1
ATOM 2977 C CA . THR B 1 168 ? 0.74 3.164 -16.219 1 78.56 168 THR B CA 1
ATOM 2978 C C . THR B 1 168 ? 1.709 3.154 -15.031 1 78.56 168 THR B C 1
ATOM 2980 O O . THR B 1 168 ? 2.875 2.787 -15.188 1 78.56 168 THR B O 1
ATOM 2983 N N . SER B 1 169 ? 1.228 3.51 -13.875 1 76.94 169 SER B N 1
ATOM 2984 C CA . SER B 1 169 ? 2.1 3.584 -12.703 1 76.94 169 SER B CA 1
ATOM 2985 C C . SER B 1 169 ? 2.584 2.199 -12.289 1 76.94 169 SER B C 1
ATOM 2987 O O . SER B 1 169 ? 3.709 2.049 -11.805 1 76.94 169 SER B O 1
ATOM 2989 N N . LEU B 1 170 ? 1.767 1.384 -12.508 1 84.06 170 LEU B N 1
ATOM 2990 C CA . LEU B 1 170 ? 2.168 0.019 -12.188 1 84.06 170 LEU B CA 1
ATOM 2991 C C . LEU B 1 170 ? 3.104 -0.541 -13.25 1 84.06 170 LEU B C 1
ATOM 2993 O O . LEU B 1 170 ? 4.023 -1.302 -12.938 1 84.06 170 LEU B O 1
ATOM 2997 N N . ARG B 1 171 ? 2.891 -0.078 -14.445 1 85.94 171 ARG B N 1
ATOM 2998 C CA . ARG B 1 171 ? 3.734 -0.577 -15.523 1 85.94 171 ARG B CA 1
ATOM 2999 C C . ARG B 1 171 ? 5.109 0.083 -15.5 1 85.94 171 ARG B C 1
ATOM 3001 O O . ARG B 1 171 ? 6.125 -0.583 -15.695 1 85.94 171 ARG B O 1
ATOM 3008 N N . ASP B 1 172 ? 5.062 1.402 -15.195 1 88.38 172 ASP B N 1
ATOM 3009 C CA . ASP B 1 172 ? 6.309 2.16 -15.18 1 88.38 172 ASP B CA 1
ATOM 3010 C C . ASP B 1 172 ? 6.32 3.182 -14.047 1 88.38 172 ASP B C 1
ATOM 3012 O O . ASP B 1 172 ? 5.973 4.344 -14.25 1 88.38 172 ASP B O 1
ATOM 3016 N N . PRO B 1 173 ? 6.91 2.793 -12.922 1 87.81 173 PRO B N 1
ATOM 3017 C CA . PRO B 1 173 ? 6.902 3.695 -11.766 1 87.81 173 PRO B CA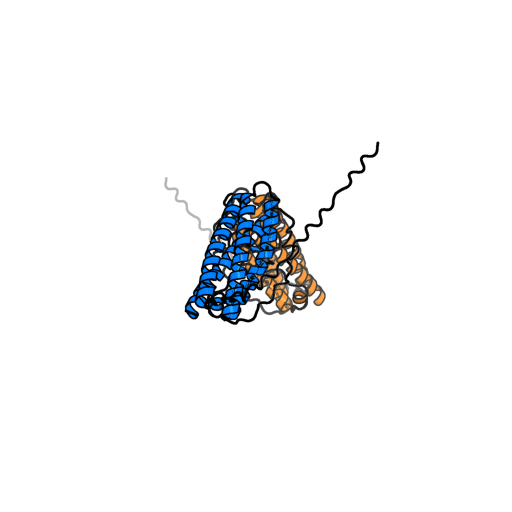 1
ATOM 3018 C C . PRO B 1 173 ? 7.887 4.852 -11.922 1 87.81 173 PRO B C 1
ATOM 3020 O O . PRO B 1 173 ? 7.891 5.777 -11.102 1 87.81 173 PRO B O 1
ATOM 3023 N N . GLY B 1 174 ? 8.695 4.922 -12.906 1 85.62 174 GLY B N 1
ATOM 3024 C CA . GLY B 1 174 ? 9.477 6.098 -13.242 1 85.62 174 GLY B CA 1
ATOM 3025 C C . GLY B 1 174 ? 10.914 6.02 -12.766 1 85.62 174 GLY B C 1
ATOM 3026 O O . GLY B 1 174 ? 11.812 6.609 -13.375 1 85.62 174 GLY B O 1
ATOM 3027 N N . THR B 1 175 ? 11.164 5.395 -11.586 1 93 175 THR B N 1
ATOM 3028 C CA . THR B 1 175 ? 12.531 5.289 -11.078 1 93 175 THR B CA 1
ATOM 3029 C C . THR B 1 175 ? 12.906 3.828 -10.844 1 93 175 THR B C 1
ATOM 3031 O O . THR B 1 175 ? 12.031 2.973 -10.695 1 93 175 THR B O 1
ATOM 3034 N N . GLU B 1 176 ? 14.195 3.572 -10.805 1 94.5 176 GLU B N 1
ATOM 3035 C CA . GLU B 1 176 ? 14.68 2.219 -10.57 1 94.5 176 GLU B CA 1
ATOM 3036 C C . GLU B 1 176 ? 14.312 1.729 -9.172 1 94.5 176 GLU B C 1
ATOM 3038 O O . GLU B 1 176 ? 13.984 0.553 -8.984 1 94.5 176 GLU B O 1
ATOM 3043 N N . SER B 1 177 ? 14.414 2.623 -8.227 1 96.81 177 SER B N 1
ATOM 3044 C CA . SER B 1 177 ? 14.102 2.236 -6.855 1 96.81 177 SER B CA 1
ATOM 3045 C C . SER B 1 177 ? 12.609 1.935 -6.695 1 96.81 177 SER B C 1
ATOM 3047 O O . SER B 1 177 ? 12.242 0.967 -6.027 1 96.81 177 SER B O 1
ATOM 3049 N N . ALA B 1 178 ? 11.789 2.68 -7.309 1 96.81 178 ALA B N 1
ATOM 3050 C CA . ALA B 1 178 ? 10.359 2.4 -7.285 1 96.81 178 ALA B CA 1
ATOM 3051 C C . ALA B 1 178 ? 10.047 1.074 -7.973 1 96.81 178 ALA B C 1
ATOM 3053 O O . ALA B 1 178 ? 9.227 0.29 -7.48 1 96.81 178 ALA B O 1
ATOM 3054 N N . ARG B 1 179 ? 10.695 0.86 -9.039 1 96.44 179 ARG B N 1
ATOM 3055 C CA . ARG B 1 179 ? 10.523 -0.393 -9.766 1 96.44 179 ARG B CA 1
ATOM 3056 C C . ARG B 1 179 ? 10.938 -1.585 -8.906 1 96.44 179 ARG B C 1
ATOM 3058 O O . ARG B 1 179 ? 10.297 -2.635 -8.945 1 96.44 179 ARG B O 1
ATOM 3065 N N . ALA B 1 180 ? 11.969 -1.361 -8.219 1 97.69 180 ALA B N 1
ATOM 3066 C CA . ALA B 1 180 ? 12.461 -2.434 -7.359 1 97.69 180 ALA B CA 1
ATOM 3067 C C . ALA B 1 180 ? 11.43 -2.795 -6.293 1 97.69 180 ALA B C 1
ATOM 3069 O O . ALA B 1 180 ? 11.195 -3.975 -6.023 1 97.69 180 ALA B O 1
ATOM 3070 N N . ILE B 1 181 ? 10.859 -1.778 -5.691 1 98.06 181 ILE B N 1
ATOM 3071 C CA . ILE B 1 181 ? 9.859 -2.037 -4.66 1 98.06 181 ILE B CA 1
ATOM 3072 C C . ILE B 1 181 ? 8.625 -2.678 -5.293 1 98.06 181 ILE B C 1
ATOM 3074 O O . ILE B 1 181 ? 8.094 -3.656 -4.766 1 98.06 181 ILE B O 1
ATOM 3078 N N . ARG B 1 182 ? 8.164 -2.189 -6.395 1 97.38 182 ARG B N 1
ATOM 3079 C CA . ARG B 1 182 ? 7.02 -2.766 -7.094 1 97.38 182 ARG B CA 1
ATOM 3080 C C . ARG B 1 182 ? 7.262 -4.23 -7.43 1 97.38 182 ARG B C 1
ATOM 3082 O O . ARG B 1 182 ? 6.41 -5.082 -7.172 1 97.38 182 ARG B O 1
ATOM 3089 N N . ASP B 1 183 ? 8.406 -4.457 -8 1 98.12 183 ASP B N 1
ATOM 3090 C CA . ASP B 1 183 ? 8.727 -5.816 -8.422 1 98.12 183 ASP B CA 1
ATOM 3091 C C . ASP B 1 183 ? 8.773 -6.766 -7.223 1 98.12 183 ASP B C 1
ATOM 3093 O O . ASP B 1 183 ? 8.312 -7.906 -7.312 1 98.12 183 ASP B O 1
ATOM 3097 N N . CYS B 1 184 ? 9.336 -6.312 -6.16 1 98 184 CYS B N 1
ATOM 3098 C CA . CYS B 1 184 ? 9.398 -7.129 -4.957 1 98 184 CYS B CA 1
ATOM 3099 C C . CYS B 1 184 ? 7.996 -7.469 -4.453 1 98 184 CYS B C 1
ATOM 3101 O O . CYS B 1 184 ? 7.711 -8.625 -4.133 1 98 184 CYS B O 1
ATOM 3103 N N . VAL B 1 185 ? 7.168 -6.457 -4.402 1 97.62 185 VAL B N 1
ATOM 3104 C CA . VAL B 1 185 ? 5.805 -6.645 -3.908 1 97.62 185 VAL B CA 1
ATOM 3105 C C . VAL B 1 185 ? 5.059 -7.617 -4.816 1 97.62 185 VAL B C 1
ATOM 3107 O O . VAL B 1 185 ? 4.344 -8.5 -4.336 1 97.62 185 VAL B O 1
ATOM 3110 N N . VAL B 1 186 ? 5.246 -7.492 -6.051 1 97.69 186 VAL B N 1
ATOM 3111 C CA . VAL B 1 186 ? 4.586 -8.367 -7.012 1 97.69 186 VAL B CA 1
ATOM 3112 C C . VAL B 1 186 ? 5.031 -9.812 -6.797 1 97.69 186 VAL B C 1
ATOM 3114 O O . VAL B 1 186 ? 4.203 -10.719 -6.715 1 97.69 186 VAL B O 1
ATOM 3117 N N . LEU B 1 187 ? 6.289 -9.992 -6.711 1 98.75 187 LEU B N 1
ATOM 3118 C CA . LEU B 1 187 ? 6.816 -11.344 -6.543 1 98.75 187 LEU B CA 1
ATOM 3119 C C . LEU B 1 187 ? 6.363 -11.938 -5.211 1 98.75 187 LEU B C 1
ATOM 3121 O O . LEU B 1 187 ? 5.98 -13.109 -5.148 1 98.75 187 LEU B O 1
ATOM 3125 N N . ARG B 1 188 ? 6.402 -11.148 -4.215 1 98.5 188 ARG B N 1
ATOM 3126 C CA . ARG B 1 188 ? 5.965 -11.594 -2.896 1 98.5 188 ARG B CA 1
ATOM 3127 C C . ARG B 1 188 ? 4.492 -11.992 -2.918 1 98.5 188 ARG B C 1
ATOM 3129 O O . ARG B 1 188 ? 4.125 -13.055 -2.41 1 98.5 188 ARG B O 1
ATOM 3136 N N . ASP B 1 189 ? 3.689 -11.141 -3.48 1 98 189 ASP B N 1
ATOM 3137 C CA . ASP B 1 189 ? 2.248 -11.367 -3.469 1 98 189 ASP B CA 1
ATOM 3138 C C . ASP B 1 189 ? 1.869 -12.516 -4.406 1 98 189 ASP B C 1
ATOM 3140 O O . ASP B 1 189 ? 0.91 -13.242 -4.145 1 98 189 ASP B O 1
ATOM 3144 N N . PHE B 1 190 ? 2.654 -12.656 -5.461 1 98.5 190 PHE B N 1
ATOM 3145 C CA . PHE B 1 190 ? 2.449 -13.812 -6.328 1 98.5 190 PHE B CA 1
ATOM 3146 C C . PHE B 1 190 ? 2.66 -15.109 -5.559 1 98.5 190 PHE B C 1
ATOM 3148 O O . PHE B 1 190 ? 1.831 -16.016 -5.629 1 98.5 190 PHE B O 1
ATOM 3155 N N . LYS B 1 191 ? 3.703 -15.172 -4.883 1 98.38 191 LYS B N 1
ATOM 3156 C CA . LYS B 1 191 ? 3.992 -16.328 -4.039 1 98.38 191 LYS B CA 1
ATOM 3157 C C . LYS B 1 191 ? 2.85 -16.594 -3.062 1 98.38 191 LYS B C 1
ATOM 3159 O O . LYS B 1 191 ? 2.406 -17.734 -2.918 1 98.38 191 LYS B O 1
ATOM 3164 N N . THR B 1 192 ? 2.377 -15.586 -2.449 1 97.88 192 THR B N 1
ATOM 3165 C CA . THR B 1 192 ? 1.296 -15.68 -1.475 1 97.88 192 THR B CA 1
ATOM 3166 C C . THR B 1 192 ? 0.01 -16.172 -2.141 1 97.88 192 THR B C 1
ATOM 3168 O O . THR B 1 192 ? -0.722 -16.984 -1.571 1 97.88 192 THR B O 1
ATOM 3171 N N . LEU B 1 193 ? -0.255 -15.656 -3.275 1 98.06 193 LEU B N 1
ATOM 3172 C CA . LEU B 1 193 ? -1.452 -16.031 -4.016 1 98.06 193 LEU B CA 1
ATOM 3173 C C . LEU B 1 193 ? -1.417 -17.516 -4.387 1 98.06 193 LEU B C 1
ATOM 3175 O O . LEU B 1 193 ? -2.43 -18.203 -4.281 1 98.06 193 LEU B O 1
ATOM 3179 N N . VAL B 1 194 ? -0.273 -17.969 -4.824 1 98.69 194 VAL B N 1
ATOM 3180 C CA . VAL B 1 194 ? -0.125 -19.375 -5.195 1 98.69 194 VAL B CA 1
ATOM 3181 C C . VAL B 1 194 ? -0.318 -20.25 -3.967 1 98.69 194 VAL B C 1
ATOM 3183 O O . VAL B 1 194 ? -0.932 -21.312 -4.051 1 98.69 194 VAL B O 1
ATOM 3186 N N . GLU B 1 195 ? 0.215 -19.812 -2.906 1 97.94 195 GLU B N 1
ATOM 3187 C CA . GLU B 1 195 ? 0.013 -20.547 -1.657 1 97.94 195 GLU B CA 1
ATOM 3188 C C . GLU B 1 195 ? -1.47 -20.641 -1.308 1 97.94 195 GLU B C 1
ATOM 3190 O O . GLU B 1 195 ? -1.938 -21.688 -0.842 1 97.94 195 GLU B O 1
ATOM 3195 N N . ARG B 1 196 ? -2.123 -19.578 -1.464 1 97.19 196 ARG B N 1
ATOM 3196 C CA . ARG B 1 196 ? -3.564 -19.609 -1.248 1 97.19 196 ARG B CA 1
ATOM 3197 C C . ARG B 1 196 ? -4.234 -20.625 -2.166 1 97.19 196 ARG B C 1
ATOM 3199 O O . ARG B 1 196 ? -5.117 -21.375 -1.737 1 97.19 196 ARG B O 1
ATOM 3206 N N . GLY B 1 197 ? -3.85 -20.625 -3.398 1 98 197 GLY B N 1
ATOM 3207 C CA . GLY B 1 197 ? -4.363 -21.609 -4.328 1 98 197 GLY B CA 1
ATOM 3208 C C . GLY B 1 197 ? -4.133 -23.047 -3.861 1 98 197 GLY B C 1
ATOM 3209 O O . GLY B 1 197 ? -5.035 -23.875 -3.938 1 98 197 GLY B O 1
ATOM 3210 N N . HIS B 1 198 ? -2.93 -23.266 -3.439 1 98.5 198 HIS B N 1
ATOM 3211 C CA . HIS B 1 198 ? -2.602 -24.578 -2.914 1 98.5 198 HIS B CA 1
ATOM 3212 C C . HIS B 1 198 ? -3.559 -24.984 -1.797 1 98.5 198 HIS B C 1
ATOM 3214 O O . HIS B 1 198 ? -4.051 -26.109 -1.772 1 98.5 198 HIS B O 1
ATOM 3220 N N . ARG B 1 199 ? -3.82 -24.078 -0.921 1 96.94 199 ARG B N 1
ATOM 3221 C CA . ARG B 1 199 ? -4.746 -24.328 0.178 1 96.94 199 ARG B CA 1
ATOM 3222 C C . ARG B 1 199 ? -6.16 -24.578 -0.342 1 96.94 199 ARG B C 1
ATOM 3224 O O . ARG B 1 199 ? -6.883 -25.438 0.17 1 96.94 199 ARG B O 1
ATOM 3231 N N . ASP B 1 200 ? -6.543 -23.766 -1.277 1 97.81 200 ASP B N 1
ATOM 3232 C CA . ASP B 1 200 ? -7.867 -23.922 -1.877 1 97.81 200 ASP B CA 1
ATOM 3233 C C . ASP B 1 200 ? -8.047 -25.328 -2.463 1 97.81 200 ASP B C 1
ATOM 3235 O O . ASP B 1 200 ? -9.07 -25.969 -2.234 1 97.81 200 ASP B O 1
ATOM 3239 N N . PHE B 1 201 ? -7.086 -25.797 -3.166 1 98.5 201 PHE B N 1
ATOM 3240 C CA . PHE B 1 201 ? -7.164 -27.125 -3.783 1 98.5 201 PHE B CA 1
ATOM 3241 C C . PHE B 1 201 ? -7.199 -28.219 -2.723 1 98.5 201 PHE B C 1
ATOM 3243 O O . PHE B 1 201 ? -7.883 -29.219 -2.891 1 98.5 201 PHE B O 1
ATOM 3250 N N . THR B 1 202 ? -6.434 -28 -1.695 1 97.75 202 THR B N 1
ATOM 3251 C CA . THR B 1 202 ? -6.441 -28.938 -0.587 1 97.75 202 THR B CA 1
ATOM 3252 C C . THR B 1 202 ? -7.836 -29.047 0.025 1 97.75 202 THR B C 1
ATOM 3254 O O . THR B 1 202 ? -8.344 -30.156 0.235 1 97.75 202 THR B O 1
ATOM 3257 N N . LEU B 1 203 ? -8.398 -27.953 0.258 1 97.31 203 LEU B N 1
ATOM 3258 C CA . LEU B 1 203 ? -9.742 -27.922 0.836 1 97.31 203 LEU B CA 1
ATOM 3259 C C . LEU B 1 203 ? -10.75 -28.594 -0.091 1 97.31 203 LEU B C 1
ATOM 3261 O O . LEU B 1 203 ? -11.531 -29.438 0.344 1 97.31 203 LEU B O 1
ATOM 3265 N N . LEU B 1 204 ? -10.734 -28.219 -1.314 1 97.5 204 LEU B N 1
ATOM 3266 C CA . LEU B 1 204 ? -11.695 -28.734 -2.279 1 97.5 204 LEU B CA 1
ATOM 3267 C C . LEU B 1 204 ? -11.492 -30.234 -2.5 1 97.5 204 LEU B C 1
ATOM 3269 O O . LEU B 1 204 ? -12.461 -30.969 -2.684 1 97.5 204 LEU B O 1
ATOM 3273 N N . SER B 1 205 ? -10.234 -30.625 -2.545 1 97.12 205 SER B N 1
ATOM 3274 C CA . SER B 1 205 ? -9.977 -32.062 -2.756 1 97.12 205 SER B CA 1
ATOM 3275 C C . SER B 1 205 ? -10.57 -32.906 -1.632 1 97.12 205 SER B C 1
ATOM 3277 O O . SER B 1 205 ? -11.016 -34.031 -1.863 1 97.12 205 SER B O 1
ATOM 3279 N N . ARG B 1 206 ? -10.578 -32.375 -0.456 1 96.06 206 ARG B N 1
ATOM 3280 C CA . ARG B 1 206 ? -11.172 -33.062 0.671 1 96.06 206 ARG B CA 1
ATOM 3281 C C . ARG B 1 206 ? -12.695 -33.156 0.525 1 96.06 206 ARG B C 1
ATOM 3283 O O . ARG B 1 206 ? -13.312 -34.156 0.907 1 96.06 206 ARG B O 1
ATOM 3290 N N . ARG B 1 207 ? -13.266 -32.219 -0.074 1 95.62 207 ARG B N 1
ATOM 3291 C CA . ARG B 1 207 ? -14.711 -32.156 -0.225 1 95.62 207 ARG B CA 1
ATOM 3292 C C . ARG B 1 207 ? -15.195 -33.062 -1.341 1 95.62 207 ARG B C 1
ATOM 3294 O O . ARG B 1 207 ? -16.328 -33.531 -1.316 1 95.62 207 ARG B O 1
ATOM 3301 N N . TYR B 1 208 ? -14.383 -33.281 -2.264 1 94.38 208 TYR B N 1
ATOM 3302 C CA . TYR B 1 208 ? -14.797 -34.062 -3.428 1 94.38 208 TYR B CA 1
ATOM 3303 C C . TYR B 1 208 ? -14.109 -35.406 -3.449 1 94.38 208 TYR B C 1
ATOM 3305 O O . TYR B 1 208 ? -13.953 -36.031 -4.512 1 94.38 208 TYR B O 1
ATOM 3313 N N . SER B 1 209 ? -13.586 -35.781 -2.314 1 87.81 209 SER B N 1
ATOM 3314 C CA . SER B 1 209 ? -12.984 -37.094 -2.191 1 87.81 209 SER B CA 1
ATOM 3315 C C . SER B 1 209 ? -14.055 -38.188 -2.121 1 87.81 209 SER B C 1
ATOM 3317 O O . SER B 1 209 ? -15.18 -37.938 -1.686 1 87.81 209 SER B O 1
#

Organism: Branchiostoma lanceolatum (NCBI:txid7740)

Solvent-accessible surface area (backbone atoms only — not comparable to full-atom values): 23311 Å² total; per-residue (Å²): 138,82,81,77,77,80,78,80,78,78,77,77,78,75,75,74,73,77,72,79,72,67,84,69,76,77,69,68,72,79,80,64,49,54,29,56,30,22,49,50,32,25,53,44,25,53,52,30,29,52,34,28,46,49,21,39,53,43,35,31,36,66,75,49,73,60,48,54,32,67,53,40,88,46,51,40,46,68,90,55,74,79,67,74,64,58,66,70,61,57,70,66,49,49,74,63,55,48,54,47,52,49,51,46,54,51,54,54,45,52,57,52,48,51,48,38,35,55,52,27,65,71,36,86,86,26,58,67,32,23,50,32,42,48,50,24,52,56,42,44,53,54,37,52,52,31,48,50,52,30,37,54,56,65,66,45,79,80,77,75,80,80,77,78,73,79,49,64,60,76,69,52,58,83,38,71,51,25,41,50,42,52,41,43,42,50,39,52,44,48,29,49,39,33,48,48,46,28,49,52,25,52,54,50,25,65,73,49,100,138,86,78,77,78,79,77,79,79,76,78,75,78,76,76,78,73,78,70,79,73,65,83,71,75,76,69,67,71,79,80,64,48,53,28,56,30,24,50,50,32,25,54,42,26,52,53,29,30,53,34,27,47,51,21,38,52,42,36,31,36,64,75,49,72,59,48,54,31,68,54,38,88,45,51,40,46,67,90,56,75,78,67,77,64,59,67,72,60,58,70,66,49,49,74,63,57,48,52,46,51,48,50,47,54,50,54,54,45,52,56,52,48,51,49,39,34,55,53,27,64,72,35,87,85,26,59,66,32,22,51,31,42,50,50,22,51,57,42,43,52,53,35,53,51,31,49,50,51,31,36,54,57,65,67,45,80,80,77,76,80,79,78,79,74,80,50,64,59,75,68,53,59,84,36,72,52,26,40,50,44,51,41,43,42,50,39,50,44,49,31,49,39,34,49,50,47,27,51,50,25,53,55,50,26,64,70,50,99

Foldseek 3Di:
DPPPPPPPPPPPPPPPPPPPPDPPPPPVPPQDALLRLLVVLLVLLVVLLVLLVVLLQLLCCQPVVRDCVLQDPVDDDPPDDALDDDPVRLVPDDLLRLLQVLLANLLVLLVLLVLLLVLQVPDPRSVVSNVSSVVSSVSSVVSSVSSQSSCVNVVHDDHDHDPDDDDPCLSPVPDPSSSSSSSSNSSVRSSVSSVSSSVSSVVVSVVRD/DPPPPPPPPPPPPPPPPPPPPDPPPPPVPPQDALLRLLVVLLVLLVVLLVLLVVLLQLLCCQPVVRDCVLQDPVDDDPPDDALDDDPVVLVPDDLLRLLQVLLANLLVLLVLLVLLLVLQVPDPRSVVSNVSSVVSSVSSVVSSVSSQSSCVNVVHDDHDHDPDDDDPCSSPVPDPSSSSSSSSNSSVRSSVSSVSSSVSSVVVSVVRD

pLDDT: mean 86.04, std 21.04, range [27.81, 98.88]

Secondary structure (DSSP, 8-state):
---------------------------------HHHHHHHHHHHHHHHHHHHHHHHHHHHHHHHTT-GGGG-TTEEETTSPP----HHHHHH--HHHHHHHHHHHHHHHHHHHHHHHHHHHHSTT-HHHHHHHHHHHHHHHHHHHHHHHHHHHHTPPPPPPP-PPPPHHHH--SSHHHHHHHHHHHHHHHHHHHHHHHHHHHHHHHHT-/---------------------------------HHHHHHHHHHHHHHHHHHHHHHHHHHHHHHHTT-GGGG-TTEEETTSPP----HHHHHH--HHHHHHHHHHHHHHHHHHHHHHHHHHHHSTT-HHHHHHHHHHHHHHHHHHHHHHHHHHHHTPPPPPPP-PPPPHHHH--SSHHHHHHHHHHHHHHHHHHHHHHHHHHHHHHHHT-

Sequence (418 aa):
MMVEMIGFAVMFLLTLHGCSAGPVPTTEAPQQTPFQALMNARTIAARVYERASDAYDTFIQEEFGGDSGYCVEDITWDELFSVRIPTLEWRNLGDEERLQRLRRDLQLFELFLDEVLLDEQDKEGHTDTANKVEEATNHLDTLMAAIAVANDVLGFTAPTDVTEIMSTSLRDPGTESARAIRDCVVLRDFKTLVERGHRDFTLLSRRYSMMVEMIGFAVMFLLTLHGCSAGPVPTTEAPQQTPFQALMNARTIAARVYERASDAYDTFIQEEFGGDSGYCVEDITWDELFSVRIPTLEWRNLGDEERLQRLRRDLQLFELFLDEVLLDEQDKEGHTDTANKVEEATNHLDTLMAAIAVANDVLGFTAPTDVTEIMSTSLRDPGTESARAIRDCVVLRDFKTLVERGHRDFTLLSRRYS

InterPro domains:
  IPR009079 Four-helical cytokine-like, core [G3DSA:1.20.1250.10] (24-208)
  IPR009079 Four-helical cytokine-like, core [SSF47266] (89-208)
  IPR010681 Plethodontid receptivity factor PRF/cardiotrophin-like [PTHR21353] (15-208)

Radius of gyration: 33.75 Å; Cα contacts (8 Å, |Δi|>4): 437; chains: 2; bounding box: 54×93×143 Å